Protein 1T5B (pdb70)

Foldseek 3Di:
DFEEEEEAEDLPPPVDPLVVLVVLLVVLLCVLPVVYHYHYDYLNVVPADDCDPLCVVLQPVPDHDPVSVVLLVVLCVLQVVLLPGAEYEYEFEADPLEGHVSVVSSLVSPDHEPRLWYQDPVGIAADSENHAYEYEYEYLADQPPHPSRPHVVVVCVSCVRSYHNRYHYAYQYNNVVDDVSNVVSSVRSSVSSNVVSVD/DFEEEEEAEDLPPPVDPLVVLVVLLVVLLCVVPVPYHYHYDYLNVPPQDDDDPLCVVLLPPDHDVVNVVNLVVLVVLQVVLLRGAEYEYEFEADPLETHVSVVSSLV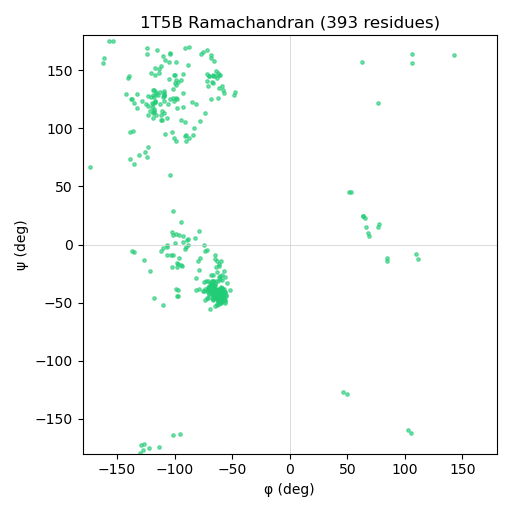SPDHEPRLWYQDPVGIDADSENHAYEYEYEYLADPPPHPSRCHVVVVCVSCVRNYNNNYHYAYQHNCNVDPVSNVVSSVVSSVSSNVVSVD

Radius of gyration: 21.59 Å; Cα contacts (8 Å, |Δi|>4): 720; chains: 2; bounding box: 46×70×59 Å

InterPro domains:
  IPR003680 Flavodoxin-like fold [PF02525] (2-197)
  IPR023048 NADH:quinone oxidoreductase, FMN-dependent [MF_01216] (2-199)
  IPR029039 Flavoprotein-like superfamily [G3DSA:3.40.50.360] (1-201)
  IPR029039 Flavoprotein-like superfamily [SSF52218] (1-199)
  IPR050104 FMN-dependent NADH:quinone oxidoreductase, azoreductase type 1 [PTHR43741] (1-200)

Secondary structure (DSSP, 8-state):
--EEEEEE--SSGGG-HHHHHHHHHHHHHHHH-TT-EEEEEETTTSPPPP--HHHHHHT--PPPPHHHHHHHHHHHHHHHHHHH-SEEEEE---BTTB--HHHHHHHHHH--BTTTEEEETTEEEESS-S-EEEEEEE-SS--TTSTT--HHHHHHHHHHHTT---EEEEEE--GGG-HHHHHHHHHHHHHHHHHHHH-/--EEEEEE--SSGGG-HHHHHHHHHHHHHHHH-TT-EEEEEETTTSPPPP--HHHHHHT--PPPHHHHHHHHHHHHHHHHHHH-SEEEEE---BTTB--HHHHHHHHHH--BTTTEEEETTEEEESS-S-EEEEEEE-SS--TTSTT--HHHHHHHHHHHTT---EEEEEE--GGG-HHHHHHHHHHHHHHHHHHHH-

Nearest PDB structures (foldseek):
  1t5b-assembly1_A  TM=1.005E+00  e=1.080E-40  Salmonella enterica subsp. enterica serovar Typhimurium
  1t5b-assembly1_B  TM=1.002E+00  e=7.825E-39  Salmonella enterica subsp. enterica serovar Typhimurium
  7n2x-assembly1_A  TM=9.949E-01  e=1.977E-36  Escherichia coli O157:H7
  2z9c-assembly1_A-2  TM=9.950E-01  e=1.756E-36  Escherichia coli
  1tik-assembly1_A  TM=9.941E-01  e=2.099E-36  Escherichia coli

Organism: Salmonella typhimurium (strain LT2 / SGSC1412 / ATCC 700720) (NCBI:txid99287)

Structure (mmCIF, N/CA/C/O backbone):
data_1T5B
#
_entry.id   1T5B
#
_cell.length_a   40.891
_cell.length_b   107.915
_cell.length_c   51.168
_cell.angle_alpha   90.00
_cell.angle_beta   111.45
_cell.angle_gamma   90.00
#
_symmetry.space_group_name_H-M   'P 1 21 1'
#
loop_
_entity.id
_entity.type
_entity.pdbx_description
1 polymer 'Acyl carrier protein phosphodiesterase'
2 non-polymer 'FLAVIN MONONUCLEOTIDE'
3 water water
#
loop_
_atom_site.group_PDB
_atom_site.id
_atom_site.type_symbol
_atom_site.label_atom_id
_atom_site.label_alt_id
_atom_site.label_comp_id
_atom_site.label_asym_id
_atom_site.label_entity_id
_atom_site.label_seq_id
_atom_site.pdbx_PDB_ins_code
_atom_site.Cartn_x
_atom_site.Cartn_y
_atom_site.Cartn_z
_atom_site.occupancy
_atom_site.B_iso_or_equiv
_atom_site.auth_seq_id
_atom_site.auth_comp_id
_atom_site.auth_asym_id
_atom_site.auth_atom_id
_atom_site.pdbx_PDB_model_num
ATOM 1 N N . MET A 1 1 ? -1.020 81.493 14.416 1.00 28.61 1 MET A N 1
ATOM 2 C CA . MET A 1 1 ? -2.112 80.521 14.723 1.00 27.66 1 MET A CA 1
ATOM 3 C C . MET A 1 1 ? -1.755 79.147 14.166 1.00 26.62 1 MET A C 1
ATOM 4 O O . MET A 1 1 ? -1.267 79.030 13.039 1.00 28.27 1 MET A O 1
ATOM 9 N N . SER A 1 2 ? -1.988 78.110 14.964 1.00 23.72 2 SER A N 1
ATOM 10 C CA . SER A 1 2 ? -1.698 76.745 14.548 1.00 20.07 2 SER A CA 1
ATOM 11 C C . SER A 1 2 ? -2.981 75.937 14.486 1.00 17.47 2 SER A C 1
ATOM 12 O O . SER A 1 2 ? -3.941 76.228 15.195 1.00 16.44 2 SER A O 1
ATOM 15 N N . LYS A 1 3 ? -2.994 74.933 13.619 1.00 14.56 3 LYS A N 1
ATOM 16 C CA . LYS A 1 3 ? -4.141 74.049 13.487 1.00 13.77 3 LYS A CA 1
ATOM 17 C C . LYS A 1 3 ? -3.687 72.721 14.079 1.00 11.92 3 LYS A C 1
ATOM 18 O O . LYS A 1 3 ? -2.629 72.204 13.722 1.00 11.26 3 LYS A O 1
ATOM 24 N N . VAL A 1 4 ? -4.477 72.193 15.007 1.00 11.34 4 VAL A N 1
ATOM 25 C CA . VAL A 1 4 ? -4.145 70.938 15.660 1.00 10.82 4 VAL A CA 1
ATOM 26 C C . VAL A 1 4 ? -5.078 69.826 15.200 1.00 10.51 4 VAL A C 1
ATOM 27 O O . VAL A 1 4 ? -6.297 69.985 15.213 1.00 10.35 4 VAL A O 1
ATOM 31 N N . LEU A 1 5 ? -4.491 68.708 14.781 1.00 9.91 5 LEU A N 1
ATOM 32 C CA . LEU A 1 5 ? -5.253 67.540 14.355 1.00 9.09 5 LEU A CA 1
ATOM 33 C C . LEU A 1 5 ? -5.061 66.478 15.434 1.00 8.91 5 LEU A C 1
ATOM 34 O O . LEU A 1 5 ? -3.928 66.115 15.753 1.00 8.54 5 LEU A O 1
ATOM 39 N N . VAL A 1 6 ? -6.167 65.999 15.996 1.00 8.52 6 VAL A N 1
ATOM 40 C CA . VAL A 1 6 ? -6.125 64.981 17.042 1.00 8.61 6 VAL A CA 1
ATOM 41 C C . VAL A 1 6 ? -6.719 63.686 16.504 1.00 8.88 6 VAL A C 1
ATOM 42 O O . VAL A 1 6 ? -7.873 63.655 16.077 1.00 9.31 6 VAL A O 1
ATOM 46 N N . LEU A 1 7 ? -5.914 62.627 16.523 1.00 8.14 7 LEU A N 1
ATOM 47 C CA . LEU A 1 7 ? -6.331 61.313 16.049 1.00 8.07 7 LEU A CA 1
ATOM 48 C C . LEU A 1 7 ? -6.554 60.374 17.229 1.00 8.46 7 LEU A C 1
ATOM 49 O O . LEU A 1 7 ? -5.606 59.971 17.900 1.00 8.84 7 LEU A O 1
ATOM 54 N N . LYS A 1 8 ? -7.815 60.052 17.493 1.00 7.69 8 LYS A N 1
ATOM 55 C CA . LYS A 1 8 ? -8.168 59.140 18.576 1.00 8.55 8 LYS A CA 1
ATOM 56 C C . LYS A 1 8 ? -8.292 57.727 17.991 1.00 8.17 8 LYS A C 1
ATOM 57 O O . LYS A 1 8 ? -8.794 57.565 16.877 1.00 8.57 8 LYS A O 1
ATOM 63 N N . SER A 1 9 ? -7.841 56.711 18.728 1.00 7.54 9 SER A N 1
ATOM 64 C CA . SER A 1 9 ? -7.895 55.344 18.202 1.00 8.64 9 SER A CA 1
ATOM 65 C C . SER A 1 9 ? -8.362 54.250 19.158 1.00 9.56 9 SER A C 1
ATOM 66 O O . SER A 1 9 ? -8.519 53.097 18.751 1.00 11.47 9 SER A O 1
ATOM 69 N N . SER A 1 10 ? -8.575 54.596 20.423 1.00 10.05 10 SER A N 1
ATOM 70 C CA . SER A 1 10 ? -9.036 53.609 21.400 1.00 9.92 10 SER A CA 1
ATOM 71 C C . SER A 1 10 ? -10.407 53.030 21.053 1.00 9.97 10 SER A C 1
ATOM 72 O O . SER A 1 10 ? -11.258 53.717 20.475 1.00 11.02 10 SER A O 1
ATOM 75 N N . ILE A 1 11 ? -10.623 51.767 21.412 1.00 9.19 11 ILE A N 1
ATOM 76 C CA . ILE A 1 11 ? -11.914 51.132 21.166 1.00 9.41 11 ILE A CA 1
ATOM 77 C C . ILE A 1 11 ? -12.725 51.092 22.463 1.00 10.16 11 ILE A C 1
ATOM 78 O O . ILE A 1 11 ? -13.774 50.445 22.529 1.00 11.36 11 ILE A O 1
ATOM 83 N N . LEU A 1 12 ? -12.250 51.801 23.487 1.00 10.56 12 LEU A N 1
ATOM 84 C CA . LEU A 1 12 ? -12.933 51.803 24.778 1.00 12.54 12 LEU A CA 1
ATOM 85 C C . LEU A 1 12 ? -13.844 52.999 25.061 1.00 13.71 12 LEU A C 1
ATOM 86 O O . LEU A 1 12 ? -14.327 53.170 26.183 1.00 14.38 12 LEU A O 1
ATOM 91 N N . ALA A 1 13 ? -14.081 53.821 24.046 1.00 14.79 13 ALA A N 1
ATOM 92 C CA . ALA A 1 13 ? -14.962 54.970 24.196 1.00 15.77 13 ALA A CA 1
ATOM 93 C C . ALA A 1 13 ? -14.635 55.822 25.430 1.00 16.13 13 ALA A C 1
ATOM 94 O O . ALA A 1 13 ? -13.488 56.217 25.634 1.00 14.91 13 ALA A O 1
ATOM 96 N N . GLY A 1 14 ? -15.651 56.090 26.249 1.00 17.79 14 GLY A N 1
ATOM 97 C CA . GLY A 1 14 ? -15.474 56.908 27.441 1.00 18.11 14 GLY A CA 1
ATOM 98 C C . GLY A 1 14 ? -14.507 56.385 28.485 1.00 18.90 14 GLY A C 1
ATOM 99 O O . GLY A 1 14 ? -14.066 57.139 29.359 1.00 19.46 14 GLY A O 1
ATOM 100 N N . TYR A 1 15 ? -14.178 55.099 28.401 1.00 19.01 15 TYR A N 1
ATOM 101 C CA . TYR A 1 15 ? -13.254 54.480 29.346 1.00 19.74 15 TYR A CA 1
ATOM 102 C C . TYR A 1 15 ? -11.821 54.509 28.835 1.00 18.76 15 TYR A C 1
ATOM 103 O O . TYR A 1 15 ? -10.915 54.003 29.496 1.00 19.89 15 TYR A O 1
ATOM 112 N N . SER A 1 16 ? -11.615 55.105 27.665 1.00 16.10 16 SER A N 1
ATOM 113 C CA . SER A 1 16 ? -10.282 55.176 27.073 1.00 14.98 16 SER A CA 1
ATOM 114 C C . SER A 1 16 ? -9.248 55.947 27.880 1.00 14.77 16 SER A C 1
ATOM 115 O O . SER A 1 16 ? -9.461 57.104 28.240 1.00 13.30 16 SER A O 1
ATOM 118 N N . GLN A 1 17 ? -8.119 55.300 28.147 1.00 13.03 17 GLN A N 1
ATOM 119 C CA . GLN A 1 17 ? -7.043 55.940 28.876 1.00 14.30 17 GLN A CA 1
ATOM 120 C C . GLN A 1 17 ? -6.363 56.945 27.955 1.00 13.11 17 GLN A C 1
ATOM 121 O O . GLN A 1 17 ? -6.136 58.093 28.336 1.00 14.39 17 GLN A O 1
ATOM 127 N N . SER A 1 18 ? -6.041 56.519 26.737 1.00 12.48 18 SER A N 1
ATOM 128 C CA . SER A 1 18 ? -5.394 57.422 25.790 1.00 12.42 18 SER A CA 1
ATOM 129 C C . SER A 1 18 ? -6.360 58.538 25.407 1.00 12.98 18 SER A C 1
ATOM 130 O O . SER A 1 18 ? -5.941 59.664 25.136 1.00 13.67 18 SER A O 1
ATOM 133 N N . GLY A 1 19 ? -7.652 58.221 25.404 1.00 13.04 19 GLY A N 1
ATOM 134 C CA . GLY A 1 19 ? -8.659 59.210 25.067 1.00 15.61 19 GLY A CA 1
ATOM 135 C C . GLY A 1 19 ? -8.703 60.298 26.122 1.00 16.18 19 GLY A C 1
ATOM 136 O O . GLY A 1 19 ? -8.868 61.480 25.815 1.00 16.02 19 GLY A O 1
ATOM 137 N N . GLN A 1 20 ? -8.554 59.893 27.378 1.00 17.15 20 GLN A N 1
ATOM 138 C CA . GLN A 1 20 ? -8.558 60.838 28.482 1.00 17.63 20 GLN A CA 1
ATOM 139 C C . GLN A 1 20 ? -7.314 61.716 28.406 1.00 16.77 20 GLN A C 1
ATOM 140 O O . GLN A 1 20 ? -7.358 62.892 28.761 1.00 16.62 20 GLN A O 1
ATOM 146 N N . LEU A 1 21 ? -6.210 61.152 27.924 1.00 16.32 21 LEU A N 1
ATOM 147 C CA . LEU A 1 21 ? -4.976 61.919 27.772 1.00 15.32 21 LEU A CA 1
ATOM 148 C C . LEU A 1 21 ? -5.112 62.914 26.623 1.00 14.70 21 LEU A C 1
ATOM 149 O O . LEU A 1 21 ? -4.616 64.036 26.707 1.00 14.56 21 LEU A O 1
ATOM 154 N N . THR A 1 22 ? -5.771 62.512 25.542 1.00 13.74 22 THR A N 1
ATOM 155 C CA . THR A 1 22 ? -5.932 63.434 24.425 1.00 15.48 22 THR A CA 1
ATOM 156 C C . THR A 1 22 ? -6.876 64.564 24.833 1.00 14.82 22 THR A C 1
ATOM 157 O O . THR A 1 22 ? -6.715 65.698 24.382 1.00 15.66 22 THR A O 1
ATOM 161 N N . ASP A 1 23 ? -7.856 64.261 25.684 1.00 13.98 23 ASP A N 1
ATOM 162 C CA . ASP A 1 23 ? -8.775 65.300 26.140 1.00 14.75 23 ASP A CA 1
ATOM 163 C C . ASP A 1 23 ? -8.009 66.339 26.954 1.00 13.67 23 ASP A C 1
ATOM 164 O O . ASP A 1 23 ? -8.241 67.537 26.813 1.00 12.91 23 ASP A O 1
ATOM 169 N N . TYR A 1 24 ? -7.088 65.875 27.796 1.00 13.67 24 TYR A N 1
ATOM 170 C CA . TYR A 1 24 ? -6.279 66.784 28.603 1.00 12.83 24 TYR A CA 1
ATOM 171 C C . TYR A 1 24 ? -5.388 67.622 27.687 1.00 13.47 24 TYR A C 1
ATOM 172 O O . TYR A 1 24 ? -5.240 68.831 27.884 1.00 12.73 24 TYR A O 1
ATOM 181 N N . PHE A 1 25 ? -4.788 66.975 26.689 1.00 12.64 25 PHE A N 1
ATOM 182 C CA . PHE A 1 25 ? -3.935 67.689 25.750 1.00 12.43 25 PHE A CA 1
ATOM 183 C C . PHE A 1 25 ? -4.742 68.821 25.114 1.00 12.33 25 PHE A C 1
ATOM 184 O O . PHE A 1 25 ? -4.282 69.957 25.057 1.00 13.69 25 PHE A O 1
ATOM 192 N N . ILE A 1 26 ? -5.942 68.497 24.633 1.00 12.39 26 ILE A N 1
ATOM 193 C CA . ILE A 1 26 ? -6.825 69.474 23.997 1.00 13.29 26 ILE A CA 1
ATOM 194 C C . ILE A 1 26 ? -7.163 70.589 24.972 1.00 13.74 26 ILE A C 1
ATOM 195 O O . ILE A 1 26 ? -7.094 71.768 24.630 1.00 13.10 26 ILE A O 1
ATOM 200 N N . GLU A 1 27 ? -7.532 70.206 26.189 1.00 14.55 27 GLU A N 1
ATOM 201 C CA . GLU A 1 27 ? -7.879 71.176 27.219 1.00 15.79 27 GLU A CA 1
ATOM 202 C C . GLU A 1 27 ? -6.732 72.156 27.437 1.00 15.16 27 GLU A C 1
ATOM 203 O O . GLU A 1 27 ? -6.933 73.369 27.474 1.00 14.61 27 GLU A O 1
ATOM 209 N N . GLN A 1 28 ? -5.524 71.619 27.574 1.00 15.83 28 GLN A N 1
ATOM 210 C CA . GLN A 1 28 ? -4.348 72.447 27.808 1.00 16.54 28 GLN A CA 1
ATOM 211 C C . GLN A 1 28 ? -3.937 73.283 26.605 1.00 16.23 28 GLN A C 1
ATOM 212 O O . GLN A 1 28 ? -3.520 74.434 26.763 1.00 15.67 28 GLN A O 1
ATOM 218 N N . TRP A 1 29 ? -4.049 72.720 25.405 1.00 14.11 29 TRP A N 1
ATOM 219 C CA . TRP A 1 29 ? -3.677 73.483 24.222 1.00 14.20 29 TRP A CA 1
ATOM 220 C C . TRP A 1 29 ? -4.621 74.676 24.065 1.00 14.62 29 TRP A C 1
ATOM 221 O O . TRP A 1 29 ? -4.190 75.776 23.721 1.00 15.95 29 TRP A O 1
ATOM 232 N N . ARG A 1 30 ? -5.905 74.450 24.325 1.00 15.69 30 ARG A N 1
ATOM 233 C CA . ARG A 1 30 ? -6.907 75.509 24.233 1.00 17.89 30 ARG A CA 1
ATOM 234 C C . ARG A 1 30 ? -6.618 76.634 25.237 1.00 19.11 30 ARG A C 1
ATOM 235 O O . ARG A 1 30 ? -6.931 77.802 24.979 1.00 19.50 30 ARG A O 1
ATOM 243 N N . GLU A 1 31 ? -6.028 76.275 26.377 1.00 19.41 31 GLU A N 1
ATOM 244 C CA . GLU A 1 31 ? -5.674 77.245 27.419 1.00 20.53 31 GLU A CA 1
ATOM 245 C C . GLU A 1 31 ? -4.496 78.129 27.030 1.00 20.11 31 GLU A C 1
ATOM 246 O O . GLU A 1 31 ? -4.525 79.346 27.225 1.00 22.18 31 GLU A O 1
ATOM 252 N N . LYS A 1 32 ? -3.450 77.500 26.499 1.00 18.09 32 LYS A N 1
ATOM 253 C CA . LYS A 1 32 ? -2.229 78.196 26.113 1.00 17.30 32 LYS A CA 1
ATOM 254 C C . LYS A 1 32 ? -2.279 78.887 24.761 1.00 17.03 32 LYS A C 1
ATOM 255 O O . LYS A 1 32 ? -1.577 79.875 24.536 1.00 17.87 32 LYS A O 1
ATOM 261 N N . HIS A 1 33 ? -3.089 78.360 23.853 1.00 15.49 33 HIS A N 1
ATOM 262 C CA . HIS A 1 33 ? -3.202 78.941 22.522 1.00 15.71 33 HIS A CA 1
ATOM 263 C C . HIS A 1 33 ? -4.686 79.100 22.226 1.00 15.40 33 HIS A C 1
ATOM 264 O O . HIS A 1 33 ? -5.274 78.319 21.480 1.00 14.20 33 HIS A O 1
ATOM 271 N N . VAL A 1 34 ? -5.274 80.134 22.824 1.00 14.78 34 VAL A N 1
ATOM 272 C CA . VAL A 1 34 ? -6.702 80.414 22.707 1.00 14.19 34 VAL A CA 1
ATOM 273 C C . VAL A 1 34 ? -7.267 80.661 21.308 1.00 13.40 34 VAL A C 1
ATOM 274 O O . VAL A 1 34 ? -8.487 80.627 21.123 1.00 14.04 34 VAL A O 1
ATOM 278 N N . ALA A 1 35 ? -6.402 80.899 20.325 1.00 12.78 35 ALA A N 1
ATOM 279 C CA . ALA A 1 35 ? -6.872 81.151 18.963 1.00 13.69 35 ALA A CA 1
ATOM 280 C C . ALA A 1 35 ? -6.697 79.955 18.026 1.00 14.21 35 ALA A C 1
ATOM 281 O O . ALA A 1 35 ? -7.196 79.964 16.896 1.00 14.88 35 ALA A O 1
ATOM 283 N N . ASP A 1 36 ? -5.993 78.927 18.490 1.00 13.67 36 ASP A N 1
ATOM 284 C CA . ASP A 1 36 ? -5.766 77.750 17.662 1.00 12.97 36 ASP A CA 1
ATOM 285 C C . ASP A 1 36 ? -7.030 76.930 17.456 1.00 13.03 36 ASP A C 1
ATOM 286 O O . ASP A 1 36 ? -7.884 76.825 18.339 1.00 13.41 36 ASP A O 1
ATOM 291 N N . GLU A 1 37 ? -7.139 76.349 16.269 1.00 13.70 37 GLU A N 1
ATOM 292 C CA . GLU A 1 37 ? -8.289 75.539 15.921 1.00 14.85 37 GLU A CA 1
ATOM 293 C C . GLU A 1 37 ? -7.933 74.072 16.112 1.00 13.33 37 GLU A C 1
ATOM 294 O O . GLU A 1 37 ? -6.831 73.645 15.764 1.00 13.05 37 GLU A O 1
ATOM 300 N N . ILE A 1 38 ? -8.864 73.316 16.688 1.00 12.75 38 ILE A N 1
ATOM 301 C CA . ILE A 1 38 ? -8.664 71.898 16.943 1.00 12.20 38 ILE A CA 1
ATOM 302 C C . ILE A 1 38 ? -9.603 71.060 16.075 1.00 12.85 38 ILE A C 1
ATOM 303 O O . ILE A 1 38 ? -10.801 71.327 16.017 1.00 13.06 38 ILE A O 1
ATOM 308 N N . THR A 1 39 ? -9.046 70.055 15.405 1.00 11.11 39 THR A N 1
ATOM 309 C CA . THR A 1 39 ? -9.810 69.136 14.565 1.00 11.03 39 THR A CA 1
ATOM 310 C C . THR A 1 39 ? -9.612 67.750 15.172 1.00 10.71 39 THR A C 1
ATOM 311 O O . THR A 1 39 ? -8.479 67.344 15.419 1.00 10.93 39 THR A O 1
ATOM 315 N N . VAL A 1 40 ? -10.701 67.029 15.417 1.00 10.25 40 VAL A N 1
ATOM 316 C CA . VAL A 1 40 ? -10.599 65.698 16.003 1.00 10.55 40 VAL A CA 1
ATOM 317 C C . VAL A 1 40 ? -11.206 64.625 15.101 1.00 12.09 40 VAL A C 1
ATOM 318 O O . VAL A 1 40 ? -12.355 64.748 14.664 1.00 13.18 40 VAL A O 1
ATOM 322 N N . ARG A 1 41 ? -10.429 63.584 14.810 1.00 10.25 41 ARG A N 1
ATOM 323 C CA . ARG A 1 41 ? -10.940 62.468 14.020 1.00 9.68 41 ARG A CA 1
ATOM 324 C C . ARG A 1 41 ? -10.846 61.230 14.908 1.00 9.41 41 ARG A C 1
ATOM 325 O O . ARG A 1 41 ? -9.752 60.792 15.272 1.00 10.45 41 ARG A O 1
ATOM 333 N N . ASP A 1 42 ? -12.001 60.691 15.277 1.00 9.06 42 ASP A N 1
ATOM 334 C CA . ASP A 1 42 ? -12.062 59.503 16.114 1.00 8.87 42 ASP A CA 1
ATOM 335 C C . ASP A 1 42 ? -12.086 58.305 15.175 1.00 9.09 42 ASP A C 1
ATOM 336 O O . ASP A 1 42 ? -13.103 58.023 14.540 1.00 9.25 42 ASP A O 1
ATOM 341 N N . LEU A 1 43 ? -10.959 57.605 15.095 1.00 7.73 43 LEU A N 1
ATOM 342 C CA . LEU A 1 43 ? -10.815 56.461 14.200 1.00 7.89 43 LEU A CA 1
ATOM 343 C C . LEU A 1 43 ? -11.577 55.207 14.622 1.00 8.14 43 LEU A C 1
ATOM 344 O O . LEU A 1 43 ? -11.592 54.212 13.894 1.00 7.61 43 LEU A O 1
ATOM 349 N N . ALA A 1 44 ? -12.204 55.253 15.794 1.00 8.15 44 ALA A N 1
ATOM 350 C CA . ALA A 1 44 ? -13.008 54.131 16.262 1.00 9.53 44 ALA A CA 1
ATOM 351 C C . ALA A 1 44 ? -14.457 54.468 15.905 1.00 10.83 44 ALA A C 1
ATOM 352 O O . ALA A 1 44 ? -15.196 53.631 15.385 1.00 12.07 44 ALA A O 1
ATOM 354 N N . ALA A 1 45 ? -14.848 55.711 16.168 1.00 11.35 45 ALA A N 1
ATOM 355 C CA . ALA A 1 45 ? -16.204 56.173 15.870 1.00 13.37 45 ALA A CA 1
ATOM 356 C C . ALA A 1 45 ? -16.433 56.286 14.361 1.00 13.59 45 ALA A C 1
ATOM 357 O O . ALA A 1 45 ? -17.526 56.006 13.861 1.00 15.88 45 ALA A O 1
ATOM 359 N N . ASN A 1 46 ? -15.397 56.703 13.645 1.00 12.74 46 ASN A N 1
ATOM 360 C CA . ASN A 1 46 ? -15.448 56.871 12.196 1.00 14.99 46 ASN A CA 1
ATOM 361 C C . ASN A 1 46 ? -14.312 56.011 11.660 1.00 13.55 46 ASN A C 1
ATOM 362 O O . ASN A 1 46 ? -13.268 56.518 11.263 1.00 12.89 46 ASN A O 1
ATOM 367 N N . PRO A 1 47 ? -14.509 54.685 11.643 1.00 13.58 47 PRO A N 1
ATOM 368 C CA . PRO A 1 47 ? -13.487 53.748 11.167 1.00 12.25 47 PRO A CA 1
ATOM 369 C C . PRO A 1 47 ? -13.045 53.831 9.712 1.00 12.00 47 PRO A C 1
ATOM 370 O O . PRO A 1 47 ? -13.843 54.112 8.820 1.00 12.89 47 PRO A O 1
ATOM 374 N N . VAL A 1 48 ? -11.751 53.596 9.504 1.00 9.78 48 VAL A N 1
ATOM 375 C CA . VAL A 1 48 ? -11.118 53.569 8.187 1.00 10.27 48 VAL A CA 1
ATOM 376 C C . VAL A 1 48 ? -11.078 52.072 7.839 1.00 10.45 48 VAL A C 1
ATOM 377 O O . VAL A 1 48 ? -10.804 51.240 8.708 1.00 10.16 48 VAL A O 1
ATOM 381 N N . PRO A 1 49 ? -11.353 51.708 6.575 1.00 9.35 49 PRO A N 1
ATOM 382 C CA . PRO A 1 49 ? -11.333 50.289 6.208 1.00 9.76 49 PRO A CA 1
ATOM 383 C C . PRO A 1 49 ? -9.965 49.607 6.221 1.00 9.42 49 PRO A C 1
ATOM 384 O O . PRO A 1 49 ? -8.918 50.254 6.175 1.00 9.28 49 PRO A O 1
ATOM 388 N N . VAL A 1 50 ? -9.998 48.283 6.292 1.00 8.97 50 VAL A N 1
ATOM 389 C CA . VAL A 1 50 ? -8.789 47.480 6.290 1.00 9.27 50 VAL A CA 1
ATOM 390 C C . VAL A 1 50 ? -8.194 47.505 4.893 1.00 10.05 50 VAL A C 1
ATOM 391 O O . VAL A 1 50 ? -8.920 47.462 3.896 1.00 9.82 50 VAL A O 1
ATOM 395 N N . LEU A 1 51 ? -6.871 47.579 4.819 1.00 9.43 51 LEU A N 1
ATOM 396 C CA . LEU A 1 51 ? -6.212 47.585 3.527 1.00 9.49 51 LEU A CA 1
ATOM 397 C C . LEU A 1 51 ? -6.174 46.153 3.001 1.00 10.22 51 LEU A C 1
ATOM 398 O O . LEU A 1 51 ? -5.420 45.321 3.501 1.00 10.22 51 LEU A O 1
ATOM 403 N N . ASP A 1 52 ? -7.005 45.856 2.008 1.00 11.86 52 ASP A N 1
ATOM 404 C CA . ASP A 1 52 ? -7.014 44.522 1.425 1.00 11.54 52 ASP A CA 1
ATOM 405 C C . ASP A 1 52 ? -6.528 44.572 -0.017 1.00 13.05 52 ASP A C 1
ATOM 406 O O . ASP A 1 52 ? -6.091 45.622 -0.499 1.00 12.56 52 ASP A O 1
ATOM 411 N N . GLY A 1 53 ? -6.596 43.434 -0.700 1.00 13.04 53 GLY A N 1
ATOM 412 C CA . GLY A 1 53 ? -6.138 43.371 -2.076 1.00 15.14 53 GLY A CA 1
ATOM 413 C C . GLY A 1 53 ? -6.803 44.379 -2.993 1.00 15.84 53 GLY A C 1
ATOM 414 O O . GLY A 1 53 ? -6.139 45.013 -3.813 1.00 17.46 53 GLY A O 1
ATOM 415 N N . GLU A 1 54 ? -8.114 44.535 -2.858 1.00 16.08 54 GLU A N 1
ATOM 416 C CA . GLU A 1 54 ? -8.850 45.477 -3.694 1.00 16.66 54 GLU A CA 1
ATOM 417 C C . GLU A 1 54 ? -8.482 46.927 -3.399 1.00 16.78 54 GLU A C 1
ATOM 418 O O . GLU A 1 54 ? -8.231 47.712 -4.316 1.00 17.17 54 GLU A O 1
ATOM 424 N N . LEU A 1 55 ? -8.429 47.285 -2.122 1.00 16.00 55 LEU A N 1
ATOM 425 C CA . LEU A 1 55 ? -8.107 48.659 -1.766 1.00 16.63 55 LEU A CA 1
ATOM 426 C C . LEU A 1 55 ? -6.693 49.084 -2.129 1.00 16.74 55 LEU A C 1
ATOM 427 O O . LEU A 1 55 ? -6.486 50.204 -2.588 1.00 17.92 55 LEU A O 1
ATOM 432 N N . VAL A 1 56 ? -5.713 48.205 -1.933 1.00 16.97 56 VAL A N 1
ATOM 433 C CA . VAL A 1 56 ? -4.341 48.573 -2.263 1.00 17.55 56 VAL A CA 1
ATOM 434 C C . VAL A 1 56 ? -4.255 48.871 -3.756 1.00 18.55 56 VAL A C 1
ATOM 435 O O . VAL A 1 56 ? -3.427 49.668 -4.193 1.00 18.76 56 VAL A O 1
ATOM 439 N N . GLY A 1 57 ? -5.125 48.233 -4.532 1.00 19.59 57 GLY A N 1
ATOM 440 C CA . GLY A 1 57 ? -5.140 48.471 -5.964 1.00 22.81 57 GLY A CA 1
ATOM 441 C C . GLY A 1 57 ? -5.586 49.894 -6.249 1.00 23.72 57 GLY A C 1
ATOM 442 O O . GLY A 1 57 ? -5.105 50.533 -7.185 1.00 25.30 57 GLY A O 1
ATOM 443 N N . ALA A 1 58 ? -6.504 50.391 -5.425 1.00 24.82 58 ALA A N 1
ATOM 444 C CA . ALA A 1 58 ? -7.040 51.741 -5.562 1.00 25.95 58 ALA A CA 1
ATOM 445 C C . ALA A 1 58 ? -5.943 52.799 -5.531 1.00 27.80 58 ALA A C 1
ATOM 446 O O . ALA A 1 58 ? -6.092 53.877 -6.103 1.00 29.63 58 ALA A O 1
ATOM 448 N N . MET A 1 59 ? -4.844 52.493 -4.853 1.00 27.91 59 MET A N 1
ATOM 449 C CA . MET A 1 59 ? -3.729 53.427 -4.753 1.00 29.00 59 MET A CA 1
ATOM 450 C C . MET A 1 59 ? -2.594 52.967 -5.679 1.00 30.88 59 MET A C 1
ATOM 451 O O . MET A 1 59 ? -1.477 52.697 -5.235 1.00 34.01 59 MET A O 1
ATOM 456 N N . ARG A 1 60 ? -2.913 52.885 -6.973 1.00 31.29 60 ARG A N 1
ATOM 457 C CA . ARG A 1 60 ? -1.993 52.456 -8.032 1.00 30.20 60 ARG A CA 1
ATOM 458 C C . ARG A 1 60 ? -1.794 50.945 -8.048 1.00 31.83 60 ARG A C 1
ATOM 459 O O . ARG A 1 60 ? -2.368 50.236 -8.893 1.00 32.77 60 ARG A O 1
ATOM 467 N N . ASP A 1 63 ? -5.573 54.629 -17.235 1.00 29.83 63 ASP A N 1
ATOM 468 C CA . ASP A 1 63 ? -5.271 53.672 -16.175 1.00 28.59 63 ASP A CA 1
ATOM 469 C C . ASP A 1 63 ? -6.444 52.703 -16.010 1.00 27.39 63 ASP A C 1
ATOM 470 O O . ASP A 1 63 ? -7.549 52.969 -16.493 1.00 27.08 63 ASP A O 1
ATOM 475 N N . ALA A 1 64 ? -6.203 51.576 -15.343 1.00 26.14 64 ALA A N 1
ATOM 476 C CA . ALA A 1 64 ? -7.254 50.588 -15.119 1.00 24.45 64 ALA A CA 1
ATOM 477 C C . ALA A 1 64 ? -8.396 51.250 -14.351 1.00 22.92 64 ALA A C 1
ATOM 478 O O . ALA A 1 64 ? -8.160 52.005 -13.406 1.00 23.15 64 ALA A O 1
ATOM 480 N N . PRO A 1 65 ? -9.650 50.984 -14.750 1.00 20.44 65 PRO A N 1
ATOM 481 C CA . PRO A 1 65 ? -10.790 51.588 -14.055 1.00 17.70 65 PRO A CA 1
ATOM 482 C C . PRO A 1 65 ? -10.918 51.063 -12.624 1.00 16.99 65 PRO A C 1
ATOM 483 O O . PRO A 1 65 ? -10.611 49.903 -12.346 1.00 16.74 65 PRO A O 1
ATOM 487 N N . LEU A 1 66 ? -11.368 51.921 -11.715 1.00 15.70 66 LEU A N 1
ATOM 488 C CA . LEU A 1 66 ? -11.520 51.520 -10.325 1.00 16.69 66 LEU A CA 1
ATOM 489 C C . LEU A 1 66 ? -12.928 51.016 -10.026 1.00 17.09 66 LEU A C 1
ATOM 490 O O . LEU A 1 66 ? -13.916 51.490 -10.604 1.00 17.32 66 LEU A O 1
ATOM 495 N N . THR A 1 67 ? -13.013 50.048 -9.123 1.00 15.65 67 THR A N 1
ATOM 496 C CA . THR A 1 67 ? -14.297 49.500 -8.715 1.00 16.32 67 THR A CA 1
ATOM 497 C C . THR A 1 67 ? -14.924 50.548 -7.800 1.00 17.21 67 THR A C 1
ATOM 498 O O . THR A 1 67 ? -14.241 51.464 -7.339 1.00 16.05 67 THR A O 1
ATOM 502 N N . PRO A 1 68 ? -16.230 50.431 -7.520 1.00 18.63 68 PRO A N 1
ATOM 503 C CA . PRO A 1 68 ? -16.857 51.425 -6.645 1.00 18.95 68 PRO A CA 1
ATOM 504 C C . PRO A 1 68 ? -16.165 51.516 -5.285 1.00 18.43 68 PRO A C 1
ATOM 505 O O . PRO A 1 68 ? -16.000 52.597 -4.724 1.00 17.99 68 PRO A O 1
ATOM 509 N N . ARG A 1 69 ? -15.753 50.368 -4.762 1.00 18.90 69 ARG A N 1
ATOM 510 C CA . ARG A 1 69 ? -15.088 50.319 -3.469 1.00 18.28 69 ARG A CA 1
ATOM 511 C C . ARG A 1 69 ? -13.733 51.031 -3.542 1.00 16.72 69 ARG A C 1
ATOM 512 O O . ARG A 1 69 ? -13.363 51.769 -2.628 1.00 15.48 69 ARG A O 1
ATOM 520 N N . GLN A 1 70 ? -12.999 50.828 -4.631 1.00 14.69 70 GLN A N 1
ATOM 521 C CA . GLN A 1 70 ? -11.699 51.475 -4.782 1.00 13.75 70 GLN A CA 1
ATOM 522 C C . GLN A 1 70 ? -11.868 52.983 -4.913 1.00 14.38 70 GLN A C 1
ATOM 523 O O . GLN A 1 70 ? -11.046 53.755 -4.412 1.00 13.04 70 GLN A O 1
ATOM 529 N N . GLN A 1 71 ? -12.938 53.398 -5.591 1.00 13.55 71 GLN A N 1
ATOM 530 C CA . GLN A 1 71 ? -13.232 54.818 -5.769 1.00 15.31 71 GLN A CA 1
ATOM 531 C C . GLN A 1 71 ? -13.436 55.468 -4.401 1.00 13.58 71 GLN A C 1
ATOM 532 O O . GLN A 1 71 ? -12.869 56.523 -4.110 1.00 12.53 71 GLN A O 1
ATOM 538 N N . ASP A 1 72 ? -14.250 54.835 -3.563 1.00 14.11 72 ASP A N 1
ATOM 539 C CA . ASP A 1 72 ? -14.517 55.365 -2.230 1.00 14.81 72 ASP A CA 1
ATOM 540 C C . ASP A 1 72 ? -13.263 55.383 -1.370 1.00 14.03 72 ASP A C 1
ATOM 541 O O . ASP A 1 72 ? -13.015 56.346 -0.644 1.00 12.96 72 ASP A O 1
ATOM 546 N N . ALA A 1 73 ? -12.476 54.316 -1.464 1.00 12.05 73 ALA A N 1
ATOM 547 C CA . ALA A 1 73 ? -11.243 54.201 -0.695 1.00 11.86 73 ALA A CA 1
ATOM 548 C C . ALA A 1 73 ? -10.248 55.280 -1.116 1.00 12.36 73 ALA A C 1
ATOM 549 O O . ALA A 1 73 ? -9.554 55.869 -0.277 1.00 11.55 73 ALA A O 1
ATOM 551 N N . LEU A 1 74 ? -10.180 55.545 -2.418 1.00 11.39 74 LEU A N 1
ATOM 552 C CA . LEU A 1 74 ? -9.264 56.560 -2.921 1.00 12.67 74 LEU A CA 1
ATOM 553 C C . LEU A 1 74 ? -9.719 57.928 -2.429 1.00 11.77 74 LEU A C 1
ATOM 554 O O . LEU A 1 74 ? -8.901 58.745 -1.996 1.00 11.97 74 LEU A O 1
ATOM 559 N N . ALA A 1 75 ? -11.025 58.175 -2.479 1.00 11.46 75 ALA A N 1
ATOM 560 C CA . ALA A 1 75 ? -11.551 59.453 -2.012 1.00 10.89 75 ALA A CA 1
ATOM 561 C C . ALA A 1 75 ? -11.238 59.622 -0.525 1.00 11.08 75 ALA A C 1
ATOM 562 O O . ALA A 1 75 ? -10.881 60.714 -0.077 1.00 11.85 75 ALA A O 1
ATOM 564 N N . LEU A 1 76 ? -11.361 58.542 0.239 1.00 9.96 76 LEU A N 1
ATOM 565 C CA . LEU A 1 76 ? -11.082 58.616 1.672 1.00 10.49 76 LEU A CA 1
ATOM 566 C C . LEU A 1 76 ? -9.601 58.899 1.916 1.00 9.44 76 LEU A C 1
ATOM 567 O O . LEU A 1 76 ? -9.254 59.732 2.748 1.00 10.02 76 LEU A O 1
ATOM 572 N N . SER A 1 77 ? -8.735 58.206 1.183 1.00 9.44 77 SER A N 1
ATOM 573 C CA . SER A 1 77 ? -7.296 58.404 1.311 1.00 8.87 77 SER A CA 1
ATOM 574 C C . SER A 1 77 ? -6.956 59.877 1.053 1.00 10.54 77 SER A C 1
ATOM 575 O O . SER A 1 77 ? -6.184 60.490 1.798 1.00 9.52 77 SER A O 1
ATOM 578 N N . ASP A 1 78 ? -7.533 60.442 -0.006 1.00 9.87 78 ASP A N 1
ATOM 579 C CA . ASP A 1 78 ? -7.287 61.842 -0.335 1.00 10.69 78 ASP A CA 1
ATOM 580 C C . ASP A 1 78 ? -7.718 62.734 0.817 1.00 10.41 78 ASP A C 1
ATOM 581 O O . ASP A 1 78 ? -7.016 63.678 1.176 1.00 11.37 78 ASP A O 1
ATOM 586 N N . GLU A 1 79 ? -8.880 62.431 1.387 1.00 9.88 79 GLU A N 1
ATOM 587 C CA . GLU A 1 79 ? -9.421 63.216 2.494 1.00 10.36 79 GLU A CA 1
ATOM 588 C C . GLU A 1 79 ? -8.504 63.178 3.711 1.00 9.95 79 GLU A C 1
ATOM 589 O O . GLU A 1 79 ? -8.203 64.211 4.309 1.00 10.83 79 GLU A O 1
ATOM 595 N N . LEU A 1 80 ? -8.074 61.978 4.083 1.00 9.07 80 LEU A N 1
ATOM 596 C CA . LEU A 1 80 ? -7.194 61.811 5.232 1.00 8.16 80 LEU A CA 1
ATOM 597 C C . LEU A 1 80 ? -5.865 62.529 5.007 1.00 9.02 80 LEU A C 1
ATOM 598 O O . LEU A 1 80 ? -5.377 63.238 5.883 1.00 8.60 80 LEU A O 1
ATOM 603 N N . ILE A 1 81 ? -5.283 62.358 3.826 1.00 8.49 81 ILE A N 1
ATOM 604 C CA . ILE A 1 81 ? -4.011 63.006 3.516 1.00 8.52 81 ILE A CA 1
ATOM 605 C C . ILE A 1 81 ? -4.130 64.531 3.481 1.00 7.85 81 ILE A C 1
ATOM 606 O O . ILE A 1 81 ? -3.277 65.238 4.023 1.00 9.47 81 ILE A O 1
ATOM 611 N N . ALA A 1 82 ? -5.182 65.037 2.845 1.00 8.45 82 ALA A N 1
ATOM 612 C CA . ALA A 1 82 ? -5.385 66.483 2.763 1.00 8.94 82 ALA A CA 1
ATOM 613 C C . ALA A 1 82 ? -5.514 67.044 4.173 1.00 9.97 82 ALA A C 1
ATOM 614 O O . ALA A 1 82 ? -4.964 68.103 4.488 1.00 9.87 82 ALA A O 1
ATOM 616 N N . GLU A 1 83 ? -6.240 66.317 5.020 1.00 9.14 83 GLU A N 1
ATOM 617 C CA . GLU A 1 83 ? -6.446 66.727 6.405 1.00 9.35 83 GLU A CA 1
ATOM 618 C C . GLU A 1 83 ? -5.123 66.766 7.172 1.00 9.83 83 GLU A C 1
ATOM 619 O O . GLU A 1 83 ? -4.831 67.736 7.870 1.00 9.66 83 GLU A O 1
ATOM 625 N N . LEU A 1 84 ? -4.325 65.709 7.031 1.00 8.47 84 LEU A N 1
ATOM 626 C CA . LEU A 1 84 ? -3.038 65.622 7.704 1.00 8.82 84 LEU A CA 1
ATOM 627 C C . LEU A 1 84 ? -2.119 66.768 7.277 1.00 9.04 84 LEU A C 1
ATOM 628 O O . LEU A 1 84 ? -1.487 67.421 8.112 1.00 9.41 84 LEU A O 1
ATOM 633 N N . LYS A 1 85 ? -2.047 67.014 5.973 1.00 8.50 85 LYS A N 1
ATOM 634 C CA . LYS A 1 85 ? -1.196 68.080 5.465 1.00 9.12 85 LYS A CA 1
ATOM 635 C C . LYS A 1 85 ? -1.689 69.477 5.846 1.00 8.97 85 LYS A C 1
ATOM 636 O O . LYS A 1 85 ? -0.897 70.409 5.944 1.00 10.19 85 LYS A O 1
ATOM 642 N N . ALA A 1 86 ? -2.990 69.611 6.072 1.00 9.08 86 ALA A N 1
ATOM 643 C CA . ALA A 1 86 ? -3.588 70.895 6.420 1.00 9.64 86 ALA A CA 1
ATOM 644 C C . ALA A 1 86 ? -3.386 71.330 7.874 1.00 11.10 86 ALA A C 1
ATOM 645 O O . ALA A 1 86 ? -3.679 72.477 8.218 1.00 12.44 86 ALA A O 1
ATOM 647 N N . HIS A 1 87 ? -2.907 70.430 8.733 1.00 10.36 87 HIS A N 1
ATOM 648 C CA . HIS A 1 87 ? -2.687 70.781 10.136 1.00 10.06 87 HIS A CA 1
ATOM 649 C C . HIS A 1 87 ? -1.206 70.906 10.492 1.00 9.91 87 HIS A C 1
ATOM 650 O O . HIS A 1 87 ? -0.347 70.363 9.800 1.00 11.91 87 HIS A O 1
ATOM 657 N N . ASP A 1 88 ? -0.919 71.632 11.572 1.00 9.09 88 ASP A N 1
ATOM 658 C CA . ASP A 1 88 ? 0.456 71.887 12.002 1.00 9.87 88 ASP A CA 1
ATOM 659 C C . ASP A 1 88 ? 0.968 70.988 13.116 1.00 10.50 88 ASP A C 1
ATOM 660 O O . ASP A 1 88 ? 2.144 70.602 13.134 1.00 11.54 88 ASP A O 1
ATOM 665 N N . VAL A 1 89 ? 0.080 70.687 14.058 1.00 9.76 89 VAL A N 1
ATOM 666 C CA . VAL A 1 89 ? 0.406 69.861 15.205 1.00 9.45 89 VAL A CA 1
ATOM 667 C C . VAL A 1 89 ? -0.466 68.627 15.101 1.00 9.69 89 VAL A C 1
ATOM 668 O O . VAL A 1 89 ? -1.694 68.727 15.018 1.00 9.35 89 VAL A O 1
ATOM 672 N N . ILE A 1 90 ? 0.178 67.465 15.088 1.00 8.76 90 ILE A N 1
ATOM 673 C CA . ILE A 1 90 ? -0.529 66.198 14.945 1.00 9.04 90 ILE A CA 1
ATOM 674 C C . ILE A 1 90 ? -0.441 65.386 16.234 1.00 9.55 90 ILE A C 1
ATOM 675 O O . ILE A 1 90 ? 0.634 64.923 16.608 1.00 9.59 90 ILE A O 1
ATOM 680 N N . VAL A 1 91 ? -1.579 65.232 16.908 1.00 8.90 91 VAL A N 1
ATOM 681 C CA . VAL A 1 91 ? -1.656 64.490 18.162 1.00 8.68 91 VAL A CA 1
ATOM 682 C C . VAL A 1 91 ? -2.213 63.113 17.839 1.00 8.49 91 VAL A C 1
ATOM 683 O O . VAL A 1 91 ? -3.304 62.989 17.280 1.00 8.49 91 VAL A O 1
ATOM 687 N N . ILE A 1 92 ? -1.462 62.080 18.208 1.00 7.72 92 ILE A N 1
ATOM 688 C CA . ILE A 1 92 ? -1.853 60.710 17.913 1.00 7.71 92 ILE A CA 1
ATOM 689 C C . ILE A 1 92 ? -1.968 59.830 19.155 1.00 8.26 92 ILE A C 1
ATOM 690 O O . ILE A 1 92 ? -0.985 59.638 19.876 1.00 9.07 92 ILE A O 1
ATOM 695 N N . ALA A 1 93 ? -3.168 59.305 19.402 1.00 7.55 93 ALA A N 1
ATOM 696 C CA . ALA A 1 93 ? -3.397 58.404 20.528 1.00 8.17 93 ALA A CA 1
ATOM 697 C C . ALA A 1 93 ? -2.934 57.034 20.049 1.00 8.80 93 ALA A C 1
ATOM 698 O O . ALA A 1 93 ? -3.446 56.514 19.050 1.00 9.20 93 ALA A O 1
ATOM 700 N N . ALA A 1 94 ? -1.960 56.453 20.741 1.00 8.18 94 ALA A N 1
ATOM 701 C CA . ALA A 1 94 ? -1.448 55.151 20.340 1.00 8.86 94 ALA A CA 1
ATOM 702 C C . ALA A 1 94 ? -1.273 54.187 21.507 1.00 9.54 94 ALA A C 1
ATOM 703 O O . ALA A 1 94 ? -0.146 53.865 21.892 1.00 10.94 94 ALA A O 1
ATOM 705 N N . PRO A 1 95 ? -2.386 53.719 22.096 1.00 8.47 95 PRO A N 1
ATOM 706 C CA . PRO A 1 95 ? -2.273 52.779 23.216 1.00 8.75 95 PRO A CA 1
ATOM 707 C C . PRO A 1 95 ? -1.736 51.441 22.710 1.00 8.99 95 PRO A C 1
ATOM 708 O O . PRO A 1 95 ? -1.754 51.173 21.501 1.00 8.04 95 PRO A O 1
ATOM 712 N N . MET A 1 96 ? -1.252 50.608 23.629 1.00 8.49 96 MET A N 1
ATOM 713 C CA . MET A 1 96 ? -0.714 49.302 23.256 1.00 8.52 96 MET A CA 1
ATOM 714 C C . MET A 1 96 ? -1.792 48.220 23.350 1.00 7.90 96 MET A C 1
ATOM 715 O O . MET A 1 96 ? -2.361 47.988 24.414 1.00 7.71 96 MET A O 1
ATOM 720 N N . TYR A 1 97 ? -2.090 47.591 22.212 1.00 8.25 97 TYR A N 1
ATOM 721 C CA . TYR A 1 97 ? -3.066 46.497 22.131 1.00 6.92 97 TYR A CA 1
ATOM 722 C C . TYR A 1 97 ? -2.301 45.275 21.632 1.00 6.51 97 TYR A C 1
ATOM 723 O O . TYR A 1 97 ? -1.902 45.219 20.469 1.00 6.63 97 TYR A O 1
ATOM 732 N N . ASN A 1 98 ? -2.091 44.304 22.510 1.00 6.64 98 ASN A N 1
ATOM 733 C CA . ASN A 1 98 ? -1.367 43.090 22.143 1.00 6.29 98 ASN A CA 1
ATOM 734 C C . ASN A 1 98 ? -0.003 43.382 21.519 1.00 5.17 98 ASN A C 1
ATOM 735 O O . ASN A 1 98 ? 0.361 42.788 20.505 1.00 6.52 98 ASN A O 1
ATOM 740 N N . PHE A 1 99 ? 0.735 44.300 22.147 1.00 5.76 99 PHE A N 1
ATOM 741 C CA . PHE A 1 99 ? 2.080 44.704 21.720 1.00 6.31 99 PHE A CA 1
ATOM 742 C C . PHE A 1 99 ? 2.146 45.490 20.409 1.00 6.16 99 PHE A C 1
ATOM 743 O O . PHE A 1 99 ? 3.235 45.768 19.909 1.00 6.76 99 PHE A O 1
ATOM 751 N N . ASN A 1 100 ? 0.996 45.861 19.859 1.00 6.25 100 ASN A N 1
ATOM 752 C CA . ASN A 1 100 ? 0.954 46.616 18.604 1.00 6.63 100 ASN A CA 1
ATOM 753 C C . ASN A 1 100 ? 0.072 47.846 18.879 1.00 6.95 100 ASN A C 1
ATOM 754 O O . ASN A 1 100 ? -0.357 48.064 20.021 1.00 7.12 100 ASN A O 1
ATOM 759 N N . ILE A 1 101 ? -0.169 48.661 17.857 1.00 6.18 101 ILE A N 1
ATOM 760 C CA . ILE A 1 101 ? -1.044 49.822 18.009 1.00 6.10 101 ILE A CA 1
ATOM 761 C C . ILE A 1 101 ? -2.458 49.347 17.657 1.00 6.13 101 ILE A C 1
ATOM 762 O O . ILE A 1 101 ? -2.637 48.241 17.136 1.00 6.42 101 ILE A O 1
ATOM 767 N N . PRO A 1 102 ? -3.483 50.166 17.940 1.00 5.64 102 PRO A N 1
ATOM 768 C CA . PRO A 1 102 ? -4.836 49.714 17.592 1.00 6.18 102 PRO A CA 1
ATOM 769 C C . PRO A 1 102 ? -4.978 49.574 16.073 1.00 5.76 102 PRO A C 1
ATOM 770 O O . PRO A 1 102 ? -4.400 50.355 15.309 1.00 5.92 102 PRO A O 1
ATOM 774 N N . THR A 1 103 ? -5.744 48.585 15.633 1.00 5.69 103 THR A N 1
ATOM 775 C CA . THR A 1 103 ? -5.959 48.404 14.201 1.00 6.37 103 THR A CA 1
ATOM 776 C C . THR A 1 103 ? -6.633 49.653 13.626 1.00 6.32 103 THR A C 1
ATOM 777 O O . THR A 1 103 ? -6.421 49.996 12.466 1.00 6.08 103 THR A O 1
ATOM 781 N N . GLN A 1 104 ? -7.426 50.343 14.444 1.00 5.72 104 GLN A N 1
ATOM 782 C CA . GLN A 1 104 ? -8.100 51.564 14.007 1.00 6.50 104 GLN A CA 1
ATOM 783 C C . GLN A 1 104 ? -7.085 52.586 13.491 1.00 7.00 104 GLN A C 1
ATOM 784 O O . GLN A 1 104 ? -7.339 53.270 12.495 1.00 7.68 104 GLN A O 1
ATOM 790 N N . LEU A 1 105 ? -5.948 52.699 14.178 1.00 6.18 105 LEU A N 1
ATOM 791 C CA . LEU A 1 105 ? -4.901 53.642 13.774 1.00 6.70 105 LEU A CA 1
ATOM 792 C C . LEU A 1 105 ? -4.088 53.081 12.608 1.00 6.51 105 LEU A C 1
ATOM 793 O O . LEU A 1 105 ? -3.698 53.813 11.700 1.00 6.62 105 LEU A O 1
ATOM 798 N N . LYS A 1 106 ? -3.836 51.777 12.637 1.00 6.11 106 LYS A N 1
ATOM 799 C CA . LYS A 1 106 ? -3.075 51.124 11.580 1.00 5.71 106 LYS A CA 1
ATOM 800 C C . LYS A 1 106 ? -3.762 51.305 10.218 1.00 6.37 106 LYS A C 1
ATOM 801 O O . LYS A 1 106 ? -3.093 51.577 9.216 1.00 6.68 106 LYS A O 1
ATOM 807 N N . ASN A 1 107 ? -5.091 51.171 10.181 1.00 6.78 107 ASN A N 1
ATOM 808 C CA . ASN A 1 107 ? -5.835 51.334 8.925 1.00 6.78 107 ASN A CA 1
ATOM 809 C C . ASN A 1 107 ? -5.642 52.746 8.372 1.00 7.18 107 ASN A C 1
ATOM 810 O O . ASN A 1 107 ? -5.521 52.948 7.163 1.00 7.65 107 ASN A O 1
ATOM 815 N N . TYR A 1 108 ? -5.609 53.721 9.275 1.00 7.45 108 TYR A N 1
ATOM 816 C CA . TYR A 1 108 ? -5.395 55.117 8.908 1.00 7.58 108 TYR A CA 1
ATOM 817 C C . TYR A 1 108 ? -4.012 55.243 8.252 1.00 8.09 108 TYR A C 1
ATOM 818 O O . TYR A 1 108 ? -3.874 55.836 7.181 1.00 7.86 108 TYR A O 1
ATOM 827 N N . PHE A 1 109 ? -2.990 54.675 8.892 1.00 7.75 109 PHE A N 1
ATOM 828 C CA . PHE A 1 109 ? -1.632 54.704 8.343 1.00 7.56 109 PHE A CA 1
ATOM 829 C C . PHE A 1 109 ? -1.577 54.064 6.955 1.00 8.32 109 PHE A C 1
ATOM 830 O O . PHE A 1 109 ? -0.929 54.584 6.046 1.00 8.18 109 PHE A O 1
ATOM 838 N N . ASP A 1 110 ? -2.251 52.928 6.792 1.00 8.21 110 ASP A N 1
ATOM 839 C CA . ASP A 1 110 ? -2.245 52.242 5.504 1.00 8.86 110 ASP A CA 1
ATOM 840 C C . ASP A 1 110 ? -2.900 53.042 4.370 1.00 10.59 110 ASP A C 1
ATOM 841 O O . ASP A 1 110 ? -2.653 52.756 3.195 1.00 11.45 110 ASP A O 1
ATOM 846 N N . LEU A 1 111 ? -3.733 54.029 4.708 1.00 9.99 111 LEU A N 1
ATOM 847 C CA . LEU A 1 111 ? -4.359 54.857 3.676 1.00 10.66 111 LEU A CA 1
ATOM 848 C C . LEU A 1 111 ? -3.627 56.178 3.473 1.00 12.49 111 LEU A C 1
ATOM 849 O O . LEU A 1 111 ? -3.845 56.854 2.468 1.00 13.80 111 LEU A O 1
ATOM 854 N N . ILE A 1 112 ? -2.764 56.568 4.404 1.00 10.59 112 ILE A N 1
ATOM 855 C CA . ILE A 1 112 ? -2.051 57.820 4.200 1.00 12.06 112 ILE A CA 1
ATOM 856 C C . ILE A 1 112 ? -0.654 57.631 3.612 1.00 12.41 112 ILE A C 1
ATOM 857 O O . ILE A 1 112 ? -0.069 58.582 3.094 1.00 14.42 112 ILE A O 1
ATOM 862 N N . ALA A 1 113 ? -0.119 56.414 3.681 1.00 12.24 113 ALA A N 1
ATOM 863 C CA . ALA A 1 113 ? 1.207 56.140 3.124 1.00 12.86 113 ALA A CA 1
ATOM 864 C C . ALA A 1 113 ? 1.017 55.875 1.637 1.00 13.91 113 ALA A C 1
ATOM 865 O O . ALA A 1 113 ? 0.612 54.781 1.250 1.00 13.98 113 ALA A O 1
ATOM 867 N N . ARG A 1 114 ? 1.299 56.882 0.811 1.00 13.99 114 ARG A N 1
ATOM 868 C CA . ARG A 1 114 ? 1.127 56.772 -0.640 1.00 14.14 114 ARG A CA 1
ATOM 869 C C . ARG A 1 114 ? 2.284 57.366 -1.413 1.00 13.97 114 ARG A C 1
ATOM 870 O O . ARG A 1 114 ? 2.620 58.540 -1.243 1.00 13.38 114 ARG A O 1
ATOM 878 N N . ALA A 1 115 ? 2.870 56.551 -2.283 1.00 14.15 115 ALA A N 1
ATOM 879 C CA . ALA A 1 115 ? 3.994 56.971 -3.103 1.00 14.05 115 ALA A CA 1
ATOM 880 C C . ALA A 1 115 ? 3.630 58.180 -3.962 1.00 13.38 115 ALA A C 1
ATOM 881 O O . ALA A 1 115 ? 2.579 58.213 -4.602 1.00 14.30 115 ALA A O 1
ATOM 883 N N . GLY A 1 116 ? 4.504 59.177 -3.961 1.00 12.86 116 GLY A N 1
ATOM 884 C CA . GLY A 1 116 ? 4.260 60.370 -4.747 1.00 14.09 116 GLY A CA 1
ATOM 885 C C . GLY A 1 116 ? 3.385 61.403 -4.064 1.00 13.70 116 GLY A C 1
ATOM 886 O O . GLY A 1 116 ? 3.291 62.534 -4.535 1.00 13.96 116 GLY A O 1
ATOM 887 N N . ILE A 1 117 ? 2.749 61.030 -2.954 1.00 13.51 117 ILE A N 1
ATOM 888 C CA . ILE A 1 117 ? 1.874 61.957 -2.245 1.00 13.05 117 ILE A CA 1
ATOM 889 C C . ILE A 1 117 ? 2.330 62.278 -0.823 1.00 12.70 117 ILE A C 1
ATOM 890 O O . ILE A 1 117 ? 2.325 63.438 -0.425 1.00 12.66 117 ILE A O 1
ATOM 895 N N . THR A 1 118 ? 2.706 61.265 -0.044 1.00 11.36 118 THR A N 1
ATOM 896 C CA . THR A 1 118 ? 3.184 61.529 1.309 1.00 10.28 118 THR A CA 1
ATOM 897 C C . THR A 1 118 ? 4.674 61.225 1.444 1.00 10.60 118 THR A C 1
ATOM 898 O O . THR A 1 118 ? 5.282 61.492 2.475 1.00 11.40 118 THR A O 1
ATOM 902 N N . PHE A 1 119 ? 5.252 60.669 0.382 1.00 11.43 119 PHE A N 1
ATOM 903 C CA . PHE A 1 119 ? 6.684 60.388 0.325 1.00 11.65 119 PHE A CA 1
ATOM 904 C C . PHE A 1 119 ? 7.060 60.215 -1.142 1.00 12.52 119 PHE A C 1
ATOM 905 O O . PHE A 1 119 ? 6.191 59.996 -1.992 1.00 12.72 119 PHE A O 1
ATOM 913 N N . ARG A 1 120 ? 8.346 60.351 -1.438 1.00 13.69 120 ARG A N 1
ATOM 914 C CA . ARG A 1 120 ? 8.840 60.202 -2.802 1.00 17.40 120 ARG A CA 1
ATOM 915 C C . ARG A 1 120 ? 10.319 59.847 -2.757 1.00 17.95 120 ARG A C 1
ATOM 916 O O . ARG A 1 120 ? 10.929 59.814 -1.688 1.00 17.93 120 ARG A O 1
ATOM 924 N N . TYR A 1 121 ? 10.889 59.580 -3.925 1.00 18.21 121 TYR A N 1
ATOM 925 C CA . TYR A 1 121 ? 12.297 59.237 -4.033 1.00 18.59 121 TYR A CA 1
ATOM 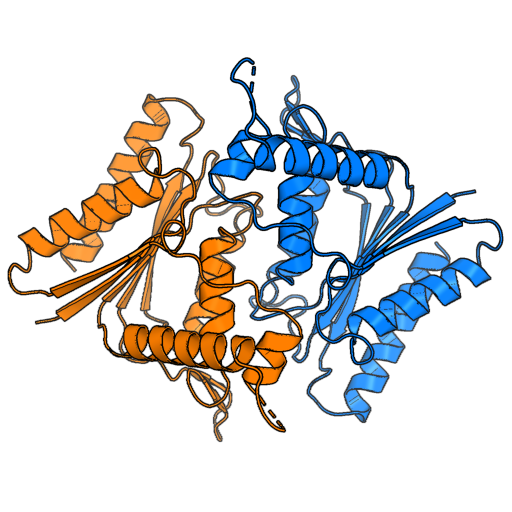926 C C . TYR A 1 121 ? 13.000 60.317 -4.837 1.00 18.98 121 TYR A C 1
ATOM 927 O O . TYR A 1 121 ? 12.523 60.716 -5.900 1.00 17.87 121 TYR A O 1
ATOM 936 N N . THR A 1 122 ? 14.124 60.801 -4.314 1.00 19.45 122 THR A N 1
ATOM 937 C CA . THR A 1 122 ? 14.897 61.844 -4.980 1.00 21.20 122 THR A CA 1
ATOM 938 C C . THR A 1 122 ? 16.348 61.401 -5.076 1.00 22.01 122 THR A C 1
ATOM 939 O O . THR A 1 122 ? 16.673 60.265 -4.740 1.00 21.21 122 THR A O 1
ATOM 943 N N . GLU A 1 123 ? 17.225 62.294 -5.526 1.00 24.62 123 GLU A N 1
ATOM 944 C CA . GLU A 1 123 ? 18.640 61.944 -5.630 1.00 28.13 123 GLU A CA 1
ATOM 945 C C . GLU A 1 123 ? 19.215 61.690 -4.241 1.00 28.14 123 GLU A C 1
ATOM 946 O O . GLU A 1 123 ? 20.316 61.164 -4.103 1.00 27.99 123 GLU A O 1
ATOM 952 N N . LYS A 1 124 ? 18.455 62.064 -3.215 1.00 29.14 124 LYS A N 1
ATOM 953 C CA . LYS A 1 124 ? 18.879 61.864 -1.833 1.00 29.94 124 LYS A CA 1
ATOM 954 C C . LYS A 1 124 ? 18.232 60.631 -1.193 1.00 28.27 124 LYS A C 1
ATOM 955 O O . LYS A 1 124 ? 18.471 60.329 -0.025 1.00 29.23 124 LYS A O 1
ATOM 961 N N . GLY A 1 125 ? 17.421 59.915 -1.965 1.00 26.12 125 GLY A N 1
ATOM 962 C CA . GLY A 1 125 ? 16.757 58.734 -1.443 1.00 22.89 125 GLY A CA 1
ATOM 963 C C . GLY A 1 125 ? 15.303 59.021 -1.113 1.00 21.14 125 GLY A C 1
ATOM 964 O O . GLY A 1 125 ? 14.724 59.986 -1.620 1.00 20.14 125 GLY A O 1
ATOM 965 N N . PRO A 1 126 ? 14.679 58.197 -0.261 1.00 19.51 126 PRO A N 1
ATOM 966 C CA . PRO A 1 126 ? 13.278 58.394 0.116 1.00 18.87 126 PRO A CA 1
ATOM 967 C C . PRO A 1 126 ? 13.141 59.671 0.932 1.00 17.88 126 PRO A C 1
ATOM 968 O O . PRO A 1 126 ? 13.980 59.965 1.785 1.00 17.49 126 PRO A O 1
ATOM 972 N N . GLU A 1 127 ? 12.081 60.424 0.672 1.00 16.64 127 GLU A N 1
ATOM 973 C CA . GLU A 1 127 ? 11.861 61.684 1.363 1.00 17.63 127 GLU A CA 1
ATOM 974 C C . GLU A 1 127 ? 10.379 61.878 1.658 1.00 15.93 127 GLU A C 1
ATOM 975 O O . GLU A 1 127 ? 9.542 61.744 0.761 1.00 15.69 127 GLU A O 1
ATOM 981 N N . GLY A 1 128 ? 10.059 62.193 2.912 1.00 14.68 128 GLY A N 1
ATOM 982 C CA . GLY A 1 128 ? 8.670 62.404 3.286 1.00 13.42 128 GLY A CA 1
ATOM 983 C C . GLY A 1 128 ? 8.116 63.701 2.725 1.00 12.64 128 GLY A C 1
ATOM 984 O O . GLY A 1 128 ? 8.849 64.681 2.591 1.00 13.46 128 GLY A O 1
ATOM 985 N N . LEU A 1 129 ? 6.828 63.714 2.392 1.00 12.56 129 LEU A N 1
ATOM 986 C CA . LEU A 1 129 ? 6.195 64.910 1.839 1.00 12.77 129 LEU A CA 1
ATOM 987 C C . LEU A 1 129 ? 5.270 65.634 2.814 1.00 12.85 129 LEU A C 1
ATOM 988 O O . LEU A 1 129 ? 4.693 66.667 2.477 1.00 13.93 129 LEU A O 1
ATOM 993 N N . VAL A 1 130 ? 5.114 65.088 4.017 1.00 12.40 130 VAL A N 1
ATOM 994 C CA . VAL A 1 130 ? 4.288 65.730 5.041 1.00 11.92 130 VAL A CA 1
ATOM 995 C C . VAL A 1 130 ? 5.318 66.450 5.900 1.00 12.58 130 VAL A C 1
ATOM 996 O O . VAL A 1 130 ? 5.835 65.912 6.882 1.00 12.35 130 VAL A O 1
ATOM 1000 N N . THR A 1 131 ? 5.610 67.684 5.512 1.00 13.68 131 THR A N 1
ATOM 1001 C CA . THR A 1 131 ? 6.647 68.471 6.169 1.00 14.13 131 THR A CA 1
ATOM 1002 C C . THR A 1 131 ? 6.189 69.574 7.111 1.00 13.90 131 THR A C 1
ATOM 1003 O O . THR A 1 131 ? 5.027 69.979 7.107 1.00 13.94 131 THR A O 1
ATOM 1007 N N . GLY A 1 132 ? 7.134 70.051 7.915 1.00 13.30 132 GLY A N 1
ATOM 1008 C CA . GLY A 1 132 ? 6.865 71.129 8.846 1.00 13.75 132 GLY A CA 1
ATOM 1009 C C . GLY A 1 132 ? 5.886 70.818 9.957 1.00 14.46 132 GLY A C 1
ATOM 1010 O O . GLY A 1 132 ? 5.292 71.732 10.528 1.00 15.26 132 GLY A O 1
ATOM 1011 N N . LYS A 1 133 ? 5.719 69.540 10.285 1.00 12.33 133 LYS A N 1
ATOM 1012 C CA . LYS A 1 133 ? 4.788 69.164 11.340 1.00 11.74 133 LYS A CA 1
ATOM 1013 C C . LYS A 1 133 ? 5.458 68.904 12.683 1.00 12.10 133 LYS A C 1
ATOM 1014 O O . LYS A 1 133 ? 6.651 68.608 12.752 1.00 12.32 133 LYS A O 1
ATOM 1020 N N . ARG A 1 134 ? 4.664 69.034 13.742 1.00 12.76 134 ARG A N 1
ATOM 1021 C CA . ARG A 1 134 ? 5.082 68.726 15.111 1.00 14.30 134 ARG A CA 1
ATOM 1022 C C . ARG A 1 134 ? 4.096 67.625 15.503 1.00 13.70 134 ARG A C 1
ATOM 1023 O O . ARG A 1 134 ? 2.877 67.837 15.451 1.00 14.25 134 ARG A O 1
ATOM 1031 N N . ALA A 1 135 ? 4.607 66.458 15.877 1.00 11.29 135 ALA A N 1
ATOM 1032 C CA . ALA A 1 135 ? 3.734 65.358 16.265 1.00 10.59 135 ALA A CA 1
ATOM 1033 C C . ALA A 1 135 ? 3.898 65.021 17.738 1.00 10.01 135 ALA A C 1
ATOM 1034 O O . ALA A 1 135 ? 4.982 65.155 18.301 1.00 9.98 135 ALA A O 1
ATOM 1036 N N . VAL A 1 136 ? 2.803 64.589 18.350 1.00 9.08 136 VAL A N 1
ATOM 1037 C CA . VAL A 1 136 ? 2.802 64.214 19.755 1.00 9.74 136 VAL A CA 1
ATOM 1038 C C . VAL A 1 136 ? 2.085 62.871 19.885 1.00 9.22 136 VAL A C 1
ATOM 1039 O O . VAL A 1 136 ? 0.906 62.751 19.561 1.00 10.07 136 VAL A O 1
ATOM 1043 N N . VAL A 1 137 ? 2.810 61.860 20.342 1.00 8.50 137 VAL A N 1
ATOM 1044 C CA . VAL A 1 137 ? 2.229 60.539 20.524 1.00 8.92 137 VAL A CA 1
ATOM 1045 C C . VAL A 1 137 ? 1.873 60.367 21.998 1.00 9.29 137 VAL A C 1
ATOM 1046 O O . VAL A 1 137 ? 2.714 60.580 22.881 1.00 8.54 137 VAL A O 1
ATOM 1050 N N . LEU A 1 138 ? 0.613 60.015 22.249 1.00 8.34 138 LEU A N 1
ATOM 1051 C CA . LEU A 1 138 ? 0.116 59.786 23.602 1.00 8.24 138 LEU A CA 1
ATOM 1052 C C . LEU A 1 138 ? -0.142 58.284 23.666 1.00 8.81 138 LEU A C 1
ATOM 1053 O O . LEU A 1 138 ? -1.094 57.787 23.067 1.00 7.99 138 LEU A O 1
ATOM 1058 N N . SER A 1 139 ? 0.711 57.565 24.391 1.00 8.31 139 SER A N 1
ATOM 1059 C CA . SER A 1 139 ? 0.589 56.116 24.466 1.00 8.54 139 SER A CA 1
ATOM 1060 C C . SER A 1 139 ? 0.409 55.550 25.869 1.00 8.99 139 SER A C 1
ATOM 1061 O O . SER A 1 139 ? 1.307 55.643 26.709 1.00 8.93 139 SER A O 1
ATOM 1064 N N . SER A 1 140 ? -0.758 54.955 26.103 1.00 8.45 140 SER A N 1
ATOM 1065 C CA . SER A 1 140 ? -1.070 54.348 27.390 1.00 9.69 140 SER A CA 1
ATOM 1066 C C . SER A 1 140 ? -0.890 52.823 27.313 1.00 9.07 140 SER A C 1
ATOM 1067 O O . SER A 1 140 ? -1.115 52.205 26.263 1.00 9.81 140 SER A O 1
ATOM 1070 N N . ARG A 1 141 ? -0.456 52.232 28.423 1.00 8.85 141 ARG A N 1
ATOM 1071 C CA . ARG A 1 141 ? -0.236 50.792 28.501 1.00 8.92 141 ARG A CA 1
ATOM 1072 C C . ARG A 1 141 ? -0.710 50.256 29.845 1.00 9.05 141 ARG A C 1
ATOM 1073 O O . ARG A 1 141 ? -0.588 50.929 30.868 1.00 8.50 141 ARG A O 1
ATOM 1081 N N . GLY A 1 142 ? -1.244 49.041 29.838 1.00 9.48 142 GLY A N 1
ATOM 1082 C CA . GLY A 1 142 ? -1.682 48.439 31.082 1.00 10.54 142 GLY A CA 1
ATOM 1083 C C . GLY A 1 142 ? -0.452 48.093 31.902 1.00 10.34 142 GLY A C 1
ATOM 1084 O O . GLY A 1 142 ? -0.418 48.319 33.111 1.00 10.72 142 GLY A O 1
ATOM 1085 N N . GLY A 1 143 ? 0.559 47.545 31.228 1.00 10.56 143 GLY A N 1
ATOM 1086 C CA . GLY A 1 143 ? 1.807 47.175 31.875 1.00 9.55 143 GLY A CA 1
ATOM 1087 C C . GLY A 1 143 ? 2.854 48.273 31.748 1.00 9.44 143 GLY A C 1
ATOM 1088 O O . GLY A 1 143 ? 2.528 49.416 31.438 1.00 8.42 143 GLY A O 1
ATOM 1089 N N . ILE A 1 144 ? 4.114 47.921 31.986 1.00 9.51 144 ILE A N 1
ATOM 1090 C CA . ILE A 1 144 ? 5.222 48.872 31.921 1.00 10.02 144 ILE A CA 1
ATOM 1091 C C . ILE A 1 144 ? 6.236 48.342 30.909 1.00 10.20 144 ILE A C 1
ATOM 1092 O O . ILE A 1 144 ? 6.897 47.329 31.155 1.00 10.49 144 ILE A O 1
ATOM 1097 N N . HIS A 1 145 ? 6.357 49.042 29.777 1.00 9.28 145 HIS A N 1
ATOM 1098 C CA . HIS A 1 145 ? 7.224 48.604 28.675 1.00 10.24 145 HIS A CA 1
ATOM 1099 C C . HIS A 1 145 ? 8.250 49.588 28.140 1.00 9.51 145 HIS A C 1
ATOM 1100 O O . HIS A 1 145 ? 9.137 49.199 27.378 1.00 9.28 145 HIS A O 1
ATOM 1107 N N . LYS A 1 146 ? 8.116 50.857 28.503 1.00 10.27 146 LYS A N 1
ATOM 1108 C CA . LYS A 1 146 ? 9.019 51.881 27.998 1.00 11.27 146 LYS A CA 1
ATOM 1109 C C . LYS A 1 146 ? 10.495 51.508 28.097 1.00 11.72 146 LYS A C 1
ATOM 1110 O O . LYS A 1 146 ? 10.981 51.098 29.151 1.00 11.01 146 LYS A O 1
ATOM 1116 N N . ASP A 1 147 ? 11.189 51.642 26.970 1.00 12.53 147 ASP A N 1
ATOM 1117 C CA . ASP A 1 147 ? 12.615 51.349 26.869 1.00 13.18 147 ASP A CA 1
ATOM 1118 C C . ASP A 1 147 ? 12.994 49.897 27.107 1.00 12.40 147 ASP A C 1
ATOM 1119 O O . ASP A 1 147 ? 14.122 49.616 27.494 1.00 14.42 147 ASP A O 1
ATOM 1124 N N . THR A 1 148 ? 12.060 48.977 26.886 1.00 11.29 148 THR A N 1
ATOM 1125 C CA . THR A 1 148 ? 12.341 47.554 27.059 1.00 9.97 148 THR A CA 1
ATOM 1126 C C . THR A 1 148 ? 12.017 46.852 25.739 1.00 10.76 148 THR A C 1
ATOM 1127 O O . THR A 1 148 ? 11.412 47.450 24.848 1.00 10.91 148 THR A O 1
ATOM 1131 N N . PRO A 1 149 ? 12.411 45.575 25.598 1.00 10.48 149 PRO A N 1
ATOM 1132 C CA . PRO A 1 149 ? 12.138 44.834 24.361 1.00 9.92 149 PRO A CA 1
ATOM 1133 C C . PRO A 1 149 ? 10.654 44.637 24.050 1.00 9.70 149 PRO A C 1
ATOM 1134 O O . PRO A 1 149 ? 10.303 44.263 22.926 1.00 10.43 149 PRO A O 1
ATOM 1138 N N . THR A 1 150 ? 9.780 44.875 25.028 1.00 8.52 150 THR A N 1
ATOM 1139 C CA . THR A 1 150 ? 8.354 44.681 24.774 1.00 9.06 150 THR A CA 1
ATOM 1140 C C . THR A 1 150 ? 7.642 45.911 24.220 1.00 8.41 150 THR A C 1
ATOM 1141 O O . THR A 1 150 ? 6.440 45.866 23.956 1.00 8.96 150 THR A O 1
ATOM 1145 N N . ASP A 1 151 ? 8.372 47.011 24.045 1.00 8.13 151 ASP A N 1
ATOM 1146 C CA . ASP A 1 151 ? 7.774 48.198 23.444 1.00 8.24 151 ASP A CA 1
ATOM 1147 C C . ASP A 1 151 ? 8.350 48.379 22.035 1.00 8.61 151 ASP A C 1
ATOM 1148 O O . ASP A 1 151 ? 9.436 48.939 21.854 1.00 8.79 151 ASP A O 1
ATOM 1153 N N . LEU A 1 152 ? 7.634 47.869 21.039 1.00 8.08 152 LEU A N 1
ATOM 1154 C CA . LEU A 1 152 ? 8.061 48.021 19.655 1.00 8.26 152 LEU A CA 1
ATOM 1155 C C . LEU A 1 152 ? 7.241 49.131 19.007 1.00 8.89 152 LEU A C 1
ATOM 1156 O O . LEU A 1 152 ? 7.548 49.563 17.902 1.00 8.89 152 LEU A O 1
ATOM 1161 N N . ILE A 1 153 ? 6.206 49.607 19.695 1.00 8.47 153 ILE A N 1
ATOM 1162 C CA . ILE A 1 153 ? 5.378 50.640 19.100 1.00 9.94 153 ILE A CA 1
ATOM 1163 C C . ILE A 1 153 ? 6.039 52.012 19.054 1.00 8.87 153 ILE A C 1
ATOM 1164 O O . ILE A 1 153 ? 5.887 52.733 18.070 1.00 8.10 153 ILE A O 1
ATOM 1169 N N . ALA A 1 154 ? 6.785 52.376 20.091 1.00 8.63 154 ALA A N 1
ATOM 1170 C CA . ALA A 1 154 ? 7.449 53.673 20.077 1.00 7.90 154 ALA A CA 1
ATOM 1171 C C . ALA A 1 154 ? 8.437 53.744 18.902 1.00 8.57 154 ALA A C 1
ATOM 1172 O O . ALA A 1 154 ? 8.412 54.693 18.121 1.00 9.05 154 ALA A O 1
ATOM 1174 N N . PRO A 1 155 ? 9.327 52.744 18.763 1.00 7.99 155 PRO A N 1
ATOM 1175 C CA . PRO A 1 155 ? 10.263 52.817 17.634 1.00 7.82 155 PRO A CA 1
ATOM 1176 C C . PRO A 1 155 ? 9.563 52.724 16.275 1.00 7.89 155 PRO A C 1
ATOM 1177 O O . PRO A 1 155 ? 9.978 53.362 15.310 1.00 8.22 155 PRO A O 1
ATOM 1181 N N . TYR A 1 156 ? 8.497 51.933 16.209 1.00 7.23 156 TYR A N 1
ATOM 1182 C CA . TYR A 1 156 ? 7.731 51.780 14.974 1.00 8.34 156 TYR A CA 1
ATOM 1183 C C . TYR A 1 156 ? 7.086 53.103 14.568 1.00 8.59 156 TYR A C 1
ATOM 1184 O O . TYR A 1 156 ? 7.142 53.505 13.401 1.00 8.15 156 TYR A O 1
ATOM 1193 N N . LEU A 1 157 ? 6.470 53.781 15.531 1.00 7.30 157 LEU A N 1
ATOM 1194 C CA . LEU A 1 157 ? 5.827 55.051 15.237 1.00 7.36 157 LEU A CA 1
ATOM 1195 C C . LEU A 1 157 ? 6.850 56.064 14.741 1.00 7.96 157 LEU A C 1
ATOM 1196 O O . LEU A 1 157 ? 6.588 56.804 13.794 1.00 9.01 157 LEU A O 1
ATOM 1201 N N . LYS A 1 158 ? 8.024 56.094 15.366 1.00 8.36 158 LYS A N 1
ATOM 1202 C CA . LYS A 1 158 ? 9.051 57.034 14.934 1.00 9.44 158 LYS A CA 1
ATOM 1203 C C . LYS A 1 158 ? 9.479 56.747 13.491 1.00 9.05 158 LYS A C 1
ATOM 1204 O O . LYS A 1 158 ? 9.664 57.667 12.692 1.00 8.25 158 LYS A O 1
ATOM 1210 N N . VAL A 1 159 ? 9.626 55.464 13.164 1.00 8.58 159 VAL A N 1
ATOM 1211 C CA . VAL A 1 159 ? 10.023 55.058 11.820 1.00 8.93 159 VAL A CA 1
ATOM 1212 C C . VAL A 1 159 ? 8.950 55.382 10.785 1.00 8.40 159 VAL A C 1
ATOM 1213 O O . VAL A 1 159 ? 9.248 55.953 9.734 1.00 9.69 159 VAL A O 1
ATOM 1217 N N . PHE A 1 160 ? 7.704 55.026 11.075 1.00 7.52 160 PHE A N 1
ATOM 1218 C CA . PHE A 1 160 ? 6.620 55.295 10.135 1.00 7.47 160 PHE A CA 1
ATOM 1219 C C . PHE A 1 160 ? 6.404 56.792 9.903 1.00 7.40 160 PHE A C 1
ATOM 1220 O O . PHE A 1 160 ? 6.338 57.257 8.766 1.00 7.64 160 PHE A O 1
ATOM 1228 N N . LEU A 1 161 ? 6.270 57.546 10.987 1.00 7.24 161 LEU A N 1
ATOM 1229 C CA . LEU A 1 161 ? 6.048 58.980 10.871 1.00 7.31 161 LEU A CA 1
ATOM 1230 C C . LEU A 1 161 ? 7.209 59.660 10.152 1.00 7.32 161 LEU A C 1
ATOM 1231 O O . LEU A 1 161 ? 7.003 60.545 9.321 1.00 8.82 161 LEU A O 1
ATOM 1236 N N . GLY A 1 162 ? 8.428 59.241 10.469 1.00 7.37 162 GLY A N 1
ATOM 1237 C CA . GLY A 1 162 ? 9.593 59.824 9.827 1.00 8.33 162 GLY A CA 1
ATOM 1238 C C . GLY A 1 162 ? 9.580 59.580 8.326 1.00 9.87 162 GLY A C 1
ATOM 1239 O O . GLY A 1 162 ? 9.931 60.467 7.538 1.00 10.48 162 GLY A O 1
ATOM 1240 N N . PHE A 1 163 ? 9.163 58.384 7.917 1.00 9.06 163 PHE A N 1
ATOM 1241 C CA . PHE A 1 163 ? 9.134 58.057 6.502 1.00 9.13 163 PHE A CA 1
ATOM 1242 C C . PHE A 1 163 ? 8.247 59.013 5.709 1.00 9.97 163 PHE A C 1
ATOM 1243 O O . PHE A 1 163 ? 8.577 59.365 4.576 1.00 11.05 163 PHE A O 1
ATOM 1251 N N . ILE A 1 164 ? 7.122 59.435 6.285 1.00 9.41 164 ILE A N 1
ATOM 1252 C CA . ILE A 1 164 ? 6.253 60.363 5.565 1.00 8.86 164 ILE A CA 1
ATOM 1253 C C . ILE A 1 164 ? 6.641 61.823 5.823 1.00 9.12 164 ILE A C 1
ATOM 1254 O O . ILE A 1 164 ? 5.965 62.742 5.357 1.00 10.67 164 ILE A O 1
ATOM 1259 N N . GLY A 1 165 ? 7.731 62.031 6.564 1.00 8.64 165 GLY A N 1
ATOM 1260 C CA . GLY A 1 165 ? 8.204 63.383 6.800 1.00 9.44 165 GLY A CA 1
ATOM 1261 C C . GLY A 1 165 ? 8.100 63.962 8.195 1.00 10.42 165 GLY A C 1
ATOM 1262 O O . GLY A 1 165 ? 8.702 65.003 8.475 1.00 10.92 165 GLY A O 1
ATOM 1263 N N . ILE A 1 166 ? 7.348 63.308 9.071 1.00 9.55 166 ILE A N 1
ATOM 1264 C CA . ILE A 1 166 ? 7.181 63.803 10.432 1.00 10.05 166 ILE A CA 1
ATOM 1265 C C . ILE A 1 166 ? 8.296 63.277 11.336 1.00 11.40 166 ILE A C 1
ATOM 1266 O O . ILE A 1 166 ? 8.197 62.195 11.926 1.00 10.79 166 ILE A O 1
ATOM 1271 N N . THR A 1 167 ? 9.361 64.066 11.430 1.00 11.62 167 THR A N 1
ATOM 1272 C CA . THR A 1 167 ? 10.535 63.716 12.219 1.00 13.14 167 THR A CA 1
ATOM 1273 C C . THR A 1 167 ? 10.558 64.351 13.611 1.00 12.64 167 THR A C 1
ATOM 1274 O O . THR A 1 167 ? 11.278 63.891 14.497 1.00 13.35 167 THR A O 1
ATOM 1278 N N . ASP A 1 168 ? 9.775 65.409 13.790 1.00 12.41 168 ASP A N 1
ATOM 1279 C CA . ASP A 1 168 ? 9.681 66.092 15.077 1.00 12.38 168 ASP A CA 1
ATOM 1280 C C . ASP A 1 168 ? 8.530 65.407 15.815 1.00 12.50 168 ASP A C 1
ATOM 1281 O O . ASP A 1 168 ? 7.365 65.773 15.636 1.00 12.29 168 ASP A O 1
ATOM 1286 N N . VAL A 1 169 ? 8.862 64.407 16.628 1.00 12.23 169 VAL A N 1
ATOM 1287 C CA . VAL A 1 169 ? 7.857 63.646 17.363 1.00 11.84 169 VAL A CA 1
ATOM 1288 C C . VAL A 1 169 ? 8.147 63.548 18.857 1.00 13.22 169 VAL A C 1
ATOM 1289 O O . VAL A 1 169 ? 9.209 63.077 19.267 1.00 13.32 169 VAL A O 1
ATOM 1293 N N . ASN A 1 170 ? 7.190 63.996 19.662 1.00 12.73 170 ASN A N 1
ATOM 1294 C CA . ASN A 1 170 ? 7.301 63.942 21.115 1.00 13.90 170 ASN A CA 1
ATOM 1295 C C . ASN A 1 170 ? 6.477 62.755 21.587 1.00 13.07 170 ASN A C 1
ATOM 1296 O O . ASN A 1 170 ? 5.340 62.576 21.149 1.00 12.57 170 ASN A O 1
ATOM 1301 N N . PHE A 1 171 ? 7.040 61.952 22.480 1.00 11.79 171 PHE A N 1
ATOM 1302 C CA . PHE A 1 171 ? 6.325 60.794 23.011 1.00 12.49 171 PHE A CA 1
ATOM 1303 C C . PHE A 1 171 ? 5.937 61.011 24.470 1.00 11.91 171 PHE A C 1
ATOM 1304 O O . PHE A 1 171 ? 6.756 61.448 25.275 1.00 12.72 171 PHE A O 1
ATOM 1312 N N . VAL A 1 172 ? 4.679 60.722 24.791 1.00 10.44 172 VAL A N 1
ATOM 1313 C CA . VAL A 1 172 ? 4.170 60.825 26.155 1.00 10.33 172 VAL A CA 1
ATOM 1314 C C . VAL A 1 172 ? 3.621 59.438 26.508 1.00 10.54 172 VAL A C 1
ATOM 1315 O O . VAL A 1 172 ? 2.830 58.864 25.754 1.00 10.74 172 VAL A O 1
ATOM 1319 N N . PHE A 1 173 ? 4.062 58.900 27.643 1.00 9.48 173 PHE A N 1
ATOM 1320 C CA . PHE A 1 173 ? 3.652 57.569 28.086 1.00 9.75 173 PHE A CA 1
ATOM 1321 C C . PHE A 1 173 ? 2.874 57.588 29.396 1.00 10.57 173 PHE A C 1
ATOM 1322 O O . PHE A 1 173 ? 3.147 58.396 30.280 1.00 11.63 173 PHE A O 1
ATOM 1330 N N . ALA A 1 174 ? 1.916 56.677 29.514 1.00 9.96 174 ALA A N 1
ATOM 1331 C CA . ALA A 1 174 ? 1.129 56.501 30.734 1.00 9.98 174 ALA A CA 1
ATOM 1332 C C . ALA A 1 174 ? 1.113 54.982 30.876 1.00 9.88 174 ALA A C 1
ATOM 1333 O O . ALA A 1 174 ? 0.320 54.297 30.224 1.00 10.13 174 ALA A O 1
ATOM 1335 N N . GLU A 1 175 ? 2.007 54.461 31.715 1.00 9.78 175 GLU A N 1
ATOM 1336 C CA . GLU A 1 175 ? 2.133 53.016 31.905 1.00 8.69 175 GLU A CA 1
ATOM 1337 C C . GLU A 1 175 ? 1.671 52.506 33.261 1.00 9.35 175 GLU A C 1
ATOM 1338 O O . GLU A 1 175 ? 1.547 53.271 34.209 1.00 10.36 175 GLU A O 1
ATOM 1344 N N . GLY A 1 176 ? 1.431 51.200 33.341 1.00 9.75 176 GLY A N 1
ATOM 1345 C CA . GLY A 1 176 ? 1.008 50.587 34.587 1.00 10.77 176 GLY A CA 1
ATOM 1346 C C . GLY A 1 176 ? -0.449 50.800 34.943 1.00 12.80 176 GLY A C 1
ATOM 1347 O O . GLY A 1 176 ? -0.845 50.607 36.095 1.00 12.57 176 GLY A O 1
ATOM 1348 N N . ILE A 1 177 ? -1.252 51.191 33.958 1.00 13.26 177 ILE A N 1
ATOM 1349 C CA . ILE A 1 177 ? -2.674 51.437 34.180 1.00 15.27 177 ILE A CA 1
ATOM 1350 C C . ILE A 1 177 ? -3.376 50.232 34.802 1.00 16.56 177 ILE A C 1
ATOM 1351 O O . ILE A 1 177 ? -4.308 50.383 35.594 1.00 17.80 177 ILE A O 1
ATOM 1356 N N . ALA A 1 178 ? -2.919 49.038 34.448 1.00 15.32 178 ALA A N 1
ATOM 1357 C CA . ALA A 1 178 ? -3.525 47.812 34.953 1.00 17.13 178 ALA A CA 1
ATOM 1358 C C . ALA A 1 178 ? -3.181 47.502 36.400 1.00 17.21 178 ALA A C 1
ATOM 1359 O O . ALA A 1 178 ? -3.644 46.499 36.939 1.00 18.81 178 ALA A O 1
ATOM 1361 N N . TYR A 1 179 ? -2.385 48.350 37.039 1.00 17.60 179 TYR A N 1
ATOM 1362 C CA . TYR A 1 179 ? -2.000 48.081 38.419 1.00 20.36 179 TYR A CA 1
ATOM 1363 C C . TYR A 1 179 ? -2.855 48.750 39.484 1.00 19.74 179 TYR A C 1
ATOM 1364 O O . TYR A 1 179 ? -2.443 48.875 40.635 1.00 20.29 179 TYR A O 1
ATOM 1373 N N . GLY A 1 180 ? -4.057 49.160 39.098 1.00 20.01 180 GLY A N 1
ATOM 1374 C CA . GLY A 1 180 ? -4.955 49.783 40.049 1.00 21.46 180 GLY A CA 1
ATOM 1375 C C . GLY A 1 180 ? -5.116 51.282 39.900 1.00 22.27 180 GLY A C 1
ATOM 1376 O O . GLY A 1 180 ? -4.307 51.945 39.249 1.00 21.09 180 GLY A O 1
ATOM 1377 N N . PRO A 1 181 ? -6.161 51.851 40.520 1.00 21.92 181 PRO A N 1
ATOM 1378 C CA . PRO A 1 181 ? -6.446 53.287 40.465 1.00 21.84 181 PRO A CA 1
ATOM 1379 C C . PRO A 1 181 ? -5.339 54.182 41.022 1.00 20.99 181 PRO A C 1
ATOM 1380 O O . PRO A 1 181 ? -5.094 55.265 40.493 1.00 20.54 181 PRO A O 1
ATOM 1384 N N . GLU A 1 182 ? -4.667 53.746 42.083 1.00 20.59 182 GLU A N 1
ATOM 1385 C CA . GLU A 1 182 ? -3.593 54.561 42.642 1.00 21.15 182 GLU A CA 1
ATOM 1386 C C . GLU A 1 182 ? -2.429 54.712 41.659 1.00 21.36 182 GLU A C 1
ATOM 1387 O O . GLU A 1 182 ? -2.009 55.834 41.367 1.00 21.66 182 GLU A O 1
ATOM 1393 N N . VAL A 1 183 ? -1.911 53.595 41.147 1.00 19.63 183 VAL A N 1
ATOM 1394 C CA . VAL A 1 183 ? -0.805 53.640 40.186 1.00 17.80 183 VAL A CA 1
ATOM 1395 C C . VAL A 1 183 ? -1.218 54.382 38.903 1.00 16.92 183 VAL A C 1
ATOM 1396 O O . VAL A 1 183 ? -0.463 55.195 38.370 1.00 16.41 183 VAL A O 1
ATOM 1400 N N . ALA A 1 184 ? -2.419 54.096 38.413 1.00 17.28 184 ALA A N 1
ATOM 1401 C CA . ALA A 1 184 ? -2.925 54.739 37.203 1.00 17.35 184 ALA A CA 1
ATOM 1402 C C . ALA A 1 184 ? -2.978 56.259 37.352 1.00 17.20 184 ALA A C 1
ATOM 1403 O O . ALA A 1 184 ? -2.628 56.995 36.427 1.00 16.41 184 ALA A O 1
ATOM 1405 N N . ALA A 1 185 ? -3.407 56.727 38.522 1.00 16.40 185 ALA A N 1
ATOM 1406 C CA . ALA A 1 185 ? -3.518 58.159 38.772 1.00 16.71 185 ALA A CA 1
ATOM 1407 C C . ALA A 1 185 ? -2.167 58.855 38.706 1.00 16.67 185 ALA A C 1
ATOM 1408 O O . ALA A 1 185 ? -2.052 59.968 38.187 1.00 15.89 185 ALA A O 1
ATOM 1410 N N . LYS A 1 186 ? -1.142 58.201 39.240 1.00 16.88 186 LYS A N 1
ATOM 1411 C CA . LYS A 1 186 ? 0.194 58.773 39.227 1.00 16.72 186 LYS A CA 1
ATOM 1412 C C . LYS A 1 186 ? 0.735 58.767 37.803 1.00 16.57 186 LYS A C 1
ATOM 1413 O O . LYS A 1 186 ? 1.414 59.706 37.382 1.00 15.96 186 LYS A O 1
ATOM 1419 N N . ALA A 1 187 ? 0.423 57.709 37.061 1.00 15.72 187 ALA A N 1
ATOM 1420 C CA . ALA A 1 187 ? 0.873 57.606 35.674 1.00 15.80 187 ALA A CA 1
ATOM 1421 C C . ALA A 1 187 ? 0.212 58.722 34.872 1.00 14.44 187 ALA A C 1
ATOM 1422 O O . ALA A 1 187 ? 0.859 59.386 34.061 1.00 13.19 187 ALA A O 1
ATOM 1424 N N . GLN A 1 188 ? -1.078 58.934 35.116 1.00 15.28 188 GLN A N 1
ATOM 1425 C CA . GLN A 1 188 ? -1.825 59.978 34.417 1.00 16.44 188 GLN A CA 1
ATOM 1426 C C . GLN A 1 188 ? -1.265 61.341 34.801 1.00 16.13 188 GLN A C 1
ATOM 1427 O O . GLN A 1 188 ? -1.133 62.233 33.957 1.00 14.88 188 GLN A O 1
ATOM 1433 N N . ALA A 1 189 ? -0.925 61.492 36.078 1.00 14.48 189 ALA A N 1
ATOM 1434 C CA . ALA A 1 189 ? -0.367 62.747 36.573 1.00 15.86 189 ALA A CA 1
ATOM 1435 C C . ALA A 1 189 ? 0.955 63.066 35.879 1.00 16.09 189 ALA A C 1
ATOM 1436 O O . ALA A 1 189 ? 1.168 64.190 35.424 1.00 16.42 189 ALA A O 1
ATOM 1438 N N . ASP A 1 190 ? 1.848 62.084 35.798 1.00 15.39 190 ASP A N 1
ATOM 1439 C CA . ASP A 1 190 ? 3.131 62.309 35.143 1.00 16.10 190 ASP A CA 1
ATOM 1440 C C . ASP A 1 190 ? 2.955 62.584 33.652 1.00 15.79 190 ASP A C 1
ATOM 1441 O O . ASP A 1 190 ? 3.668 63.410 33.077 1.00 15.26 190 ASP A O 1
ATOM 1446 N N . ALA A 1 191 ? 2.010 61.885 33.027 1.00 14.68 191 ALA A N 1
ATOM 1447 C CA . ALA A 1 191 ? 1.756 62.074 31.605 1.00 14.74 191 ALA A CA 1
ATOM 1448 C C . ALA A 1 191 ? 1.272 63.500 31.359 1.00 14.73 191 ALA A C 1
ATOM 1449 O O . ALA A 1 191 ? 1.675 64.147 30.394 1.00 14.90 191 ALA A O 1
ATOM 1451 N N . LYS A 1 192 ? 0.408 63.994 32.237 1.00 15.21 192 LYS A N 1
ATOM 1452 C CA . LYS A 1 192 ? -0.109 65.345 32.085 1.00 16.27 192 LYS A CA 1
ATOM 1453 C C . LYS A 1 192 ? 1.003 66.377 32.244 1.00 16.23 192 LYS A C 1
ATOM 1454 O O . LYS A 1 192 ? 0.992 67.419 31.589 1.00 15.37 192 LYS A O 1
ATOM 1460 N N . ALA A 1 193 ? 1.973 66.084 33.105 1.00 15.40 193 ALA A N 1
ATOM 1461 C CA . ALA A 1 193 ? 3.094 66.996 33.300 1.00 16.03 193 ALA A CA 1
ATOM 1462 C C . ALA A 1 193 ? 3.937 67.030 32.020 1.00 16.03 193 ALA A C 1
ATOM 1463 O O . ALA A 1 193 ? 4.408 68.089 31.597 1.00 15.69 193 ALA A O 1
ATOM 1465 N N . ALA A 1 194 ? 4.125 65.865 31.404 1.00 14.99 194 ALA A N 1
ATOM 1466 C CA . ALA A 1 194 ? 4.899 65.778 30.170 1.00 14.42 194 ALA A CA 1
ATOM 1467 C C . ALA A 1 194 ? 4.149 66.526 29.078 1.00 13.15 194 ALA A C 1
ATOM 1468 O O . ALA A 1 194 ? 4.751 67.184 28.235 1.00 14.32 194 ALA A O 1
ATOM 1470 N N . ILE A 1 195 ? 2.825 66.414 29.099 1.00 13.42 195 ILE A N 1
ATOM 1471 C CA . ILE A 1 195 ? 1.980 67.098 28.123 1.00 12.73 195 ILE A CA 1
ATOM 1472 C C . ILE A 1 195 ? 2.085 68.612 28.309 1.00 13.35 195 ILE A C 1
ATOM 1473 O O . ILE A 1 195 ? 2.183 69.358 27.331 1.00 13.07 195 ILE A O 1
ATOM 1478 N N . ASP A 1 196 ? 2.079 69.065 29.562 1.00 13.98 196 ASP A N 1
ATOM 1479 C CA . ASP A 1 196 ? 2.184 70.494 29.832 1.00 15.59 196 ASP A CA 1
ATOM 1480 C C . ASP A 1 196 ? 3.441 71.070 29.189 1.00 16.07 196 ASP A C 1
ATOM 1481 O O . ASP A 1 196 ? 3.416 72.165 28.623 1.00 16.12 196 ASP A O 1
ATOM 1486 N N . SER A 1 197 ? 4.538 70.325 29.272 1.00 16.34 197 SER A N 1
ATOM 1487 C CA . SER A 1 197 ? 5.806 70.766 28.702 1.00 17.43 197 SER A CA 1
ATOM 1488 C C . SER A 1 197 ? 5.745 70.851 27.181 1.00 17.28 197 SER A C 1
ATOM 1489 O O . SER A 1 197 ? 6.289 71.777 26.583 1.00 17.56 197 SER A O 1
ATOM 1492 N N . VAL A 1 198 ? 5.090 69.882 26.551 1.00 16.33 198 VAL A N 1
ATOM 1493 C CA . VAL A 1 198 ? 4.966 69.892 25.100 1.00 14.94 198 VAL A CA 1
ATOM 1494 C C . VAL A 1 198 ? 4.105 71.079 24.673 1.00 15.34 198 VAL A C 1
ATOM 1495 O O . VAL A 1 198 ? 4.422 71.774 23.706 1.00 15.30 198 VAL A O 1
ATOM 1499 N N . VAL A 1 199 ? 3.019 71.315 25.402 1.00 14.93 199 VAL A N 1
ATOM 1500 C CA . VAL A 1 199 ? 2.118 72.416 25.075 1.00 16.09 199 VAL A CA 1
ATOM 1501 C C . VAL A 1 199 ? 2.791 73.774 25.255 1.00 16.42 199 VAL A C 1
ATOM 1502 O O . VAL A 1 199 ? 2.546 74.700 24.481 1.00 17.05 199 VAL A O 1
ATOM 1506 N N . ALA A 1 200 ? 3.65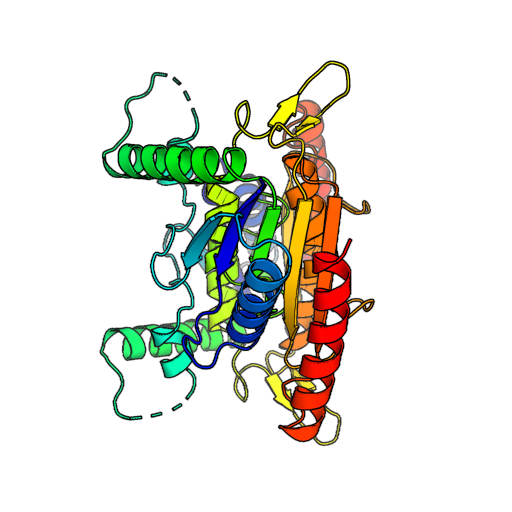1 73.874 26.267 1.00 17.73 200 ALA A N 1
ATOM 1507 C CA . ALA A 1 200 ? 4.360 75.113 26.578 1.00 19.57 200 ALA A CA 1
ATOM 1508 C C . ALA A 1 200 ? 5.555 75.396 25.672 1.00 21.67 200 ALA A C 1
ATOM 1509 O O . ALA A 1 200 ? 5.981 76.543 25.551 1.00 22.78 200 ALA A O 1
ATOM 1511 N N . ALA A 1 201 ? 6.103 74.361 25.043 1.00 23.25 201 ALA A N 1
ATOM 1512 C CA . ALA A 1 201 ? 7.254 74.542 24.167 1.00 24.58 201 ALA A CA 1
ATOM 1513 C C . ALA A 1 201 ? 6.983 75.571 23.071 1.00 27.17 201 ALA A C 1
ATOM 1514 O O . ALA A 1 201 ? 5.798 75.811 22.730 1.00 29.03 201 ALA A O 1
ATOM 1517 N N . MET B 1 1 ? 3.137 11.317 13.696 1.00 23.61 1 MET B N 1
ATOM 1518 C CA . MET B 1 1 ? 2.585 12.257 12.677 1.00 22.76 1 MET B CA 1
ATOM 1519 C C . MET B 1 1 ? 2.362 13.633 13.278 1.00 22.42 1 MET B C 1
ATOM 1520 O O . MET B 1 1 ? 1.878 13.762 14.404 1.00 23.85 1 MET B O 1
ATOM 1525 N N . SER B 1 2 ? 2.728 14.663 12.526 1.00 20.35 2 SER B N 1
ATOM 1526 C CA . SER B 1 2 ? 2.541 16.028 12.985 1.00 18.42 2 SER B CA 1
ATOM 1527 C C . SER B 1 2 ? 1.475 16.708 12.143 1.00 16.85 2 SER B C 1
ATOM 1528 O O . SER B 1 2 ? 1.242 16.329 10.994 1.00 16.71 2 SER B O 1
ATOM 1531 N N . LYS B 1 3 ? 0.819 17.701 12.734 1.00 13.64 3 LYS B N 1
ATOM 1532 C CA . LYS B 1 3 ? -0.188 18.485 12.042 1.00 12.69 3 LYS B CA 1
ATOM 1533 C C . LYS B 1 3 ? 0.459 19.847 11.850 1.00 11.48 3 LYS B C 1
ATOM 1534 O O . LYS B 1 3 ? 0.979 20.435 12.799 1.00 10.93 3 LYS B O 1
ATOM 1540 N N . VAL B 1 4 ? 0.442 20.336 10.619 1.00 9.90 4 VAL B N 1
ATOM 1541 C CA . VAL B 1 4 ? 1.036 21.622 10.302 1.00 8.99 4 VAL B CA 1
ATOM 1542 C C . VAL B 1 4 ? -0.057 22.637 9.994 1.00 9.91 4 VAL B C 1
ATOM 1543 O O . VAL B 1 4 ? -0.963 22.361 9.207 1.00 10.06 4 VAL B O 1
ATOM 1547 N N . LEU B 1 5 ? 0.026 23.800 10.634 1.00 8.41 5 LEU B N 1
ATOM 1548 C CA . LEU B 1 5 ? -0.929 24.881 10.410 1.00 8.03 5 LEU B CA 1
ATOM 1549 C C . LEU B 1 5 ? -0.180 25.981 9.678 1.00 8.59 5 LEU B C 1
ATOM 1550 O O . LEU B 1 5 ? 0.884 26.414 10.126 1.00 8.38 5 LEU B O 1
ATOM 1555 N N . VAL B 1 6 ? -0.724 26.414 8.546 1.00 8.49 6 VAL B N 1
ATOM 1556 C CA . VAL B 1 6 ? -0.105 27.465 7.742 1.00 8.79 6 VAL B CA 1
ATOM 1557 C C . VAL B 1 6 ? -1.040 28.673 7.700 1.00 9.50 6 VAL B C 1
ATOM 1558 O O . VAL B 1 6 ? -2.196 28.569 7.289 1.00 9.52 6 VAL B O 1
ATOM 1562 N N . LEU B 1 7 ? -0.536 29.818 8.142 1.00 8.33 7 LEU B N 1
ATOM 1563 C CA . LEU B 1 7 ? -1.330 31.038 8.158 1.00 9.17 7 LEU B CA 1
ATOM 1564 C C . LEU B 1 7 ? -0.803 31.984 7.087 1.00 9.20 7 LEU B C 1
ATOM 1565 O O . LEU B 1 7 ? 0.329 32.459 7.180 1.00 9.38 7 LEU B O 1
ATOM 1570 N N . LYS B 1 8 ? -1.613 32.233 6.062 1.00 9.44 8 LYS B N 1
ATOM 1571 C CA . LYS B 1 8 ? -1.224 33.139 4.980 1.00 9.92 8 LYS B CA 1
ATOM 1572 C C . LYS B 1 8 ? -1.877 34.488 5.254 1.00 9.20 8 LYS B C 1
ATOM 1573 O O . LYS B 1 8 ? -3.014 34.531 5.705 1.00 9.18 8 LYS B O 1
ATOM 1579 N N . SER B 1 9 ? -1.180 35.588 4.984 1.00 9.16 9 SER B N 1
ATOM 1580 C CA . SER B 1 9 ? -1.761 36.906 5.267 1.00 9.51 9 SER B CA 1
ATOM 1581 C C . SER B 1 9 ? -1.589 37.953 4.180 1.00 9.81 9 SER B C 1
ATOM 1582 O O . SER B 1 9 ? -2.135 39.050 4.292 1.00 9.56 9 SER B O 1
ATOM 1585 N N . SER B 1 10 ? -0.830 37.627 3.138 1.00 9.20 10 SER B N 1
ATOM 1586 C CA . SER B 1 10 ? -0.606 38.565 2.039 1.00 9.98 10 SER B CA 1
ATOM 1587 C C . SER B 1 10 ? -1.904 38.950 1.345 1.00 10.36 10 SER B C 1
ATOM 1588 O O . SER B 1 10 ? -2.817 38.131 1.238 1.00 10.65 10 SER B O 1
ATOM 1591 N N . ILE B 1 11 ? -1.982 40.199 0.879 1.00 10.23 11 ILE B N 1
ATOM 1592 C CA . ILE B 1 11 ? -3.166 40.675 0.161 1.00 10.68 11 ILE B CA 1
ATOM 1593 C C . ILE B 1 11 ? -2.888 40.667 -1.342 1.00 12.38 11 ILE B C 1
ATOM 1594 O O . ILE B 1 11 ? -3.698 41.164 -2.121 1.00 13.47 11 ILE B O 1
ATOM 1599 N N . LEU B 1 12 ? -1.752 40.094 -1.743 1.00 12.59 12 LEU B N 1
ATOM 1600 C CA . LEU B 1 12 ? -1.369 40.059 -3.153 1.00 13.57 12 LEU B CA 1
ATOM 1601 C C . LEU B 1 12 ? -1.726 38.778 -3.904 1.00 15.66 12 LEU B C 1
ATOM 1602 O O . LEU B 1 12 ? -1.311 38.592 -5.051 1.00 16.16 12 LEU B O 1
ATOM 1607 N N . ALA B 1 13 ? -2.495 37.904 -3.264 1.00 15.63 13 ALA B N 1
ATOM 1608 C CA . ALA B 1 13 ? -2.915 36.655 -3.884 1.00 17.47 13 ALA B CA 1
ATOM 1609 C C . ALA B 1 13 ? -1.775 35.911 -4.595 1.00 17.64 13 ALA B C 1
ATOM 1610 O O . ALA B 1 13 ? -0.720 35.653 -4.013 1.00 17.77 13 ALA B O 1
ATOM 1612 N N . GLY B 1 14 ? -1.999 35.578 -5.862 1.00 18.38 14 GLY B N 1
ATOM 1613 C CA . GLY B 1 14 ? -1.006 34.851 -6.634 1.00 18.01 14 GLY B CA 1
ATOM 1614 C C . GLY B 1 14 ? 0.365 35.485 -6.749 1.00 18.39 14 GLY B C 1
ATOM 1615 O O . GLY B 1 14 ? 1.355 34.793 -7.003 1.00 19.83 14 GLY B O 1
ATOM 1616 N N . TYR B 1 15 ? 0.440 36.795 -6.561 1.00 17.96 15 TYR B N 1
ATOM 1617 C CA . TYR B 1 15 ? 1.718 37.491 -6.666 1.00 19.91 15 TYR B CA 1
ATOM 1618 C C . TYR B 1 15 ? 2.442 37.629 -5.326 1.00 19.49 15 TYR B C 1
ATOM 1619 O O . TYR B 1 15 ? 3.476 38.292 -5.235 1.00 21.09 15 TYR B O 1
ATOM 1628 N N . SER B 1 16 ? 1.912 36.981 -4.291 1.00 17.09 16 SER B N 1
ATOM 1629 C CA . SER B 1 16 ? 2.520 37.049 -2.965 1.00 15.10 16 SER B CA 1
ATOM 1630 C C . SER B 1 16 ? 3.873 36.349 -2.832 1.00 15.48 16 SER B C 1
ATOM 1631 O O . SER B 1 16 ? 4.002 35.162 -3.130 1.00 14.48 16 SER B O 1
ATOM 1634 N N . GLN B 1 17 ? 4.873 37.098 -2.368 1.00 14.35 17 GLN B N 1
ATOM 1635 C CA . GLN B 1 17 ? 6.216 36.569 -2.154 1.00 14.66 17 GLN B CA 1
ATOM 1636 C C . GLN B 1 17 ? 6.207 35.622 -0.960 1.00 14.27 17 GLN B C 1
ATOM 1637 O O . GLN B 1 17 ? 6.764 34.527 -1.023 1.00 13.46 17 GLN B O 1
ATOM 1643 N N . SER B 1 18 ? 5.573 36.053 0.131 1.00 14.20 18 SER B N 1
ATOM 1644 C CA . SER B 1 18 ? 5.500 35.228 1.332 1.00 13.76 18 SER B CA 1
ATOM 1645 C C . SER B 1 18 ? 4.639 33.995 1.062 1.00 13.53 18 SER B C 1
ATOM 1646 O O . SER B 1 18 ? 4.880 32.922 1.627 1.00 13.77 18 SER B O 1
ATOM 1649 N N . GLY B 1 19 ? 3.645 34.150 0.189 1.00 14.33 19 GLY B N 1
ATOM 1650 C CA . GLY B 1 19 ? 2.779 33.036 -0.161 1.00 15.43 19 GLY B CA 1
ATOM 1651 C C . GLY B 1 19 ? 3.552 31.995 -0.953 1.00 16.42 19 GLY B C 1
ATOM 1652 O O . GLY B 1 19 ? 3.296 30.795 -0.849 1.00 17.41 19 GLY B O 1
ATOM 1653 N N . GLN B 1 20 ? 4.502 32.455 -1.757 1.00 16.31 20 GLN B N 1
ATOM 1654 C CA . GLN B 1 20 ? 5.326 31.553 -2.542 1.00 17.68 20 GLN B CA 1
ATOM 1655 C C . GLN B 1 20 ? 6.252 30.779 -1.606 1.00 17.02 20 GLN B C 1
ATOM 1656 O O . GLN B 1 20 ? 6.540 29.601 -1.831 1.00 16.37 20 GLN B O 1
ATOM 1662 N N . LEU B 1 21 ? 6.717 31.440 -0.552 1.00 16.03 21 LEU B N 1
ATOM 1663 C CA . LEU B 1 21 ? 7.587 30.777 0.410 1.00 15.87 21 LEU B CA 1
ATOM 1664 C C . LEU B 1 21 ? 6.803 29.749 1.233 1.00 14.88 21 LEU B C 1
ATOM 1665 O O . LEU B 1 21 ? 7.329 28.689 1.569 1.00 15.39 21 LEU B O 1
ATOM 1670 N N . THR B 1 22 ? 5.550 30.049 1.562 1.00 13.28 22 THR B N 1
ATOM 1671 C CA . THR B 1 22 ? 4.763 29.101 2.333 1.00 13.90 22 THR B CA 1
ATOM 1672 C C . THR B 1 22 ? 4.464 27.890 1.457 1.00 13.19 22 THR B C 1
ATOM 1673 O O . THR B 1 22 ? 4.430 26.756 1.937 1.00 13.76 22 THR B O 1
ATOM 1677 N N . ASP B 1 23 ? 4.255 28.123 0.165 1.00 13.75 23 ASP B N 1
ATOM 1678 C CA . ASP B 1 23 ? 3.988 27.011 -0.736 1.00 13.54 23 ASP B CA 1
ATOM 1679 C C . ASP B 1 23 ? 5.215 26.109 -0.774 1.00 13.14 23 ASP B C 1
ATOM 1680 O O . ASP B 1 23 ? 5.090 24.881 -0.762 1.00 13.30 23 ASP B O 1
ATOM 1685 N N . TYR B 1 24 ? 6.402 26.712 -0.819 1.00 11.64 24 TYR B N 1
ATOM 1686 C CA . TYR B 1 24 ? 7.626 25.919 -0.853 1.00 12.02 24 TYR B CA 1
ATOM 1687 C C . TYR B 1 24 ? 7.755 25.107 0.432 1.00 13.17 24 TYR B C 1
ATOM 1688 O O . TYR B 1 24 ? 8.144 23.940 0.406 1.00 12.48 24 TYR B O 1
ATOM 1697 N N . PHE B 1 25 ? 7.434 25.732 1.562 1.00 13.52 25 PHE B N 1
ATOM 1698 C CA . PHE B 1 25 ? 7.523 25.046 2.844 1.00 12.25 25 PHE B CA 1
ATOM 1699 C C . PHE B 1 25 ? 6.620 23.817 2.825 1.00 11.82 25 PHE B C 1
ATOM 1700 O O . PHE B 1 25 ? 7.042 22.723 3.190 1.00 12.19 25 PHE B O 1
ATOM 1708 N N . ILE B 1 26 ? 5.377 24.013 2.397 1.00 11.39 26 ILE B N 1
ATOM 1709 C CA . ILE B 1 26 ? 4.401 22.929 2.339 1.00 12.83 26 ILE B CA 1
ATOM 1710 C C . ILE B 1 26 ? 4.877 21.818 1.415 1.00 12.94 26 ILE B C 1
ATOM 1711 O O . ILE B 1 26 ? 4.785 20.640 1.747 1.00 12.73 26 ILE B O 1
ATOM 1716 N N . GLU B 1 27 ? 5.385 22.205 0.252 1.00 13.43 27 GLU B N 1
ATOM 1717 C CA . GLU B 1 27 ? 5.886 21.243 -0.723 1.00 14.62 27 GLU B CA 1
ATOM 1718 C C . GLU B 1 27 ? 6.965 20.353 -0.103 1.00 14.10 27 GLU B C 1
ATOM 1719 O O . GLU B 1 27 ? 6.919 19.124 -0.205 1.00 13.71 27 GLU B O 1
ATOM 1725 N N . GLN B 1 28 ? 7.940 20.989 0.538 1.00 12.60 28 GLN B N 1
ATOM 1726 C CA . GLN B 1 28 ? 9.045 20.276 1.159 1.00 12.94 28 GLN B CA 1
ATOM 1727 C C . GLN B 1 28 ? 8.611 19.452 2.358 1.00 12.99 28 GLN B C 1
ATOM 1728 O O . GLN B 1 28 ? 9.097 18.340 2.561 1.00 12.71 28 GLN B O 1
ATOM 1734 N N . TRP B 1 29 ? 7.697 19.989 3.156 1.00 12.34 29 TRP B N 1
ATOM 1735 C CA . TRP B 1 29 ? 7.242 19.250 4.320 1.00 12.83 29 TRP B CA 1
ATOM 1736 C C . TRP B 1 29 ? 6.473 17.996 3.907 1.00 13.19 29 TRP B C 1
ATOM 1737 O O . TRP B 1 29 ? 6.667 16.931 4.488 1.00 13.17 29 TRP B O 1
ATOM 1748 N N . ARG B 1 30 ? 5.607 18.123 2.904 1.00 13.58 30 ARG B N 1
ATOM 1749 C CA . ARG B 1 30 ? 4.823 16.988 2.419 1.00 14.67 30 ARG B CA 1
ATOM 1750 C C . ARG B 1 30 ? 5.708 15.914 1.820 1.00 14.87 30 ARG B C 1
ATOM 1751 O O . ARG B 1 30 ? 5.383 14.730 1.875 1.00 15.55 30 ARG B O 1
ATOM 1759 N N . GLU B 1 31 ? 6.821 16.336 1.234 1.00 15.50 31 GLU B N 1
ATOM 1760 C CA . GLU B 1 31 ? 7.759 15.404 0.623 1.00 16.30 31 GLU B CA 1
ATOM 1761 C C . GLU B 1 31 ? 8.466 14.593 1.700 1.00 17.18 31 GLU B C 1
ATOM 1762 O O . GLU B 1 31 ? 8.641 13.382 1.562 1.00 17.97 31 GLU B O 1
ATOM 1768 N N . LYS B 1 32 ? 8.862 15.267 2.777 1.00 16.32 32 LYS B N 1
ATOM 1769 C CA . LYS B 1 32 ? 9.557 14.620 3.890 1.00 17.26 32 LYS B CA 1
ATOM 1770 C C . LYS B 1 32 ? 8.627 13.789 4.778 1.00 16.43 32 LYS B C 1
ATOM 1771 O O . LYS B 1 32 ? 8.989 12.701 5.229 1.00 16.53 32 LYS B O 1
ATOM 1777 N N . HIS B 1 33 ? 7.429 14.306 5.024 1.00 14.12 33 HIS B N 1
ATOM 1778 C CA . HIS B 1 33 ? 6.453 13.632 5.871 1.00 15.22 33 HIS B CA 1
ATOM 1779 C C . HIS B 1 33 ? 5.164 13.409 5.088 1.00 14.52 33 HIS B C 1
ATOM 1780 O O . HIS B 1 33 ? 4.225 14.194 5.204 1.00 12.59 33 HIS B O 1
ATOM 1787 N N . VAL B 1 34 ? 5.108 12.334 4.308 1.00 13.37 34 VAL B N 1
ATOM 1788 C CA . VAL B 1 34 ? 3.928 12.052 3.491 1.00 13.49 34 VAL B CA 1
ATOM 1789 C C . VAL B 1 34 ? 2.633 11.831 4.268 1.00 12.38 34 VAL B C 1
ATOM 1790 O O . VAL B 1 34 ? 1.548 11.943 3.702 1.00 12.78 34 VAL B O 1
ATOM 1794 N N . ALA B 1 35 ? 2.739 11.530 5.559 1.00 12.63 35 ALA B N 1
ATOM 1795 C CA . ALA B 1 35 ? 1.547 11.285 6.370 1.00 13.58 35 ALA B CA 1
ATOM 1796 C C . ALA B 1 35 ? 1.062 12.504 7.160 1.00 13.64 35 ALA B C 1
ATOM 1797 O O . ALA B 1 35 ? -0.047 12.498 7.705 1.00 13.60 35 ALA B O 1
ATOM 1799 N N . ASP B 1 36 ? 1.885 13.545 7.223 1.00 13.14 36 ASP B N 1
ATOM 1800 C CA . ASP B 1 36 ? 1.513 14.735 7.975 1.00 12.83 36 ASP B CA 1
ATOM 1801 C C . ASP B 1 36 ? 0.339 15.480 7.359 1.00 13.27 36 ASP B C 1
ATOM 1802 O O . ASP B 1 36 ? 0.228 15.612 6.139 1.00 13.44 36 ASP B O 1
ATOM 1807 N N . GLU B 1 37 ? -0.551 15.951 8.223 1.00 13.90 37 GLU B N 1
ATOM 1808 C CA . GLU B 1 37 ? -1.723 16.687 7.783 1.00 15.69 37 GLU B CA 1
ATOM 1809 C C . GLU B 1 37 ? -1.421 18.177 7.789 1.00 14.80 37 GLU B C 1
ATOM 1810 O O . GLU B 1 37 ? -0.918 18.717 8.778 1.00 14.59 37 GLU B O 1
ATOM 1816 N N . ILE B 1 38 ? -1.727 18.835 6.678 1.00 13.22 38 ILE B N 1
ATOM 1817 C CA . ILE B 1 38 ? -1.491 20.262 6.561 1.00 13.82 38 ILE B CA 1
ATOM 1818 C C . ILE B 1 38 ? -2.809 21.012 6.436 1.00 12.66 38 ILE B C 1
ATOM 1819 O O . ILE B 1 38 ? -3.666 20.664 5.628 1.00 12.40 38 ILE B O 1
ATOM 1824 N N . THR B 1 39 ? -2.974 22.023 7.282 1.00 11.89 39 THR B N 1
ATOM 1825 C CA . THR B 1 39 ? -4.170 22.855 7.293 1.00 10.77 39 THR B CA 1
ATOM 1826 C C . THR B 1 39 ? -3.716 24.248 6.913 1.00 11.02 39 THR B C 1
ATOM 1827 O O . THR B 1 39 ? -2.756 24.769 7.480 1.00 10.40 39 THR B O 1
ATOM 1831 N N . VAL B 1 40 ? -4.393 24.844 5.945 1.00 10.06 40 VAL B N 1
ATOM 1832 C CA . VAL B 1 40 ? -4.034 26.181 5.514 1.00 10.23 40 VAL B CA 1
ATOM 1833 C C . VAL B 1 40 ? -5.181 27.155 5.757 1.00 10.97 40 VAL B C 1
ATOM 1834 O O . VAL B 1 40 ? -6.321 26.910 5.361 1.00 11.69 40 VAL B O 1
ATOM 1838 N N . ARG B 1 41 ? -4.880 28.248 6.446 1.00 10.15 41 ARG B N 1
ATOM 1839 C CA . ARG B 1 41 ? -5.882 29.279 6.680 1.00 9.18 41 ARG B CA 1
ATOM 1840 C C . ARG B 1 41 ? -5.354 30.542 6.009 1.00 9.33 41 ARG B C 1
ATOM 1841 O O . ARG B 1 41 ? -4.312 31.076 6.399 1.00 8.99 41 ARG B O 1
ATOM 1849 N N . ASP B 1 42 ? -6.064 30.993 4.978 1.00 9.27 42 ASP B N 1
ATOM 1850 C CA . ASP B 1 42 ? -5.680 32.197 4.253 1.00 9.29 42 ASP B CA 1
ATOM 1851 C C . ASP B 1 42 ? -6.464 33.331 4.887 1.00 9.51 42 ASP B C 1
ATOM 1852 O O . ASP B 1 42 ? -7.675 33.436 4.690 1.00 10.24 42 ASP B O 1
ATOM 1857 N N . LEU B 1 43 ? -5.767 34.169 5.655 1.00 8.46 43 LEU B N 1
ATOM 1858 C CA . LEU B 1 43 ? -6.383 35.292 6.360 1.00 7.88 43 LEU B CA 1
ATOM 1859 C C . LEU B 1 43 ? -6.792 36.471 5.461 1.00 8.62 43 LEU B C 1
ATOM 1860 O O . LEU B 1 43 ? -7.408 37.432 5.931 1.00 8.04 43 LEU B O 1
ATOM 1865 N N . ALA B 1 44 ? -6.445 36.403 4.176 1.00 8.73 44 ALA B N 1
ATOM 1866 C CA . ALA B 1 44 ? -6.842 37.448 3.234 1.00 9.77 44 ALA B CA 1
ATOM 1867 C C . ALA B 1 44 ? -8.091 36.939 2.506 1.00 12.00 44 ALA B C 1
ATOM 1868 O O . ALA B 1 44 ? -9.065 37.671 2.334 1.00 12.59 44 ALA B O 1
ATOM 1870 N N . ALA B 1 45 ? -8.062 35.673 2.096 1.00 12.48 45 ALA B N 1
ATOM 1871 C CA . ALA B 1 45 ? -9.197 35.062 1.409 1.00 13.74 45 ALA B CA 1
ATOM 1872 C C . ALA B 1 45 ? -10.357 34.921 2.387 1.00 14.76 45 ALA B C 1
ATOM 1873 O O . ALA B 1 45 ? -11.525 35.096 2.026 1.00 15.14 45 ALA B O 1
ATOM 1875 N N . ASN B 1 46 ? -10.029 34.590 3.629 1.00 13.70 46 ASN B N 1
ATOM 1876 C CA . ASN B 1 46 ? -11.039 34.443 4.662 1.00 15.11 46 ASN B CA 1
ATOM 1877 C C . ASN B 1 46 ? -10.651 35.330 5.835 1.00 14.74 46 ASN B C 1
ATOM 1878 O O . ASN B 1 46 ? -10.108 34.876 6.845 1.00 14.12 46 ASN B O 1
ATOM 1883 N N . PRO B 1 47 ? -10.938 36.628 5.707 1.00 13.63 47 PRO B N 1
ATOM 1884 C CA . PRO B 1 47 ? -10.623 37.620 6.730 1.00 11.68 47 PRO B CA 1
ATOM 1885 C C . PRO B 1 47 ? -11.267 37.454 8.092 1.00 12.14 47 PRO B C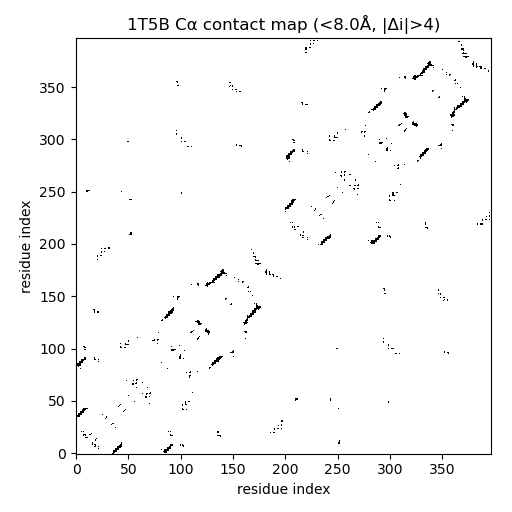 1
ATOM 1886 O O . PRO B 1 47 ? -12.403 36.993 8.216 1.00 12.73 47 PRO B O 1
ATOM 1890 N N . VAL B 1 48 ? -10.501 37.837 9.110 1.00 11.41 48 VAL B N 1
ATOM 1891 C CA . VAL B 1 48 ? -10.928 37.825 10.504 1.00 10.42 48 VAL B CA 1
ATOM 1892 C C . VAL B 1 48 ? -11.292 39.294 10.751 1.00 9.23 48 VAL B C 1
ATOM 1893 O O . VAL B 1 48 ? -10.592 40.196 10.291 1.00 9.96 48 VAL B O 1
ATOM 1897 N N . PRO B 1 49 ? -12.389 39.557 11.473 1.00 9.31 49 PRO B N 1
ATOM 1898 C CA . PRO B 1 49 ? -12.775 40.949 11.717 1.00 9.05 49 PRO B CA 1
ATOM 1899 C C . PRO B 1 49 ? -11.825 41.780 12.573 1.00 8.43 49 PRO B C 1
ATOM 1900 O O . PRO B 1 49 ? -11.017 41.249 13.338 1.00 8.40 49 PRO B O 1
ATOM 1904 N N . VAL B 1 50 ? -11.936 43.096 12.410 1.00 8.45 50 VAL B N 1
ATOM 1905 C CA . VAL B 1 50 ? -11.147 44.059 13.160 1.00 8.65 50 VAL B CA 1
ATOM 1906 C C . VAL B 1 50 ? -11.646 44.046 14.600 1.00 9.28 50 VAL B C 1
ATOM 1907 O O . VAL B 1 50 ? -12.852 44.015 14.845 1.00 9.28 50 VAL B O 1
ATOM 1911 N N . LEU B 1 51 ? -10.720 44.064 15.552 1.00 7.95 51 LEU B N 1
ATOM 1912 C CA . LEU B 1 51 ? -11.107 44.076 16.947 1.00 8.04 51 LEU B CA 1
ATOM 1913 C C . LEU B 1 51 ? -11.636 45.466 17.279 1.00 8.43 51 LEU B C 1
ATOM 1914 O O . LEU B 1 51 ? -10.882 46.439 17.254 1.00 8.82 51 LEU B O 1
ATOM 1919 N N . ASP B 1 52 ? -12.927 45.572 17.574 1.00 9.53 52 ASP B N 1
ATOM 1920 C CA . ASP B 1 52 ? -13.493 46.870 17.923 1.00 10.23 52 ASP B CA 1
ATOM 1921 C C . ASP B 1 52 ? -14.141 46.822 19.300 1.00 9.95 52 ASP B C 1
ATOM 1922 O O . ASP B 1 52 ? -14.044 45.820 20.001 1.00 9.88 52 ASP B O 1
ATOM 1927 N N . GLY B 1 53 ? -14.778 47.915 19.703 1.00 10.97 53 GLY B N 1
ATOM 1928 C CA . GLY B 1 53 ? -15.399 47.951 21.014 1.00 11.30 53 GLY B CA 1
ATOM 1929 C C . GLY B 1 53 ? -16.390 46.829 21.259 1.00 11.59 53 GLY B C 1
ATOM 1930 O O . GLY B 1 53 ? -16.382 46.216 22.325 1.00 12.66 53 GLY B O 1
ATOM 1931 N N . GLU B 1 54 ? -17.241 46.551 20.276 1.00 13.09 54 GLU B N 1
ATOM 1932 C CA . GLU B 1 54 ? -18.240 45.497 20.421 1.00 14.36 54 GLU B CA 1
ATOM 1933 C C . GLU B 1 54 ? -17.607 44.108 20.549 1.00 14.60 54 GLU B C 1
ATOM 1934 O O . GLU B 1 54 ? -18.031 43.292 21.374 1.00 14.24 54 GLU B O 1
ATOM 1940 N N . LEU B 1 55 ? -16.580 43.836 19.749 1.00 14.13 55 LEU B N 1
ATOM 1941 C CA . LEU B 1 55 ? -15.942 42.525 19.814 1.00 14.07 55 LEU B CA 1
ATOM 1942 C C . LEU B 1 55 ? -15.110 42.301 21.075 1.00 13.77 55 LEU B C 1
ATOM 1943 O O . LEU B 1 55 ? -15.133 41.216 21.655 1.00 13.08 55 LEU B O 1
ATOM 1948 N N . VAL B 1 56 ? -14.381 43.318 21.515 1.00 13.28 56 VAL B N 1
ATOM 1949 C CA . VAL B 1 56 ? -13.585 43.152 22.720 1.00 14.19 56 VAL B CA 1
ATOM 1950 C C . VAL B 1 56 ? -14.527 42.964 23.918 1.00 15.88 56 VAL B C 1
ATOM 1951 O O . VAL B 1 56 ? -14.206 42.253 24.877 1.00 16.34 56 VAL B O 1
ATOM 1955 N N . GLY B 1 57 ? -15.700 43.588 23.853 1.00 15.10 57 GLY B N 1
ATOM 1956 C CA . GLY B 1 57 ? -16.664 43.443 24.929 1.00 15.90 57 GLY B CA 1
ATOM 1957 C C . GLY B 1 57 ? -17.146 42.003 24.994 1.00 16.46 57 GLY B C 1
ATOM 1958 O O . GLY B 1 57 ? -17.408 41.469 26.073 1.00 18.21 57 GLY B O 1
ATOM 1959 N N . ALA B 1 58 ? -17.249 41.369 23.830 1.00 16.75 58 ALA B N 1
ATOM 1960 C CA . ALA B 1 58 ? -17.692 39.986 23.746 1.00 17.79 58 ALA B CA 1
ATOM 1961 C C . ALA B 1 58 ? -16.684 39.044 24.386 1.00 19.39 58 ALA B C 1
ATOM 1962 O O . ALA B 1 58 ? -17.053 38.044 25.002 1.00 19.48 58 ALA B O 1
ATOM 1964 N N . MET B 1 59 ? -15.404 39.363 24.241 1.00 20.48 59 MET B N 1
ATOM 1965 C CA . MET B 1 59 ? -14.376 38.506 24.799 1.00 21.65 59 MET B CA 1
ATOM 1966 C C . MET B 1 59 ? -14.190 38.686 26.295 1.00 23.14 59 MET B C 1
ATOM 1967 O O . MET B 1 59 ? -13.229 38.188 26.873 1.00 24.58 59 MET B O 1
ATOM 1972 N N . ARG B 1 60 ? -15.123 39.390 26.927 1.00 24.86 60 ARG B N 1
ATOM 1973 C CA . ARG B 1 60 ? -15.056 39.588 28.369 1.00 25.94 60 ARG B CA 1
ATOM 1974 C C . ARG B 1 60 ? -16.294 40.271 28.899 1.00 25.78 60 ARG B C 1
ATOM 1975 O O . ARG B 1 60 ? -17.360 39.664 28.926 1.00 29.96 60 ARG B O 1
ATOM 1983 N N . ALA B 1 64 ? -24.002 40.410 30.427 1.00 23.41 64 ALA B N 1
ATOM 1984 C CA . ALA B 1 64 ? -25.062 40.860 29.529 1.00 22.78 64 ALA B CA 1
ATOM 1985 C C . ALA B 1 64 ? -25.125 39.979 28.287 1.00 21.96 64 ALA B C 1
ATOM 1986 O O . ALA B 1 64 ? -24.145 39.327 27.919 1.00 23.41 64 ALA B O 1
ATOM 1988 N N . PRO B 1 65 ? -26.288 39.947 27.624 1.00 19.69 65 PRO B N 1
ATOM 1989 C CA . PRO B 1 65 ? -26.464 39.136 26.416 1.00 18.40 65 PRO B CA 1
ATOM 1990 C C . PRO B 1 65 ? -25.556 39.618 25.288 1.00 14.89 65 PRO B C 1
ATOM 1991 O O . PRO B 1 65 ? -25.245 40.806 25.198 1.00 15.38 65 PRO B O 1
ATOM 1995 N N . LEU B 1 66 ? -25.133 38.698 24.429 1.00 13.41 66 LEU B N 1
ATOM 1996 C CA . LEU B 1 66 ? -24.293 39.059 23.295 1.00 12.23 66 LEU B CA 1
ATOM 1997 C C . LEU B 1 66 ? -25.132 39.157 22.026 1.00 11.58 66 LEU B C 1
ATOM 1998 O O . LEU B 1 66 ? -26.103 38.419 21.846 1.00 11.48 66 LEU B O 1
ATOM 2003 N N . THR B 1 67 ? -24.748 40.076 21.147 1.00 9.59 67 THR B N 1
ATOM 2004 C CA . THR B 1 67 ? -25.435 40.252 19.881 1.00 9.57 67 THR B CA 1
ATOM 2005 C C . THR B 1 67 ? -24.967 39.116 18.971 1.00 10.38 67 THR B C 1
ATOM 2006 O O . THR B 1 67 ? -23.967 38.457 19.260 1.00 9.73 67 THR B O 1
ATOM 2010 N N . PRO B 1 68 ? -25.687 38.858 17.871 1.00 10.01 68 PRO B N 1
ATOM 2011 C CA . PRO B 1 68 ? -25.248 37.779 16.985 1.00 9.92 68 PRO B CA 1
ATOM 2012 C C . PRO B 1 68 ? -23.823 38.049 16.502 1.00 11.31 68 PRO B C 1
ATOM 2013 O O . PRO B 1 68 ? -23.004 37.135 16.402 1.00 11.66 68 PRO B O 1
ATOM 2017 N N . ARG B 1 69 ? -23.530 39.310 16.210 1.00 10.61 69 ARG B N 1
ATOM 2018 C CA . ARG B 1 69 ? -22.199 39.679 15.741 1.00 12.29 69 ARG B CA 1
ATOM 2019 C C . ARG B 1 69 ? -21.141 39.307 16.770 1.00 11.29 69 ARG B C 1
ATOM 2020 O O . ARG B 1 69 ? -20.106 38.729 16.433 1.00 12.04 69 ARG B O 1
ATOM 2028 N N . GLN B 1 70 ? -21.399 39.653 18.025 1.00 9.66 70 GLN B N 1
ATOM 2029 C CA . GLN B 1 70 ? -20.467 39.344 19.097 1.00 9.63 70 GLN B CA 1
ATOM 2030 C C . GLN B 1 70 ? -20.346 37.836 19.264 1.00 10.18 70 GLN B C 1
ATOM 2031 O O . GLN B 1 70 ? -19.250 37.299 19.448 1.00 10.14 70 GLN B O 1
ATOM 2037 N N . GLN B 1 71 ? -21.482 37.152 19.198 1.00 9.96 71 GLN B N 1
ATOM 2038 C CA . GLN B 1 71 ? -21.506 35.708 19.353 1.00 10.12 71 GLN B CA 1
ATOM 2039 C C . GLN B 1 71 ? -20.644 35.049 18.276 1.00 10.35 71 GLN B C 1
ATOM 2040 O O . GLN B 1 71 ? -19.856 34.140 18.562 1.00 10.25 71 GLN B O 1
ATOM 2046 N N . ASP B 1 72 ? -20.799 35.513 17.039 1.00 11.36 72 ASP B N 1
ATOM 2047 C CA . ASP B 1 72 ? -20.050 34.982 15.900 1.00 12.93 72 ASP B CA 1
ATOM 2048 C C . ASP B 1 72 ? -18.562 35.207 16.041 1.00 12.03 72 ASP B C 1
ATOM 2049 O O . ASP B 1 72 ? -17.762 34.326 15.718 1.00 12.03 72 ASP B O 1
ATOM 2054 N N . ALA B 1 73 ? -18.191 36.394 16.507 1.00 11.03 73 ALA B N 1
ATOM 2055 C CA . ALA B 1 73 ? -16.779 36.722 16.676 1.00 10.91 73 ALA B CA 1
ATOM 2056 C C . ALA B 1 73 ? -16.168 35.855 17.776 1.00 11.48 73 ALA B C 1
ATOM 2057 O O . ALA B 1 73 ? -15.029 35.401 17.663 1.00 10.89 73 ALA B O 1
ATOM 2059 N N . LEU B 1 74 ? -16.933 35.625 18.837 1.00 10.28 74 LEU B N 1
ATOM 2060 C CA . LEU B 1 74 ? -16.464 34.803 19.943 1.00 11.42 74 LEU B CA 1
ATOM 2061 C C . LEU B 1 74 ? -16.281 33.363 19.457 1.00 11.15 74 LEU B C 1
ATOM 2062 O O . LEU B 1 74 ? -15.316 32.689 19.824 1.00 10.65 74 LEU B O 1
ATOM 2067 N N . ALA B 1 75 ? -17.211 32.902 18.624 1.00 10.33 75 ALA B N 1
ATOM 2068 C CA . ALA B 1 75 ? -17.141 31.555 18.071 1.00 10.48 75 ALA B CA 1
ATOM 2069 C C . ALA B 1 75 ? -15.910 31.434 17.170 1.00 10.28 75 ALA B C 1
ATOM 2070 O O . ALA B 1 75 ? -15.235 30.401 17.164 1.00 10.02 75 ALA B O 1
ATOM 2072 N N . LEU B 1 76 ? -15.627 32.488 16.406 1.00 9.14 76 LEU B N 1
ATOM 2073 C CA . LEU B 1 76 ? -14.469 32.487 15.522 1.00 7.68 76 LEU B CA 1
ATOM 2074 C C . LEU B 1 76 ? -13.194 32.466 16.357 1.00 7.43 76 LEU B C 1
ATOM 2075 O O . LEU B 1 76 ? -12.256 31.744 16.043 1.00 8.43 76 LEU B O 1
ATOM 2080 N N . SER B 1 77 ? -13.162 33.269 17.416 1.00 7.61 77 SER B N 1
ATOM 2081 C CA . SER B 1 77 ? -12.005 33.312 18.297 1.00 8.35 77 SER B CA 1
ATOM 2082 C C . SER B 1 77 ? -11.741 31.910 18.846 1.00 9.39 77 SER B C 1
ATOM 2083 O O . SER B 1 77 ? -10.601 31.442 18.862 1.00 9.03 77 SER B O 1
ATOM 2086 N N . ASP B 1 78 ? -12.804 31.245 19.295 1.00 9.81 78 ASP B N 1
ATOM 2087 C CA . ASP B 1 78 ? -12.684 29.893 19.828 1.00 9.97 78 ASP B CA 1
ATOM 2088 C C . ASP B 1 78 ? -12.127 28.964 18.748 1.00 10.52 78 ASP B C 1
ATOM 2089 O O . ASP B 1 78 ? -11.245 28.149 19.013 1.00 10.75 78 ASP B O 1
ATOM 2094 N N . GLU B 1 79 ? -12.653 29.083 17.532 1.00 10.41 79 GLU B N 1
ATOM 2095 C CA . GLU B 1 79 ? -12.205 28.246 16.426 1.00 9.22 79 GLU B CA 1
ATOM 2096 C C . GLU B 1 79 ? -10.717 28.436 16.149 1.00 8.85 79 GLU B C 1
ATOM 2097 O O . GLU B 1 79 ? -9.968 27.470 16.018 1.00 9.55 79 GLU B O 1
ATOM 2103 N N . LEU B 1 80 ? -10.300 29.690 16.042 1.00 8.61 80 LEU B N 1
ATOM 2104 C CA . LEU B 1 80 ? -8.906 30.007 15.766 1.00 8.07 80 LEU B CA 1
ATOM 2105 C C . LEU B 1 80 ? -7.980 29.483 16.863 1.00 7.77 80 LEU B C 1
ATOM 2106 O O . LEU B 1 80 ? -6.932 28.896 16.577 1.00 8.93 80 LEU B O 1
ATOM 2111 N N . ILE B 1 81 ? -8.369 29.688 18.116 1.00 7.55 81 ILE B N 1
ATOM 2112 C CA . ILE B 1 81 ? -7.566 29.226 19.247 1.00 7.55 81 ILE B CA 1
ATOM 2113 C C . ILE B 1 81 ? -7.495 27.695 19.287 1.00 8.27 81 ILE B C 1
ATOM 2114 O O . ILE B 1 81 ? -6.422 27.122 19.468 1.00 8.60 81 ILE B O 1
ATOM 2119 N N . ALA B 1 82 ? -8.637 27.037 19.111 1.00 8.65 82 ALA B N 1
ATOM 2120 C CA . ALA B 1 82 ? -8.673 25.575 19.123 1.00 9.67 82 ALA B CA 1
ATOM 2121 C C . ALA B 1 82 ? -7.801 25.009 17.997 1.00 10.04 82 ALA B C 1
ATOM 2122 O O . ALA B 1 82 ? -7.102 24.009 18.178 1.00 9.82 82 ALA B O 1
ATOM 2124 N N . GLU B 1 83 ? -7.855 25.660 16.837 1.00 8.68 83 GLU B N 1
ATOM 2125 C CA . GLU B 1 83 ? -7.068 25.264 15.669 1.00 8.24 83 GLU B CA 1
ATOM 2126 C C . GLU B 1 83 ? -5.575 25.381 15.966 1.00 8.68 83 GLU B C 1
ATOM 2127 O O . GLU B 1 83 ? -4.800 24.460 15.690 1.00 8.76 83 GLU B O 1
ATOM 2133 N N . LEU B 1 84 ? -5.176 26.522 16.521 1.00 7.42 84 LEU B N 1
ATOM 2134 C CA . LEU B 1 84 ? -3.778 26.752 16.865 1.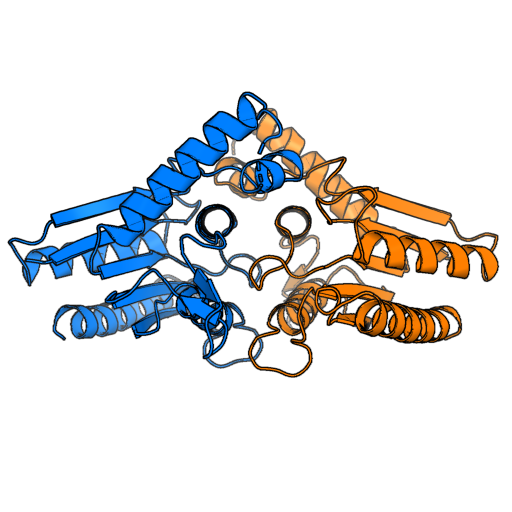00 8.24 84 LEU B CA 1
ATOM 2135 C C . LEU B 1 84 ? -3.257 25.701 17.866 1.00 8.94 84 LEU B C 1
ATOM 2136 O O . LEU B 1 84 ? -2.183 25.116 17.676 1.00 8.54 84 LEU B O 1
ATOM 2141 N N . LYS B 1 85 ? -4.021 25.462 18.930 1.00 8.39 85 LYS B N 1
ATOM 2142 C CA . LYS B 1 85 ? -3.622 24.489 19.944 1.00 8.75 85 LYS B CA 1
ATOM 2143 C C . LYS B 1 85 ? -3.609 23.056 19.413 1.00 9.42 85 LYS B C 1
ATOM 2144 O O . LYS B 1 85 ? -2.879 22.209 19.927 1.00 9.90 85 LYS B O 1
ATOM 2150 N N . ALA B 1 86 ? -4.413 22.794 18.385 1.00 8.59 86 ALA B N 1
ATOM 2151 C CA . ALA B 1 86 ? -4.506 21.459 17.799 1.00 10.23 86 ALA B CA 1
ATOM 2152 C C . ALA B 1 86 ? -3.376 21.087 16.836 1.00 11.23 86 ALA B C 1
ATOM 2153 O O . ALA B 1 86 ? -3.226 19.917 16.487 1.00 14.62 86 ALA B O 1
ATOM 2155 N N . HIS B 1 87 ? -2.587 22.062 16.398 1.00 9.83 87 HIS B N 1
ATOM 2156 C CA . HIS B 1 87 ? -1.497 21.775 15.472 1.00 9.60 87 HIS B CA 1
ATOM 2157 C C . HIS B 1 87 ? -0.129 21.812 16.150 1.00 9.18 87 HIS B C 1
ATOM 2158 O O . HIS B 1 87 ? 0.043 22.450 17.190 1.00 9.54 87 HIS B O 1
ATOM 2165 N N . ASP B 1 88 ? 0.837 21.126 15.546 1.00 7.82 88 ASP B N 1
ATOM 2166 C CA . ASP B 1 88 ? 2.176 21.017 16.102 1.00 9.35 88 ASP B CA 1
ATOM 2167 C C . ASP B 1 88 ? 3.192 21.992 15.549 1.00 9.20 88 ASP B C 1
ATOM 2168 O O . ASP B 1 88 ? 4.043 22.493 16.285 1.00 10.27 88 ASP B O 1
ATOM 2173 N N . VAL B 1 89 ? 3.107 22.236 14.247 1.00 9.21 89 VAL B N 1
ATOM 2174 C CA . VAL B 1 89 ? 4.021 23.130 13.553 1.00 8.51 89 VAL B CA 1
ATOM 2175 C C . VAL B 1 89 ? 3.195 24.278 13.006 1.00 8.69 89 VAL B C 1
ATOM 2176 O O . VAL B 1 89 ? 2.243 24.065 12.257 1.00 9.04 89 VAL B O 1
ATOM 2180 N N . ILE B 1 90 ? 3.560 25.495 13.396 1.00 8.15 90 ILE B N 1
ATOM 2181 C CA . ILE B 1 90 ? 2.835 26.690 12.985 1.00 8.45 90 ILE B CA 1
ATOM 2182 C C . ILE B 1 90 ? 3.680 27.524 12.034 1.00 8.53 90 ILE B C 1
ATOM 2183 O O . ILE B 1 90 ? 4.716 28.045 12.428 1.00 9.86 90 ILE B O 1
ATOM 2188 N N . VAL B 1 91 ? 3.236 27.646 10.787 1.00 9.20 91 VAL B N 1
ATOM 2189 C CA . VAL B 1 91 ? 3.956 28.426 9.782 1.00 9.31 91 VAL B CA 1
ATOM 2190 C C . VAL B 1 91 ? 3.185 29.726 9.574 1.00 9.03 91 VAL B C 1
ATOM 2191 O O . VAL B 1 91 ? 2.015 29.703 9.190 1.00 9.48 91 VAL B O 1
ATOM 2195 N N . ILE B 1 92 ? 3.845 30.855 9.817 1.00 7.42 92 ILE B N 1
ATOM 2196 C CA . ILE B 1 92 ? 3.197 32.154 9.702 1.00 8.25 92 ILE B CA 1
ATOM 2197 C C . ILE B 1 92 ? 3.826 33.070 8.656 1.00 8.36 92 ILE B C 1
ATOM 2198 O O . ILE B 1 92 ? 5.011 33.401 8.744 1.00 8.52 92 ILE B O 1
ATOM 2203 N N . ALA B 1 93 ? 3.032 33.479 7.669 1.00 8.44 93 ALA B N 1
ATOM 2204 C CA . ALA B 1 93 ? 3.512 34.395 6.639 1.00 9.03 93 ALA B CA 1
ATOM 2205 C C . ALA B 1 93 ? 3.328 35.785 7.231 1.00 9.47 93 ALA B C 1
ATOM 2206 O O . ALA B 1 93 ? 2.219 36.166 7.619 1.00 10.49 93 ALA B O 1
ATOM 2208 N N . ALA B 1 94 ? 4.412 36.544 7.316 1.00 9.85 94 ALA B N 1
ATOM 2209 C CA . ALA B 1 94 ? 4.324 37.874 7.890 1.00 10.04 94 ALA B CA 1
ATOM 2210 C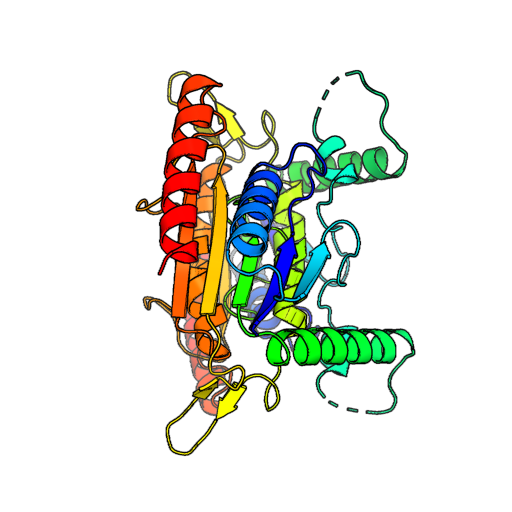 C . ALA B 1 94 ? 5.146 38.897 7.128 1.00 10.83 94 ALA B C 1
ATOM 2211 O O . ALA B 1 94 ? 6.204 39.321 7.586 1.00 13.00 94 ALA B O 1
ATOM 2213 N N . PRO B 1 95 ? 4.677 39.300 5.942 1.00 10.48 95 PRO B N 1
ATOM 2214 C CA . PRO B 1 95 ? 5.438 40.294 5.183 1.00 11.90 95 PRO B CA 1
ATOM 2215 C C . PRO B 1 95 ? 5.325 41.665 5.862 1.00 11.07 95 PRO B C 1
ATOM 2216 O O . PRO B 1 95 ? 4.496 41.852 6.755 1.00 11.31 95 PRO B O 1
ATOM 2220 N N . MET B 1 96 ? 6.159 42.613 5.441 1.00 11.10 96 MET B N 1
ATOM 2221 C CA . MET B 1 96 ? 6.157 43.957 6.016 1.00 8.97 96 MET B CA 1
ATOM 2222 C C . MET B 1 96 ? 5.361 44.940 5.159 1.00 9.72 96 MET B C 1
ATOM 2223 O O . MET B 1 96 ? 5.694 45.182 4.000 1.00 10.32 96 MET B O 1
ATOM 2228 N N . TYR B 1 97 ? 4.297 45.488 5.738 1.00 9.17 97 TYR B N 1
ATOM 2229 C CA . TYR B 1 97 ? 3.449 46.475 5.075 1.00 9.10 97 TYR 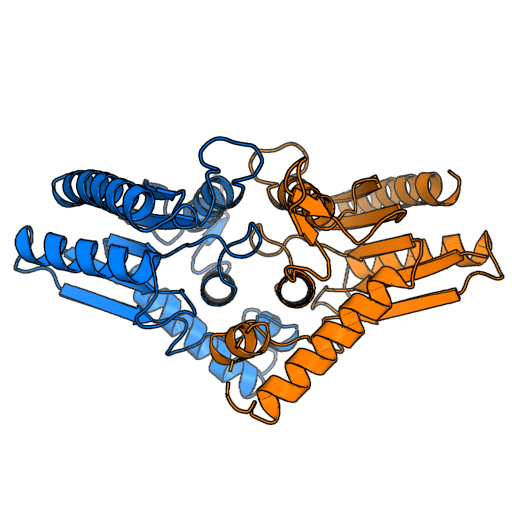B CA 1
ATOM 2230 C C . TYR B 1 97 ? 3.543 47.753 5.911 1.00 8.80 97 TYR B C 1
ATOM 2231 O O . TYR B 1 97 ? 3.094 47.782 7.063 1.00 7.70 97 TYR B O 1
ATOM 2240 N N . ASN B 1 98 ? 4.128 48.800 5.340 1.00 8.60 98 ASN B N 1
ATOM 2241 C CA . ASN B 1 98 ? 4.266 50.067 6.054 1.00 8.37 98 ASN B CA 1
ATOM 2242 C C . ASN B 1 98 ? 4.889 49.883 7.441 1.00 8.17 98 ASN B C 1
ATOM 2243 O O . ASN B 1 98 ? 4.405 50.444 8.429 1.00 7.92 98 ASN B O 1
ATOM 2248 N N . PHE B 1 99 ? 5.956 49.088 7.495 1.00 7.28 99 PHE B N 1
ATOM 2249 C CA . PHE B 1 99 ? 6.708 48.813 8.722 1.00 7.30 99 PHE B CA 1
ATOM 2250 C C . PHE B 1 99 ? 5.977 47.995 9.782 1.00 7.74 99 PHE B C 1
ATOM 2251 O O . PHE B 1 99 ? 6.463 47.864 10.906 1.00 8.20 99 PHE B O 1
ATOM 2259 N N . ASN B 1 100 ? 4.821 47.438 9.429 1.00 6.95 100 ASN B N 1
ATOM 2260 C CA . ASN B 1 100 ? 4.042 46.622 10.367 1.00 6.62 100 ASN B CA 1
ATOM 2261 C C . ASN B 1 100 ? 3.697 45.316 9.652 1.00 8.29 100 ASN B C 1
ATOM 2262 O O . ASN B 1 100 ? 4.104 45.099 8.510 1.00 9.09 100 ASN B O 1
ATOM 2267 N N . ILE B 1 101 ? 2.973 44.432 10.322 1.00 6.64 101 ILE B N 1
ATOM 2268 C CA . ILE B 1 101 ? 2.566 43.188 9.685 1.00 6.54 101 ILE B CA 1
ATOM 2269 C C . ILE B 1 101 ? 1.245 43.486 8.976 1.00 7.06 101 ILE B C 1
ATOM 2270 O O . ILE B 1 101 ? 0.664 44.557 9.163 1.00 7.29 101 ILE B O 1
ATOM 2275 N N . PRO B 1 102 ? 0.759 42.554 8.143 1.00 6.18 102 PRO B N 1
ATOM 2276 C CA . PRO B 1 102 ? -0.513 42.819 7.464 1.00 6.97 102 PRO B CA 1
ATOM 2277 C C . PRO B 1 102 ? -1.645 42.862 8.494 1.00 6.34 102 PRO B C 1
ATOM 2278 O O . PRO B 1 102 ? -1.626 42.124 9.482 1.00 5.73 102 PRO B O 1
ATOM 2282 N N . THR B 1 103 ? -2.626 43.728 8.273 1.00 6.50 103 THR B N 1
ATOM 2283 C CA . THR B 1 103 ? -3.755 43.796 9.190 1.00 6.48 103 THR B CA 1
ATOM 2284 C C . THR B 1 103 ? -4.474 42.445 9.217 1.00 7.15 103 THR B C 1
ATOM 2285 O O . THR B 1 103 ? -5.095 42.079 10.225 1.00 7.86 103 THR B O 1
ATOM 2289 N N . GLN B 1 104 ? -4.378 41.699 8.115 1.00 6.31 104 GLN B N 1
ATOM 2290 C CA . GLN B 1 104 ? -5.021 40.385 8.029 1.00 6.36 104 GLN B CA 1
ATOM 2291 C C . GLN B 1 104 ? -4.509 39.463 9.135 1.00 6.44 104 GLN B C 1
ATOM 2292 O O . GLN B 1 104 ? -5.272 38.689 9.715 1.00 7.72 104 GLN B O 1
ATOM 2298 N N . LEU B 1 105 ? -3.214 39.556 9.424 1.00 6.48 105 LEU B N 1
ATOM 2299 C CA . LEU B 1 105 ? -2.594 38.741 10.464 1.00 6.29 105 LEU B CA 1
ATOM 2300 C C . LEU B 1 105 ? -2.840 39.352 11.848 1.00 5.75 105 LEU B C 1
ATOM 2301 O O . LEU B 1 105 ? -3.090 38.634 12.819 1.00 5.98 105 LEU B O 1
ATOM 2306 N N . LYS B 1 106 ? -2.770 40.678 11.930 1.00 5.51 106 LYS B N 1
ATOM 2307 C CA . LYS B 1 106 ? -2.993 41.377 13.195 1.00 5.49 106 LYS B CA 1
ATOM 2308 C C . LYS B 1 106 ? -4.378 41.050 13.771 1.00 5.78 106 LYS B C 1
ATOM 2309 O O . LYS B 1 106 ? -4.516 40.823 14.974 1.00 6.14 106 LYS B O 1
ATOM 2315 N N . ASN B 1 107 ? -5.403 41.029 12.916 1.00 5.88 107 ASN B N 1
ATOM 2316 C CA . ASN B 1 107 ? -6.757 40.720 13.374 1.00 6.52 107 ASN B CA 1
ATOM 2317 C C . ASN B 1 107 ? -6.804 39.320 13.985 1.00 6.01 107 ASN B C 1
ATOM 2318 O O . ASN B 1 107 ? -7.489 39.086 14.981 1.00 6.88 107 ASN B O 1
ATOM 2323 N N . TYR B 1 108 ? -6.081 38.391 13.366 1.00 6.37 108 TYR B N 1
ATOM 2324 C CA . TYR B 1 108 ? -5.986 37.014 13.850 1.00 6.35 108 TYR B CA 1
ATOM 2325 C C . TYR B 1 108 ? -5.380 37.029 15.263 1.00 7.02 108 TYR B C 1
ATOM 2326 O O . TYR B 1 108 ? -5.922 36.419 16.180 1.00 7.57 108 TYR B O 1
ATOM 2335 N N . PHE B 1 109 ? -4.265 37.739 15.438 1.00 6.28 109 PHE B N 1
ATOM 2336 C CA . PHE B 1 109 ? -3.629 37.837 16.752 1.00 5.91 109 PHE B CA 1
ATOM 2337 C C . PHE B 1 109 ? -4.577 38.453 17.787 1.00 7.04 109 PHE B C 1
ATOM 2338 O O . PHE B 1 109 ? -4.639 38.001 18.932 1.00 6.77 109 PHE B O 1
ATOM 2346 N N . ASP B 1 110 ? -5.303 39.498 17.393 1.00 6.38 110 ASP B N 1
ATOM 2347 C CA . ASP B 1 110 ? -6.214 40.149 18.325 1.00 7.02 110 ASP B CA 1
ATOM 2348 C C . ASP B 1 110 ? -7.341 39.226 18.802 1.00 8.01 110 ASP B C 1
ATOM 2349 O O . ASP B 1 110 ? -7.913 39.449 19.871 1.00 8.94 110 ASP B O 1
ATOM 2354 N N . LEU B 1 111 ? -7.668 38.196 18.025 1.00 7.96 111 LEU B N 1
ATOM 2355 C CA . LEU B 1 111 ? -8.725 37.276 18.444 1.00 9.24 111 LEU B CA 1
ATOM 2356 C C . LEU B 1 111 ? -8.211 36.055 19.203 1.00 9.41 111 LEU B C 1
ATOM 2357 O O . LEU B 1 111 ? -8.981 35.387 19.898 1.00 10.62 111 LEU B O 1
ATOM 2362 N N . ILE B 1 112 ? -6.924 35.746 19.076 1.00 9.12 112 ILE B N 1
ATOM 2363 C CA . ILE B 1 112 ? -6.392 34.588 19.780 1.00 9.68 112 ILE B CA 1
ATOM 2364 C C . ILE B 1 112 ? -5.759 34.916 21.130 1.00 11.04 112 ILE B C 1
ATOM 2365 O O . ILE B 1 112 ? -5.575 34.025 21.960 1.00 12.57 112 ILE B O 1
ATOM 2370 N N . ALA B 1 113 ? -5.425 36.183 21.357 1.00 10.02 113 ALA B N 1
ATOM 2371 C CA . ALA B 1 113 ? -4.815 36.576 22.626 1.00 10.34 113 ALA B CA 1
ATOM 2372 C C . ALA B 1 113 ? -5.913 36.814 23.657 1.00 11.03 113 ALA B C 1
ATOM 2373 O O . ALA B 1 113 ? -6.473 37.905 23.745 1.00 11.81 113 ALA B O 1
ATOM 2375 N N . ARG B 1 114 ? -6.219 35.785 24.437 1.00 11.18 114 ARG B N 1
ATOM 2376 C CA . ARG B 1 114 ? -7.268 35.887 25.442 1.00 12.36 114 ARG B CA 1
ATOM 2377 C C . ARG B 1 114 ? -6.855 35.360 26.799 1.00 12.24 114 ARG B C 1
ATOM 2378 O O . ARG B 1 114 ? -6.354 34.240 26.924 1.00 10.86 114 ARG B O 1
ATOM 2386 N N . ALA B 1 115 ? -7.090 36.189 27.813 1.00 12.50 115 ALA B N 1
ATOM 2387 C CA . ALA B 1 115 ? -6.767 35.862 29.187 1.00 12.31 115 ALA B CA 1
ATOM 2388 C C . ALA B 1 115 ? -7.454 34.571 29.626 1.00 12.82 115 ALA B C 1
ATOM 2389 O O . ALA B 1 115 ? -8.660 34.388 29.424 1.00 13.66 115 ALA B O 1
ATOM 2391 N N . GLY B 1 116 ? -6.670 33.672 30.214 1.00 11.97 116 GLY B N 1
ATOM 2392 C CA . GLY B 1 116 ? -7.203 32.411 30.691 1.00 12.27 116 GLY B CA 1
ATOM 2393 C C . GLY B 1 116 ? -7.298 31.333 29.635 1.00 12.93 116 GLY B C 1
ATOM 2394 O O . GLY B 1 116 ? -7.483 30.157 29.961 1.00 13.54 116 GLY B O 1
ATOM 2395 N N . ILE B 1 117 ? -7.164 31.721 28.370 1.00 11.37 117 ILE B N 1
ATOM 2396 C CA . ILE B 1 117 ? -7.257 30.767 27.271 1.00 11.16 117 ILE B CA 1
ATOM 2397 C C . ILE B 1 117 ? -5.914 30.517 26.567 1.00 11.04 117 ILE B C 1
ATOM 2398 O O . ILE B 1 117 ? -5.508 29.365 26.394 1.00 10.33 117 ILE B O 1
ATOM 2403 N N . THR B 1 118 ? -5.229 31.579 26.148 1.00 9.32 118 THR B N 1
ATOM 2404 C CA . THR B 1 118 ? -3.932 31.398 25.500 1.00 8.59 118 THR B CA 1
ATOM 2405 C C . THR B 1 118 ? -2.779 31.886 26.374 1.00 9.46 118 THR B C 1
ATOM 2406 O O . THR B 1 118 ? -1.606 31.761 26.007 1.00 9.27 118 THR B O 1
ATOM 2410 N N . PHE B 1 119 ? -3.119 32.448 27.532 1.00 9.62 119 PHE B N 1
ATOM 2411 C CA . PHE B 1 119 ? -2.116 32.898 28.490 1.00 10.73 119 PHE B CA 1
ATOM 2412 C C . PHE B 1 119 ? -2.804 33.068 29.829 1.00 11.68 119 PHE B C 1
ATOM 2413 O O . PHE B 1 119 ? -4.020 33.235 29.884 1.00 10.92 119 PHE B O 1
ATOM 2421 N N . ARG B 1 120 ? -2.031 32.992 30.907 1.00 12.80 120 ARG B N 1
ATOM 2422 C CA . ARG B 1 120 ? -2.587 33.149 32.244 1.00 15.72 120 ARG B CA 1
ATOM 2423 C C . ARG B 1 120 ? -1.515 33.664 33.182 1.00 16.31 120 ARG B C 1
ATOM 2424 O O . ARG B 1 120 ? -0.360 33.805 32.795 1.00 15.26 120 ARG B O 1
ATOM 2432 N N . TYR B 1 121 ? -1.911 33.954 34.414 1.00 18.20 121 TYR B N 1
ATOM 2433 C CA . TYR B 1 121 ? -0.980 34.439 35.428 1.00 21.14 121 TYR B CA 1
ATOM 2434 C C . TYR B 1 121 ? -0.944 33.431 36.562 1.00 21.44 121 TYR B C 1
ATOM 2435 O O . TYR B 1 121 ? -1.983 32.972 37.026 1.00 20.82 121 TYR B O 1
ATOM 2444 N N . THR B 1 122 ? 0.254 33.073 36.995 1.00 23.27 122 THR B N 1
ATOM 2445 C CA . THR B 1 122 ? 0.409 32.114 38.078 1.00 25.61 122 THR B CA 1
ATOM 2446 C C . THR B 1 122 ? 1.307 32.720 39.156 1.00 27.75 122 THR B C 1
ATOM 2447 O O . THR B 1 122 ? 1.646 33.904 39.103 1.00 27.26 122 THR B O 1
ATOM 2451 N N . GLU B 1 123 ? 1.683 31.908 40.137 1.00 30.77 123 GLU B N 1
ATOM 2452 C CA . GLU B 1 123 ? 2.563 32.368 41.206 1.00 34.20 123 GLU B CA 1
ATOM 2453 C C . GLU B 1 123 ? 3.878 32.852 40.596 1.00 34.20 123 GLU B C 1
ATOM 2454 O O . GLU B 1 123 ? 4.571 33.694 41.171 1.00 34.04 123 GLU B O 1
ATOM 2460 N N . LYS B 1 124 ? 4.205 32.309 39.425 1.00 34.44 124 LYS B N 1
ATOM 2461 C CA . LYS B 1 124 ? 5.438 32.639 38.716 1.00 35.06 124 LYS B CA 1
ATOM 2462 C C . LYS B 1 124 ? 5.265 33.802 37.740 1.00 33.98 124 LYS B C 1
ATOM 2463 O O . LYS B 1 124 ? 6.230 34.243 37.113 1.00 35.21 124 LYS B O 1
ATOM 2469 N N . GLY B 1 125 ? 4.037 34.297 37.613 1.00 31.43 125 GLY B N 1
ATOM 2470 C CA . GLY B 1 125 ? 3.781 35.400 36.703 1.00 28.73 125 GLY B CA 1
ATOM 2471 C C . GLY B 1 125 ? 3.077 34.949 35.434 1.00 26.00 125 GLY B C 1
ATOM 2472 O O . GLY B 1 125 ? 2.509 33.855 35.405 1.00 24.77 125 GLY B O 1
ATOM 2473 N N . PRO B 1 126 ? 3.103 35.765 34.364 1.00 23.88 126 PRO B N 1
ATOM 2474 C CA . PRO B 1 126 ? 2.456 35.435 33.088 1.00 22.61 126 PRO B CA 1
ATOM 2475 C C . PRO B 1 126 ? 3.025 34.175 32.436 1.00 21.05 126 PRO B C 1
ATOM 2476 O O . PRO B 1 126 ? 4.243 33.991 32.358 1.00 21.67 126 PRO B O 1
ATOM 2480 N N . GLU B 1 127 ? 2.130 33.311 31.968 1.00 18.71 127 GLU B N 1
ATOM 2481 C CA . GLU B 1 127 ? 2.515 32.049 31.348 1.00 17.22 127 GLU B CA 1
ATOM 2482 C C . GLU B 1 127 ? 1.677 31.748 30.106 1.00 14.17 127 GLU B C 1
ATOM 2483 O O . GLU B 1 127 ? 0.452 31.727 30.177 1.00 13.46 127 GLU B O 1
ATOM 2489 N N . GLY B 1 128 ? 2.339 31.511 28.975 1.00 11.36 128 GLY B N 1
ATOM 2490 C CA . GLY B 1 128 ? 1.623 31.201 27.749 1.00 11.22 128 GLY B CA 1
ATOM 2491 C C . GLY B 1 128 ? 0.991 29.825 27.832 1.00 11.43 128 GLY B C 1
ATOM 2492 O O . GLY B 1 128 ? 1.569 28.915 28.421 1.00 10.97 128 GLY B O 1
ATOM 2493 N N . LEU B 1 129 ? -0.188 29.663 27.235 1.00 10.80 129 LEU B N 1
ATOM 2494 C CA . LEU B 1 129 ? -0.887 28.380 27.279 1.00 10.98 129 LEU B CA 1
ATOM 2495 C C . LEU B 1 129 ? -0.872 27.583 25.976 1.00 10.75 129 LEU B C 1
ATOM 2496 O O . LEU B 1 129 ? -1.438 26.493 25.908 1.00 12.14 129 LEU B O 1
ATOM 2501 N N . VAL B 1 130 ? -0.247 28.129 24.939 1.00 10.04 130 VAL B N 1
ATOM 2502 C CA . VAL B 1 130 ? -0.151 27.423 23.663 1.00 10.11 130 VAL B CA 1
ATOM 2503 C C . VAL B 1 130 ? 1.258 26.866 23.723 1.00 10.91 130 VAL B C 1
ATOM 2504 O O . VAL B 1 130 ? 2.224 27.516 23.329 1.00 10.58 130 VAL B O 1
ATOM 2508 N N . THR B 1 131 ? 1.362 25.648 24.239 1.00 10.54 131 THR B N 1
ATOM 2509 C CA . THR B 1 131 ? 2.651 25.015 24.449 1.00 11.40 131 THR B CA 1
ATOM 2510 C C . THR B 1 131 ? 3.072 23.933 23.477 1.00 11.28 131 THR B C 1
ATOM 2511 O O . THR B 1 131 ? 2.257 23.386 22.732 1.00 11.50 131 THR B O 1
ATOM 2515 N N . GLY B 1 132 ? 4.371 23.638 23.515 1.00 11.49 132 GLY B N 1
ATOM 2516 C CA . GLY B 1 132 ? 4.960 22.597 22.691 1.00 11.72 132 GLY B CA 1
ATOM 2517 C C . GLY B 1 132 ? 4.970 22.808 21.192 1.00 13.34 132 GLY B C 1
ATOM 2518 O O . GLY B 1 132 ? 5.217 21.860 20.442 1.00 15.26 132 GLY B O 1
ATOM 2519 N N . LYS B 1 133 ? 4.727 24.035 20.739 1.00 11.29 133 LYS B N 1
ATOM 2520 C CA . LYS B 1 133 ? 4.695 24.298 19.303 1.00 11.38 133 LYS B CA 1
ATOM 2521 C C . LYS B 1 133 ? 6.052 24.641 18.704 1.00 11.50 133 LYS B C 1
ATOM 2522 O O . LYS B 1 133 ? 6.953 25.135 19.379 1.00 11.43 133 LYS B O 1
ATOM 2528 N N . ARG B 1 134 ? 6.175 24.369 17.414 1.00 10.65 134 ARG B N 1
ATOM 2529 C CA . ARG B 1 134 ? 7.375 24.684 16.666 1.00 11.55 134 ARG B CA 1
ATOM 2530 C C . ARG B 1 134 ? 6.850 25.670 15.625 1.00 12.10 134 ARG B C 1
ATOM 2531 O O . ARG B 1 134 ? 6.007 25.312 14.803 1.00 11.28 134 ARG B O 1
ATOM 2539 N N . ALA B 1 135 ? 7.324 26.911 15.671 1.00 11.15 135 ALA B N 1
ATOM 2540 C CA . ALA B 1 135 ? 6.843 27.920 14.735 1.00 10.53 135 ALA B CA 1
ATOM 2541 C C . ALA B 1 135 ? 7.899 28.393 13.750 1.00 10.25 135 ALA B C 1
ATOM 2542 O O . ALA B 1 135 ? 9.099 28.393 14.042 1.00 11.09 135 ALA B O 1
ATOM 2544 N N . VAL B 1 136 ? 7.426 28.795 12.577 1.00 9.45 136 VAL B N 1
ATOM 2545 C CA . VAL B 1 136 ? 8.280 29.286 11.512 1.00 8.96 136 VAL B CA 1
ATOM 2546 C C . VAL B 1 136 ? 7.628 30.539 10.950 1.00 9.83 136 VAL B C 1
ATOM 2547 O O . VAL B 1 136 ? 6.471 30.506 10.511 1.00 10.50 136 VAL B O 1
ATOM 2551 N N . VAL B 1 137 ? 8.360 31.646 10.988 1.00 8.67 137 VAL B N 1
ATOM 2552 C CA . VAL B 1 137 ? 7.864 32.908 10.456 1.00 8.08 137 VAL B CA 1
ATOM 2553 C C . VAL B 1 137 ? 8.553 33.139 9.118 1.00 9.76 137 VAL B C 1
ATOM 2554 O O . VAL B 1 137 ? 9.785 33.101 9.036 1.00 10.41 137 VAL B O 1
ATOM 2558 N N . LEU B 1 138 ? 7.754 33.353 8.075 1.00 8.92 138 LEU B N 1
ATOM 2559 C CA . LEU B 1 138 ? 8.273 33.612 6.735 1.00 9.98 138 LEU B CA 1
ATOM 2560 C C . LEU B 1 138 ? 7.929 35.073 6.435 1.00 11.01 138 LEU B C 1
ATOM 2561 O O . LEU B 1 138 ? 6.769 35.408 6.196 1.00 9.39 138 LEU B O 1
ATOM 2566 N N . SER B 1 139 ? 8.940 35.937 6.449 1.00 11.37 139 SER B N 1
ATOM 2567 C CA . SER B 1 139 ? 8.720 37.364 6.237 1.00 11.68 139 SER B CA 1
ATOM 2568 C C . SER B 1 139 ? 9.448 37.932 5.023 1.00 13.81 139 SER B C 1
ATOM 2569 O O . SER B 1 139 ? 10.682 37.922 4.953 1.00 14.39 139 SER B O 1
ATOM 2572 N N . SER B 1 140 ? 8.662 38.440 4.077 1.00 12.39 140 SER B N 1
ATOM 2573 C CA . SER B 1 140 ? 9.177 39.031 2.852 1.00 13.20 140 SER B CA 1
ATOM 2574 C C . SER B 1 140 ? 9.075 40.549 2.932 1.00 13.55 140 SER B C 1
ATOM 2575 O O . SER B 1 140 ? 8.111 41.087 3.490 1.00 13.17 140 SER B O 1
ATOM 2578 N N . ARG B 1 141 ? 10.076 41.234 2.385 1.00 12.51 141 ARG B N 1
ATOM 2579 C CA . ARG B 1 141 ? 10.102 42.696 2.382 1.00 13.07 141 ARG B CA 1
ATOM 2580 C C . ARG B 1 141 ? 10.636 43.208 1.044 1.00 14.03 141 ARG B C 1
ATOM 2581 O O . ARG B 1 141 ? 11.545 42.611 0.465 1.00 13.96 141 ARG B O 1
ATOM 2589 N N . GLY B 1 142 ? 10.075 44.316 0.567 1.00 14.48 142 GLY B N 1
ATOM 2590 C CA . GLY B 1 142 ? 10.522 44.893 -0.690 1.00 15.30 142 GLY B CA 1
ATOM 2591 C C . GLY B 1 142 ? 11.932 45.436 -0.560 1.00 15.89 142 GLY B C 1
ATOM 2592 O O . GLY B 1 142 ? 12.757 45.294 -1.468 1.00 16.73 142 GLY B O 1
ATOM 2593 N N . GLY B 1 143 ? 12.208 46.058 0.583 1.00 15.27 143 GLY B N 1
ATOM 2594 C CA . GLY B 1 143 ? 13.527 46.602 0.836 1.00 15.03 143 GLY B CA 1
ATOM 2595 C C . GLY B 1 143 ? 14.317 45.688 1.753 1.00 16.20 143 GLY B C 1
ATOM 2596 O O . GLY B 1 143 ? 13.956 44.523 1.948 1.00 15.45 143 GLY B O 1
ATOM 2597 N N . ILE B 1 144 ? 15.395 46.215 2.324 1.00 16.04 144 ILE B N 1
ATOM 2598 C CA . ILE B 1 144 ? 16.244 45.440 3.221 1.00 16.85 144 ILE B CA 1
ATOM 2599 C C . ILE B 1 144 ? 16.194 46.059 4.615 1.00 17.18 144 ILE B C 1
ATOM 2600 O O . ILE B 1 144 ? 16.709 47.150 4.829 1.00 18.07 144 ILE B O 1
ATOM 2605 N N . HIS B 1 145 ? 15.578 45.348 5.559 1.00 16.33 145 HIS B N 1
ATOM 2606 C CA . HIS B 1 145 ? 15.397 45.854 6.925 1.00 15.75 145 HIS B CA 1
ATOM 2607 C C . HIS B 1 145 ? 15.997 44.997 8.021 1.00 16.50 145 HIS B C 1
ATOM 2608 O O . HIS B 1 145 ? 16.243 45.478 9.129 1.00 15.91 145 HIS B O 1
ATOM 2615 N N . LYS B 1 146 ? 16.193 43.720 7.725 1.00 18.00 146 LYS B N 1
ATOM 2616 C CA . LYS B 1 146 ? 16.732 42.791 8.702 1.00 20.08 146 LYS B CA 1
ATOM 2617 C C . LYS B 1 146 ? 17.966 43.379 9.381 1.00 21.98 146 LYS B C 1
ATOM 2618 O O . LYS B 1 146 ? 18.868 43.897 8.715 1.00 22.09 146 LYS B O 1
ATOM 2624 N N . ASP B 1 147 ? 17.981 43.313 10.710 1.00 22.12 147 ASP B N 1
ATOM 2625 C CA . ASP B 1 147 ? 19.091 43.828 11.509 1.00 24.14 147 ASP B CA 1
ATOM 2626 C C . ASP B 1 147 ? 19.316 45.340 11.407 1.00 23.13 147 ASP B C 1
ATOM 2627 O O . ASP B 1 147 ? 20.430 45.824 11.619 1.00 25.20 147 ASP B O 1
ATOM 2632 N N . THR B 1 148 ? 18.269 46.081 11.064 1.00 20.68 148 THR B N 1
ATOM 2633 C CA . THR B 1 148 ? 18.357 47.538 10.990 1.00 18.00 148 THR B CA 1
ATOM 2634 C C . THR B 1 148 ? 17.264 48.069 11.922 1.00 17.36 148 THR B C 1
ATOM 2635 O O . THR B 1 148 ? 16.358 47.328 12.314 1.00 16.70 148 THR B O 1
ATOM 2639 N N . PRO B 1 149 ? 17.328 49.357 12.289 1.00 16.66 149 PRO B N 1
ATOM 2640 C CA . PRO B 1 149 ? 16.300 49.900 13.182 1.00 15.68 149 PRO B CA 1
ATOM 2641 C C . PRO B 1 149 ? 14.892 49.920 12.580 1.00 15.74 149 PRO B C 1
ATOM 2642 O O . PRO B 1 149 ? 13.916 50.191 13.284 1.00 15.65 149 PRO B O 1
ATOM 2646 N N . THR B 1 150 ? 14.775 49.634 11.287 1.00 13.84 150 THR B N 1
ATOM 2647 C CA . THR B 1 150 ? 13.459 49.665 10.659 1.00 13.56 150 THR B CA 1
ATOM 2648 C C . THR B 1 150 ? 12.688 48.353 10.680 1.00 11.75 150 THR B C 1
ATOM 2649 O O . THR B 1 150 ? 11.561 48.307 10.194 1.00 12.25 150 THR B O 1
ATOM 2653 N N . ASP B 1 151 ? 13.282 47.291 11.226 1.00 10.28 151 ASP B N 1
ATOM 2654 C CA . ASP B 1 151 ? 12.574 46.011 11.313 1.00 10.60 151 ASP B CA 1
ATOM 2655 C C . ASP B 1 151 ? 12.090 45.831 12.736 1.00 10.48 151 ASP B C 1
ATOM 2656 O O . ASP B 1 151 ? 12.839 45.379 13.607 1.00 10.87 151 ASP B O 1
ATOM 2661 N N . LEU B 1 152 ? 10.835 46.188 12.970 1.00 10.26 152 LEU B N 1
ATOM 2662 C CA . LEU B 1 152 ? 10.254 46.052 14.293 1.00 11.01 152 LEU B CA 1
ATOM 2663 C C . LEU B 1 152 ? 9.279 44.884 14.305 1.00 10.12 152 LEU B C 1
ATOM 2664 O O . LEU B 1 152 ? 8.810 44.475 15.366 1.00 9.21 152 LEU B O 1
ATOM 2669 N N . ILE B 1 153 ? 8.985 44.327 13.129 1.00 8.97 153 ILE B N 1
ATOM 2670 C CA . ILE B 1 153 ? 8.050 43.213 13.102 1.00 9.15 153 ILE B CA 1
ATOM 2671 C C . ILE B 1 153 ? 8.652 41.903 13.620 1.00 8.68 153 ILE B C 1
ATOM 2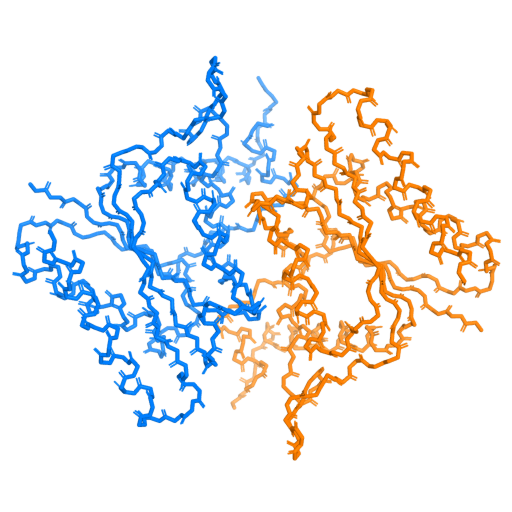672 O O . ILE B 1 153 ? 7.975 41.159 14.327 1.00 8.45 153 ILE B O 1
ATOM 2677 N N . ALA B 1 154 ? 9.910 41.611 13.292 1.00 8.14 154 ALA B N 1
ATOM 2678 C CA . ALA B 1 154 ? 10.511 40.381 13.809 1.00 7.33 154 ALA B CA 1
ATOM 2679 C C . ALA B 1 154 ? 10.504 40.429 15.351 1.00 6.86 154 ALA B C 1
ATOM 2680 O O . ALA B 1 154 ? 10.058 39.481 16.001 1.00 7.41 154 ALA B O 1
ATOM 2682 N N . PRO B 1 155 ? 10.998 41.529 15.957 1.00 7.41 155 PRO B N 1
ATOM 2683 C CA . PRO B 1 155 ? 11.004 41.619 17.425 1.00 7.94 155 PRO B CA 1
ATOM 2684 C C . PRO B 1 155 ? 9.588 41.503 18.004 1.00 6.54 155 PRO B C 1
ATOM 2685 O O . PRO B 1 155 ? 9.366 40.824 19.009 1.00 7.38 155 PRO B O 1
ATOM 2689 N N . TYR B 1 156 ? 8.637 42.179 17.364 1.00 6.06 156 TYR B N 1
ATOM 2690 C CA . TYR B 1 156 ? 7.240 42.155 17.801 1.00 6.64 156 TYR B CA 1
ATOM 2691 C C . TYR B 1 156 ? 6.636 40.750 17.711 1.00 6.52 156 TYR B C 1
ATOM 2692 O O . TYR B 1 156 ? 5.942 40.301 18.633 1.00 6.59 156 TYR B O 1
ATOM 2701 N N . LEU B 1 157 ? 6.896 40.050 16.610 1.00 6.20 157 LEU B N 1
ATOM 2702 C CA . LEU B 1 157 ? 6.369 38.700 16.452 1.00 6.09 157 LEU B CA 1
ATOM 2703 C C . LEU B 1 157 ? 6.929 37.782 17.539 1.00 6.78 157 LEU B C 1
ATOM 2704 O O . LEU B 1 157 ? 6.214 36.941 18.088 1.00 6.81 157 LEU B O 1
ATOM 2709 N N . LYS B 1 158 ? 8.210 37.950 17.859 1.00 7.07 158 LYS B N 1
ATOM 2710 C CA . LYS B 1 158 ? 8.826 37.120 18.890 1.00 7.07 158 LYS B CA 1
ATOM 2711 C C . LYS B 1 158 ? 8.153 37.371 20.241 1.00 6.25 158 LYS B C 1
ATOM 2712 O O . LYS B 1 158 ? 7.833 36.428 20.975 1.00 7.10 158 LYS B O 1
ATOM 2718 N N . VAL B 1 159 ? 7.925 38.642 20.557 1.00 6.42 159 VAL B N 1
ATOM 2719 C CA . VAL B 1 159 ? 7.290 39.007 21.822 1.00 7.03 159 VAL B CA 1
ATOM 2720 C C . VAL B 1 159 ? 5.836 38.546 21.908 1.00 8.00 159 VAL B C 1
ATOM 2721 O O . VAL B 1 159 ? 5.418 37.975 22.921 1.00 8.01 159 VAL B O 1
ATOM 2725 N N . PHE B 1 160 ? 5.060 38.786 20.856 1.00 7.12 160 PHE B N 1
ATOM 2726 C CA . PHE B 1 160 ? 3.668 38.360 20.879 1.00 6.94 160 PHE B CA 1
ATOM 2727 C C . PHE B 1 160 ? 3.556 36.839 20.974 1.00 7.08 160 PHE B C 1
ATOM 2728 O O . PHE B 1 160 ? 2.848 36.310 21.831 1.00 7.37 160 PHE B O 1
ATOM 2736 N N . LEU B 1 161 ? 4.238 36.137 20.076 1.00 7.07 161 LEU B N 1
ATOM 2737 C CA . LEU B 1 161 ? 4.188 34.678 20.076 1.00 7.03 161 LEU B CA 1
ATOM 2738 C C . LEU B 1 161 ? 4.669 34.114 21.405 1.00 6.37 161 LEU B C 1
ATOM 2739 O O . LEU B 1 161 ? 4.080 33.173 21.935 1.00 7.13 161 LEU B O 1
ATOM 2744 N N . GLY B 1 162 ? 5.741 34.689 21.943 1.00 7.17 162 GLY B N 1
ATOM 2745 C CA . GLY B 1 162 ? 6.261 34.215 23.211 1.00 6.99 162 GLY B CA 1
ATOM 2746 C C . GLY B 1 162 ? 5.247 34.372 24.329 1.00 8.28 162 GLY B C 1
ATOM 2747 O O . GLY B 1 162 ? 5.115 33.497 25.187 1.00 8.59 162 GLY B O 1
ATOM 2748 N N . PHE B 1 163 ? 4.505 35.475 24.317 1.00 7.94 163 PHE B N 1
ATOM 2749 C CA . PHE B 1 163 ? 3.525 35.728 25.359 1.00 7.91 163 PHE B CA 1
ATOM 2750 C C . PHE B 1 163 ? 2.458 34.641 25.450 1.00 8.91 163 PHE B C 1
ATOM 2751 O O . PHE B 1 163 ? 2.008 34.307 26.548 1.00 9.31 163 PHE B O 1
ATOM 2759 N N . ILE B 1 164 ? 2.035 34.097 24.311 1.00 8.33 164 ILE B N 1
ATOM 2760 C CA . ILE B 1 164 ? 1.023 33.049 24.352 1.00 8.29 164 ILE B CA 1
ATOM 2761 C C . ILE B 1 164 ? 1.640 31.657 24.472 1.00 7.89 164 ILE B C 1
ATOM 2762 O O . ILE B 1 164 ? 0.927 30.662 24.440 1.00 8.77 164 ILE B O 1
ATOM 2767 N N . GLY B 1 165 ? 2.967 31.597 24.609 1.00 7.66 165 GLY B N 1
ATOM 2768 C CA . GLY B 1 165 ? 3.636 30.321 24.799 1.00 7.61 165 GLY B CA 1
ATOM 2769 C C . GLY B 1 165 ? 4.491 29.765 23.687 1.00 8.74 165 GLY B C 1
ATOM 2770 O O . GLY B 1 165 ? 5.175 28.759 23.883 1.00 8.41 165 GLY B O 1
ATOM 2771 N N . ILE B 1 166 ? 4.462 30.400 22.522 1.00 8.18 166 ILE B N 1
ATOM 2772 C CA . ILE B 1 166 ? 5.243 29.924 21.380 1.00 9.06 166 ILE B CA 1
ATOM 2773 C C . ILE B 1 166 ? 6.619 30.584 21.400 1.00 8.64 166 ILE B C 1
ATOM 2774 O O . ILE B 1 166 ? 6.811 31.692 20.892 1.00 8.35 166 ILE B O 1
ATOM 2779 N N . THR B 1 167 ? 7.572 29.878 21.997 1.00 9.41 167 THR B N 1
ATOM 2780 C CA . THR B 1 167 ? 8.933 30.368 22.142 1.00 9.82 167 THR B CA 1
ATOM 2781 C C . THR B 1 167 ? 9.920 29.771 21.143 1.00 10.25 167 THR B C 1
ATOM 2782 O O . THR B 1 167 ? 10.996 30.323 20.925 1.00 12.49 167 THR B O 1
ATOM 2786 N N . ASP B 1 168 ? 9.559 28.640 20.545 1.00 10.57 168 ASP B N 1
ATOM 2787 C CA . ASP B 1 168 ? 10.413 27.991 19.557 1.00 11.36 168 ASP B CA 1
ATOM 2788 C C . ASP B 1 168 ? 9.992 28.574 18.212 1.00 12.13 168 ASP B C 1
ATOM 2789 O O . ASP B 1 168 ? 9.104 28.044 17.535 1.00 13.38 168 ASP B O 1
ATOM 2794 N N . VAL B 1 169 ? 10.626 29.678 17.837 1.00 10.66 169 VAL B N 1
ATOM 2795 C CA . VAL B 1 169 ? 10.290 30.358 16.598 1.00 10.36 169 VAL B CA 1
ATOM 2796 C C . VAL B 1 169 ? 11.488 30.554 15.679 1.00 11.87 169 VAL B C 1
ATOM 2797 O O . VAL B 1 169 ? 12.476 31.189 16.055 1.00 11.71 169 VAL B O 1
ATOM 2801 N N . ASN B 1 170 ? 11.382 30.005 14.473 1.00 11.21 170 ASN B N 1
ATOM 2802 C CA . ASN B 1 170 ? 12.423 30.115 13.456 1.00 12.39 170 ASN B CA 1
ATOM 2803 C C . ASN B 1 170 ? 12.020 31.245 12.507 1.00 12.06 170 ASN B C 1
ATOM 2804 O O . ASN B 1 170 ? 10.919 31.230 11.951 1.00 12.89 170 ASN B O 1
ATOM 2809 N N . PHE B 1 171 ? 12.899 32.223 12.326 1.00 10.82 171 PHE B N 1
ATOM 2810 C CA . PHE B 1 171 ? 12.619 33.343 11.430 1.00 10.99 171 PHE B CA 1
ATOM 2811 C C . PHE B 1 171 ? 13.331 33.184 10.092 1.00 12.05 171 PHE B C 1
ATOM 2812 O O . PHE B 1 171 ? 14.548 32.997 10.041 1.00 14.00 171 PHE B O 1
ATOM 2820 N N . VAL B 1 172 ? 12.563 33.260 9.014 1.00 10.62 172 VAL B N 1
ATOM 2821 C CA . VAL B 1 172 ? 13.109 33.169 7.665 1.00 11.28 172 VAL B CA 1
ATOM 2822 C C . VAL B 1 172 ? 12.782 34.495 6.993 1.00 11.26 172 VAL B C 1
ATOM 2823 O O . VAL B 1 172 ? 11.650 34.974 7.080 1.00 11.15 172 VAL B O 1
ATOM 2827 N N . PHE B 1 173 ? 13.776 35.089 6.338 1.00 10.51 173 PHE B N 1
ATOM 2828 C CA . PHE B 1 173 ? 13.599 36.374 5.674 1.00 11.57 173 PHE B CA 1
ATOM 2829 C C . PHE B 1 173 ? 13.881 36.307 4.172 1.00 12.72 173 PHE B C 1
ATOM 2830 O O . PHE B 1 173 ? 14.737 35.541 3.725 1.00 13.13 173 PHE B O 1
ATOM 2838 N N . ALA B 1 174 ? 13.156 37.127 3.412 1.00 12.51 174 ALA B N 1
ATOM 2839 C CA . ALA B 1 174 ? 13.341 37.262 1.969 1.00 13.14 174 ALA B CA 1
ATOM 2840 C C . ALA B 1 174 ? 13.219 38.768 1.737 1.00 14.88 174 ALA B C 1
ATOM 2841 O O . ALA B 1 174 ? 12.112 39.301 1.641 1.00 15.03 174 ALA B O 1
ATOM 2843 N N . GLU B 1 175 ? 14.360 39.450 1.662 1.00 15.34 175 GLU B N 1
ATOM 2844 C CA . GLU B 1 175 ? 14.378 40.900 1.486 1.00 16.26 175 GLU B CA 1
ATOM 2845 C C . GLU B 1 175 ? 14.983 41.377 0.175 1.00 18.14 175 GLU B C 1
ATOM 2846 O O . GLU B 1 175 ? 15.642 40.619 -0.535 1.00 18.39 175 GLU B O 1
ATOM 2852 N N . GLY B 1 176 ? 14.773 42.657 -0.122 1.00 18.78 176 GLY B N 1
ATOM 2853 C CA . GLY B 1 176 ? 15.301 43.236 -1.344 1.00 19.65 176 GLY B CA 1
ATOM 2854 C C . GLY B 1 176 ? 14.479 42.836 -2.550 1.00 20.97 176 GLY B C 1
ATOM 2855 O O . GLY B 1 176 ? 14.916 42.989 -3.691 1.00 21.07 176 GLY B O 1
ATOM 2856 N N . ILE B 1 177 ? 13.284 42.316 -2.290 1.00 22.35 177 ILE B N 1
ATOM 2857 C CA . ILE B 1 177 ? 12.371 41.878 -3.340 1.00 24.51 177 ILE B CA 1
ATOM 2858 C C . ILE B 1 177 ? 12.141 42.967 -4.387 1.00 26.28 177 ILE B C 1
ATOM 2859 O O . ILE B 1 177 ? 12.065 42.678 -5.585 1.00 27.32 177 ILE B O 1
ATOM 2864 N N . ALA B 1 178 ? 12.042 44.216 -3.934 1.00 25.78 178 ALA B N 1
ATOM 2865 C CA . ALA B 1 178 ? 11.794 45.345 -4.833 1.00 25.81 178 ALA B CA 1
ATOM 2866 C C . ALA B 1 178 ? 13.040 45.887 -5.535 1.00 25.58 178 ALA B C 1
ATOM 2867 O O . ALA B 1 178 ? 12.970 46.897 -6.241 1.00 25.69 178 ALA B O 1
ATOM 2869 N N . TYR B 1 179 ? 14.175 45.217 -5.359 1.00 25.40 179 TYR B N 1
ATOM 2870 C CA . TYR B 1 179 ? 15.404 45.686 -5.975 1.00 26.00 179 TYR B CA 1
ATOM 2871 C C . TYR B 1 179 ? 15.828 44.946 -7.234 1.00 25.50 179 TYR B C 1
ATOM 2872 O O . TYR B 1 179 ? 17.014 44.870 -7.537 1.00 24.89 179 TYR B O 1
ATOM 2881 N N . GLY B 1 180 ? 14.861 44.405 -7.966 1.00 25.72 180 GLY B N 1
ATOM 2882 C CA . GLY B 1 180 ? 15.184 43.708 -9.198 1.00 26.54 180 GLY B CA 1
ATOM 2883 C C . GLY B 1 180 ? 15.082 42.198 -9.139 1.00 26.75 180 GLY B C 1
ATOM 2884 O O . GLY B 1 180 ? 15.195 41.601 -8.067 1.00 26.19 180 GLY B O 1
ATOM 2885 N N . PRO B 1 181 ? 14.888 41.546 -10.294 1.00 27.53 181 PRO B N 1
ATOM 2886 C CA . PRO B 1 181 ? 14.769 40.088 -10.377 1.00 27.60 181 PRO B CA 1
ATOM 2887 C C . PRO B 1 181 ? 15.987 39.339 -9.852 1.00 26.68 181 PRO B C 1
ATOM 2888 O O . PRO B 1 181 ? 15.861 38.228 -9.338 1.00 25.20 181 PRO B O 1
ATOM 2892 N N . GLU B 1 182 ? 17.167 39.942 -9.982 1.00 25.89 182 GLU B N 1
ATOM 2893 C CA . GLU B 1 182 ? 18.382 39.292 -9.512 1.00 25.52 182 GLU B CA 1
ATOM 2894 C C . GLU B 1 182 ? 18.427 39.221 -7.998 1.00 25.40 182 GLU B C 1
ATOM 2895 O O . GLU B 1 182 ? 18.575 38.139 -7.425 1.00 25.36 182 GLU B O 1
ATOM 2901 N N . VAL B 1 183 ? 18.301 40.378 -7.354 1.00 24.13 183 VAL B N 1
ATOM 2902 C CA . VAL B 1 183 ? 18.323 40.452 -5.898 1.00 23.16 183 VAL B CA 1
ATOM 2903 C C . VAL B 1 183 ? 17.191 39.605 -5.314 1.00 23.11 183 VAL B C 1
ATOM 2904 O O . VAL B 1 183 ? 17.389 38.857 -4.353 1.00 22.58 183 VAL B O 1
ATOM 2908 N N . ALA B 1 184 ? 16.009 39.726 -5.910 1.00 22.63 184 ALA B N 1
ATOM 2909 C CA . ALA B 1 184 ? 14.841 38.972 -5.471 1.00 22.99 184 ALA B CA 1
ATOM 2910 C C . ALA B 1 184 ? 15.097 37.466 -5.564 1.00 23.96 184 ALA B C 1
ATOM 2911 O O . ALA B 1 184 ? 14.837 36.719 -4.618 1.00 24.37 184 ALA B O 1
ATOM 2913 N N . ALA B 1 185 ? 15.608 37.030 -6.713 1.00 23.98 185 ALA B N 1
ATOM 2914 C CA . ALA B 1 185 ? 15.901 35.620 -6.953 1.00 23.89 185 ALA B CA 1
ATOM 2915 C C . ALA B 1 185 ? 16.858 35.042 -5.912 1.00 23.21 185 ALA B C 1
ATOM 2916 O O . ALA B 1 185 ? 16.675 33.918 -5.440 1.00 23.88 185 ALA B O 1
ATOM 2918 N N . LYS B 1 186 ? 17.880 35.813 -5.557 1.00 22.04 186 LYS B N 1
ATOM 2919 C CA . LYS B 1 186 ? 18.852 35.369 -4.572 1.00 23.18 186 LYS B CA 1
ATOM 2920 C C . LYS B 1 186 ? 18.237 35.346 -3.167 1.00 22.64 186 LYS B C 1
ATOM 2921 O O . LYS B 1 186 ? 18.611 34.522 -2.323 1.00 21.61 186 LYS B O 1
ATOM 2927 N N . ALA B 1 187 ? 17.291 36.253 -2.926 1.00 21.52 187 ALA B N 1
ATOM 2928 C CA . ALA B 1 187 ? 16.610 36.339 -1.637 1.00 19.09 187 ALA B CA 1
ATOM 2929 C C . ALA B 1 187 ? 15.761 35.090 -1.435 1.00 19.24 187 ALA B C 1
ATOM 2930 O O . ALA B 1 187 ? 15.758 34.493 -0.359 1.00 17.25 187 ALA B O 1
ATOM 2932 N N . GLN B 1 188 ? 15.042 34.701 -2.482 1.00 19.71 188 GLN B N 1
ATOM 2933 C CA . GLN B 1 188 ? 14.194 33.517 -2.429 1.00 22.46 188 GLN B CA 1
ATOM 2934 C C . GLN B 1 188 ? 15.015 32.238 -2.267 1.00 22.28 188 GLN B C 1
ATOM 2935 O O . GLN B 1 188 ? 14.613 31.322 -1.548 1.00 20.79 188 GLN B O 1
ATOM 2941 N N . ALA B 1 189 ? 16.170 32.188 -2.927 1.00 22.12 189 ALA B N 1
ATOM 2942 C CA . ALA B 1 189 ? 17.052 31.026 -2.857 1.00 22.24 189 ALA B CA 1
ATOM 2943 C C . ALA B 1 189 ? 17.607 30.825 -1.451 1.00 22.59 189 ALA B C 1
ATOM 2944 O O . ALA B 1 189 ? 17.683 29.695 -0.960 1.00 23.05 189 ALA B O 1
ATOM 2946 N N . ASP B 1 190 ? 18.006 31.917 -0.804 1.00 21.33 190 ASP B N 1
ATOM 2947 C CA . ASP B 1 190 ? 18.547 31.820 0.546 1.00 21.30 190 ASP B CA 1
ATOM 2948 C C . ASP B 1 190 ? 17.433 31.510 1.546 1.00 19.53 190 ASP B C 1
ATOM 2949 O O . ASP B 1 190 ? 17.665 30.847 2.555 1.00 20.11 190 ASP B O 1
ATOM 2954 N N . ALA B 1 191 ? 16.225 31.989 1.261 1.00 18.07 191 ALA B N 1
ATOM 2955 C CA . ALA B 1 191 ? 15.079 31.734 2.132 1.00 17.39 191 ALA B CA 1
ATOM 2956 C C . ALA B 1 191 ? 14.699 30.256 2.007 1.00 16.84 191 ALA B C 1
ATOM 2957 O O . ALA B 1 191 ? 14.365 29.602 2.996 1.00 15.39 191 ALA B O 1
ATOM 2959 N N . LYS B 1 192 ? 14.751 29.736 0.780 1.00 17.36 192 LYS B N 1
ATOM 2960 C CA . LYS B 1 192 ? 14.421 28.335 0.539 1.00 17.00 192 LYS B CA 1
ATOM 2961 C C . LYS B 1 192 ? 15.432 27.434 1.234 1.00 16.85 192 LYS B C 1
ATOM 2962 O O . LYS B 1 192 ? 15.075 26.383 1.771 1.00 17.21 192 LYS B O 1
ATOM 2968 N N . ALA B 1 193 ? 16.693 27.854 1.227 1.00 16.80 193 ALA B N 1
ATOM 2969 C CA . ALA B 1 193 ? 17.755 27.102 1.889 1.00 16.98 193 ALA B CA 1
ATOM 2970 C C . ALA B 1 193 ? 17.468 27.107 3.393 1.00 16.84 193 ALA B C 1
ATOM 2971 O O . ALA B 1 193 ? 17.658 26.104 4.079 1.00 17.59 193 ALA B O 1
ATOM 2973 N N . ALA B 1 194 ? 17.001 28.245 3.899 1.00 16.51 194 ALA B N 1
ATOM 2974 C CA . ALA B 1 194 ? 16.674 28.371 5.312 1.00 15.80 194 ALA B CA 1
ATOM 2975 C C . ALA B 1 194 ? 15.512 27.443 5.652 1.00 15.33 194 ALA B C 1
ATOM 2976 O O . ALA B 1 194 ? 15.487 26.830 6.721 1.00 16.33 194 ALA B O 1
ATOM 2978 N N . ILE B 1 195 ? 14.551 27.348 4.739 1.00 14.16 195 ILE B N 1
ATOM 2979 C CA . ILE B 1 195 ? 13.390 26.490 4.938 1.00 13.87 195 ILE B CA 1
ATOM 2980 C C . ILE B 1 195 ? 13.808 25.022 4.880 1.00 15.45 195 ILE B C 1
ATOM 2981 O O . ILE B 1 195 ? 13.282 24.183 5.629 1.00 15.19 195 ILE B O 1
ATOM 2986 N N . ASP B 1 196 ? 14.753 24.712 3.995 1.00 15.47 196 ASP B N 1
ATOM 2987 C CA . ASP B 1 196 ? 15.232 23.344 3.874 1.00 16.24 196 ASP B CA 1
ATOM 2988 C C . ASP B 1 196 ? 15.814 22.913 5.213 1.00 16.89 196 ASP B C 1
ATOM 2989 O O . ASP B 1 196 ? 15.594 21.791 5.667 1.00 16.83 196 ASP B O 1
ATOM 2994 N N . SER B 1 197 ? 16.552 23.815 5.849 1.00 18.34 197 SER B N 1
ATOM 2995 C CA . SER B 1 197 ? 17.158 23.513 7.140 1.00 19.82 197 SER B CA 1
ATOM 2996 C C . SER B 1 197 ? 16.093 23.215 8.194 1.00 19.49 197 SER B C 1
ATOM 2997 O O . SER B 1 197 ? 16.217 22.262 8.970 1.00 18.36 197 SER B O 1
ATOM 3000 N N . VAL B 1 198 ? 15.046 24.036 8.214 1.00 18.92 198 VAL B N 1
ATOM 3001 C CA . VAL B 1 198 ? 13.951 23.862 9.162 1.00 18.90 198 VAL B CA 1
ATOM 3002 C C . VAL B 1 198 ? 13.287 22.504 8.959 1.00 18.81 198 VAL B C 1
ATOM 3003 O O . VAL B 1 198 ? 13.063 21.763 9.917 1.00 18.44 198 VAL B O 1
ATOM 3007 N N . VAL B 1 199 ? 12.980 22.186 7.704 1.00 18.91 199 VAL B N 1
ATOM 3008 C CA . VAL B 1 199 ? 12.333 20.920 7.364 1.00 18.74 199 VAL B CA 1
ATOM 3009 C C . VAL B 1 199 ? 13.189 19.715 7.742 1.00 18.87 199 VAL B C 1
ATOM 3010 O O . VAL B 1 199 ? 12.679 18.708 8.231 1.00 18.73 199 VAL B O 1
ATOM 3014 N N . ALA B 1 200 ? 14.492 19.833 7.520 1.00 20.04 200 ALA B N 1
ATOM 3015 C CA . ALA B 1 200 ? 15.430 18.756 7.812 1.00 21.42 200 ALA B CA 1
ATOM 3016 C C . ALA B 1 200 ? 15.718 18.582 9.302 1.00 23.03 200 ALA B C 1
ATOM 3017 O O . ALA B 1 200 ? 15.970 17.467 9.759 1.00 25.10 200 ALA B O 1
ATOM 3019 N N . ALA B 1 201 ? 15.686 19.683 10.049 1.00 23.59 201 ALA B N 1
ATOM 3020 C CA . ALA B 1 201 ? 15.956 19.666 11.488 1.00 23.92 201 ALA B CA 1
ATOM 3021 C C . ALA B 1 201 ? 15.358 18.452 12.188 1.00 24.62 201 ALA B C 1
ATOM 3022 O O . ALA B 1 201 ? 14.161 18.197 12.093 1.00 25.75 201 ALA B O 1
#

Sequence (397 aa):
MSKVLVLKSSILAGYSQSGQLTDYFIEQWREKHVADEITVRDLAANPVPVLDGELVGAMRDAPLTPRQQDALALSDELIAELKAHDVIVIAAPMYNFNIPTQLKNYFDLIARAGITFRYTEKGPEGLVTGKRAVVLSSRGGIHKDTPTDLIAPYLKVFLGFIGITDVNFVFAEGIAYGPEVAAKAQADAKAAIDSVVAAMSKVLVLKSSILAGYSQSGQLTDYFIEQWREKHVADEITVRDLAANPVPVLDGELVGAMRAPLTPRQQDALALSDELIAELKAHDVIVIAAPMYNFNIPTQLKNYFDLIARAGITFRYTEKGPEGLVTGKRAVVLSSRGGIHKDTPTDLIAPYLKVFLGFIGITDVNFVFAEGIAYGPEVAAKAQADAKAAIDSVVAA

CATH classification: 3.40.50.360

Solvent-accessible surface area: 17734 Å² total; per-residue (Å²): 149,35,60,1,0,0,0,44,0,14,16,68,88,70,186,6,49,1,10,78,5,0,73,41,0,24,94,23,5,127,99,111,55,134,73,18,91,30,42,72,27,50,0,36,83,83,87,7,45,35,15,41,33,66,1,48,27,2,31,185,188,79,127,59,56,97,100,21,94,101,6,37,62,41,0,71,90,0,7,62,28,3,78,57,8,56,4,0,0,2,1,0,8,27,38,49,24,7,0,0,2,11,0,1,4,2,2,6,1,2,15,15,69,56,48,0,24,117,153,35,156,166,24,78,74,13,52,0,91,76,28,66,0,0,0,0,1,7,4,32,20,113,29,93,130,58,111,42,10,17,3,19,51,9,1,132,29,3,2,22,61,1,17,2,110,71,28,50,57,2,41,2,26,0,30,76,129,29,122,117,59,10,52,121,15,41,58,101,1,76,54,43,0,58,75,17,2,79,109,148,35,63,0,0,0,0,44,0,14,16,86,86,69,186,6,47,1,10,73,2,0,73,38,0,13,97,40,7,126,126,103,56,138,74,19,90,31,47,67,37,46,0,36,72,100,94,6,49,34,12,36,32,64,2,14,35,8,35,202,139,132,57,59,111,109,21,94,98,9,35,60,40,0,72,90,0,7,61,28,2,81,50,9,58,6,0,0,2,0,0,7,32,38,51,20,6,0,0,2,10,0,1,4,2,2,5,0,2,15,37,77,49,70,0,23,114,145,50,182,187,21,84,71,13,46,1,92,81,27,57,0,0,0,0,1,8,5,34,16,103,27,85,128,50,117,42,13,16,4,17,51,9,0,134,30,2,2,26,59,0,17,1,114,74,28,50,59,4,44,1,23,0,34,76,122,30,122,150,62,11,59,141,14,43,57,77,1,79,54,37,0,58,74,15,10,72,96

B-factor: mean 15.95, std 8.18, range [1.03, 53.11]